Protein 6HZJ (pdb70)

Structure (mmCIF, N/CA/C/O backbone):
data_6HZJ
#
_entry.id   6HZJ
#
_cell.length_a   52.645
_cell.length_b   77.594
_cell.length_c   81.866
_cell.angle_alpha   90.00
_cell.angle_beta   98.61
_cell.angle_gamma   90.00
#
_symmetry.space_group_name_H-M   'P 1 21 1'
#
loop_
_entity.id
_entity.type
_entity.pdbx_description
1 polymer 'Probable peptidoglycan D,D-transpeptidase PenA'
2 water water
#
loop_
_atom_site.group_PDB
_atom_site.id
_atom_site.type_symbol
_atom_site.label_atom_id
_atom_site.label_alt_id
_atom_site.label_comp_id
_atom_site.label_asym_id
_atom_site.label_entity_id
_atom_site.label_seq_id
_atom_site.pdbx_PDB_ins_code
_atom_site.Cartn_x
_atom_site.Cartn_y
_atom_site.Cartn_z
_atom_site.occupancy
_atom_site.B_iso_or_equiv
_atom_site.auth_seq_id
_atom_site.auth_comp_id
_atom_site.auth_asym_id
_atom_site.auth_atom_id
_atom_site.pdbx_PDB_model_num
ATOM 1 N N . PRO A 1 7 ? 4.804 16.798 -8.558 1.00 23.43 236 PRO A N 1
ATOM 2 C CA . PRO A 1 7 ? 6.014 17.413 -8.015 1.00 24.01 236 PRO A CA 1
ATOM 3 C C . PRO A 1 7 ? 6.802 18.177 -9.080 1.00 23.50 236 PRO A C 1
ATOM 4 O O . PRO A 1 7 ? 7.051 17.661 -10.172 1.00 23.64 236 PRO A O 1
ATOM 8 N N . ARG A 1 8 ? 7.200 19.401 -8.751 1.00 23.72 237 ARG A N 1
ATOM 9 C CA . ARG A 1 8 ? 8.028 20.204 -9.649 1.00 23.50 237 ARG A CA 1
ATOM 10 C C . ARG A 1 8 ? 9.465 19.676 -9.697 1.00 21.06 237 ARG A C 1
ATOM 11 O O . ARG A 1 8 ? 10.240 20.021 -10.589 1.00 20.32 237 ARG A O 1
ATOM 19 N N . SER A 1 9 ? 9.803 18.807 -8.745 1.00 18.19 238 SER A N 1
ATOM 20 C CA . SER A 1 9 ? 11.141 18.206 -8.687 1.00 16.81 238 SER A CA 1
ATOM 21 C C . SER A 1 9 ? 11.365 17.122 -9.752 1.00 16.37 238 SER A C 1
ATOM 22 O O . SER A 1 9 ? 12.511 16.726 -9.995 1.00 15.70 238 SER A O 1
ATOM 25 N N . LEU A 1 10 ? 10.280 16.634 -10.356 1.00 15.99 239 LEU A N 1
ATOM 26 C CA . LEU A 1 10 ? 10.353 15.508 -11.298 1.00 16.18 239 LEU A CA 1
ATOM 27 C C . LEU A 1 10 ? 11.265 15.802 -12.469 1.00 16.71 239 LEU A C 1
ATOM 28 O O . LEU A 1 10 ? 11.241 16.902 -13.022 1.00 17.38 239 LEU A O 1
ATOM 33 N N . ASP A 1 11 ? 12.086 14.827 -12.834 1.00 16.86 240 ASP A N 1
ATOM 34 C CA . ASP A 1 11 ? 12.796 14.866 -14.097 1.00 17.13 240 ASP A CA 1
ATOM 35 C C . ASP A 1 11 ? 11.940 14.031 -15.044 1.00 17.55 240 ASP A C 1
ATOM 36 O O . ASP A 1 11 ? 11.770 12.828 -14.837 1.00 17.25 240 ASP A O 1
ATOM 41 N N . GLN A 1 12 ? 11.373 14.678 -16.063 1.00 18.14 241 GLN A N 1
ATOM 42 C CA . GLN A 1 12 ? 10.402 14.006 -16.925 1.00 18.06 241 GLN A CA 1
ATOM 43 C C . GLN A 1 12 ? 11.002 12.818 -17.679 1.00 16.88 241 GLN A C 1
ATOM 44 O O . GLN A 1 12 ? 10.302 11.853 -17.971 1.00 16.29 241 GLN A O 1
ATOM 50 N N . ARG A 1 13 ? 12.302 12.881 -17.960 1.00 15.95 242 ARG A N 1
ATOM 51 C CA . ARG A 1 13 ? 13.010 11.767 -18.605 1.00 15.84 242 ARG A CA 1
ATOM 52 C C . ARG A 1 13 ? 13.017 10.508 -17.733 1.00 15.10 242 ARG A C 1
ATOM 53 O O . ARG A 1 13 ? 12.877 9.401 -18.225 1.00 14.70 242 ARG A O 1
ATOM 61 N N . ILE A 1 14 ? 13.228 10.696 -16.436 1.00 14.94 243 ILE A N 1
ATOM 62 C CA . ILE A 1 14 ? 13.171 9.587 -15.473 1.00 14.02 243 ILE A CA 1
ATOM 63 C C . ILE A 1 14 ? 11.730 9.150 -15.185 1.00 13.77 243 ILE A C 1
ATOM 64 O O . ILE A 1 14 ? 11.429 7.945 -15.132 1.00 13.26 243 ILE A O 1
ATOM 69 N N . GLN A 1 15 ? 10.833 10.120 -15.044 1.00 13.67 244 GLN A N 1
ATOM 70 C CA . GLN A 1 15 ? 9.395 9.834 -14.950 1.00 13.64 244 GLN A CA 1
ATOM 71 C C . GLN A 1 15 ? 8.869 8.966 -16.114 1.00 13.96 244 GLN A C 1
ATOM 72 O O . GLN A 1 15 ? 8.157 7.985 -15.893 1.00 14.52 244 GLN A O 1
ATOM 78 N N . THR A 1 16 ? 9.221 9.339 -17.345 1.00 14.34 245 THR A N 1
ATOM 79 C CA . THR A 1 16 ? 8.874 8.541 -18.529 1.00 14.02 245 THR A CA 1
ATOM 80 C C . THR A 1 16 ? 9.434 7.116 -18.432 1.00 14.12 245 THR A C 1
ATOM 81 O O . THR A 1 16 ? 8.702 6.138 -18.645 1.00 14.51 245 THR A O 1
ATOM 85 N N . LEU A 1 17 ?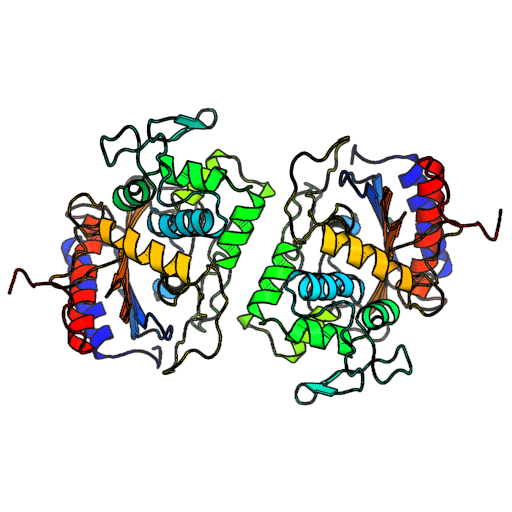 10.728 7.000 -18.130 1.00 13.85 246 LEU A N 1
ATOM 86 C CA . LEU A 1 17 ? 11.357 5.690 -17.960 1.00 14.11 246 LEU A CA 1
ATOM 87 C C . LEU A 1 17 ? 10.661 4.856 -16.868 1.00 15.22 246 LEU A C 1
ATOM 88 O O . LEU A 1 17 ? 10.400 3.660 -17.059 1.00 14.31 246 LEU A O 1
ATOM 93 N N . ALA A 1 18 ? 10.320 5.514 -15.753 1.00 16.29 247 ALA A N 1
ATOM 94 C CA . ALA A 1 18 ? 9.620 4.869 -14.629 1.00 17.29 247 ALA A CA 1
ATOM 95 C C . ALA A 1 18 ? 8.305 4.195 -15.051 1.00 18.35 247 ALA A C 1
ATOM 96 O O . ALA A 1 18 ? 8.112 3.003 -14.804 1.00 19.50 247 ALA A O 1
ATOM 98 N N . TYR A 1 19 ? 7.414 4.961 -15.683 1.00 19.15 248 TYR A N 1
ATOM 99 C CA . TYR A 1 19 ? 6.124 4.445 -16.158 1.00 21.02 248 TYR A CA 1
ATOM 100 C C . TYR A 1 19 ? 6.248 3.276 -17.113 1.00 20.75 248 TYR A C 1
ATOM 101 O O . TYR A 1 19 ? 5.513 2.296 -16.981 1.00 21.01 248 TYR A O 1
ATOM 110 N N . GLU A 1 20 ? 7.162 3.392 -18.073 1.00 20.38 249 GLU A N 1
ATOM 111 C CA . GLU A 1 20 ? 7.370 2.358 -19.083 1.00 20.52 249 GLU A CA 1
ATOM 112 C C . GLU A 1 20 ? 7.796 1.046 -18.433 1.00 19.79 249 GLU A C 1
ATOM 113 O O . GLU A 1 20 ? 7.227 -0.009 -18.717 1.00 19.84 249 GLU A O 1
ATOM 119 N N . GLU A 1 21 ? 8.795 1.109 -17.557 1.00 18.80 250 GLU A N 1
ATOM 120 C CA . GLU A 1 21 ? 9.297 -0.102 -16.929 1.00 18.05 250 GLU A CA 1
ATOM 121 C C . GLU A 1 21 ? 8.301 -0.684 -15.932 1.00 17.86 250 GLU A C 1
ATOM 122 O O . GLU A 1 21 ? 8.131 -1.909 -15.884 1.00 17.05 250 GLU A O 1
ATOM 128 N N . LEU A 1 22 ? 7.635 0.183 -15.168 1.00 17.38 251 LEU A N 1
ATOM 129 C CA . LEU A 1 22 ? 6.590 -0.244 -14.238 1.00 17.81 251 LEU A CA 1
ATOM 130 C C . LEU A 1 22 ? 5.540 -1.042 -15.014 1.00 18.91 251 LEU A C 1
ATOM 131 O O . LEU A 1 22 ? 5.277 -2.210 -14.693 1.00 19.15 251 LEU A O 1
ATOM 136 N N . ASN A 1 23 ? 4.975 -0.412 -16.049 1.00 19.42 252 ASN A N 1
ATOM 137 C CA . ASN A 1 23 ? 3.933 -1.030 -16.875 1.00 20.77 252 ASN A CA 1
ATOM 138 C C . ASN A 1 23 ? 4.324 -2.405 -17.421 1.00 20.44 252 ASN A C 1
ATOM 139 O O . ASN A 1 23 ? 3.520 -3.335 -17.389 1.00 21.43 252 ASN A O 1
ATOM 144 N N . LYS A 1 24 ? 5.571 -2.538 -17.869 1.00 20.35 253 LYS A N 1
ATOM 145 C CA . LYS A 1 24 ? 6.085 -3.806 -18.384 1.00 20.61 253 LYS A CA 1
ATOM 146 C C . LYS A 1 24 ? 6.116 -4.917 -17.334 1.00 19.80 253 LYS A C 1
ATOM 147 O O . LYS A 1 24 ? 5.790 -6.076 -17.626 1.00 18.78 253 LYS A O 1
ATOM 153 N N . ALA A 1 25 ? 6.543 -4.566 -16.120 1.00 19.24 254 ALA A N 1
ATOM 154 C CA . ALA A 1 25 ? 6.525 -5.521 -15.003 1.00 19.12 254 ALA A CA 1
ATOM 155 C C . ALA A 1 25 ? 5.094 -5.863 -14.568 1.00 18.50 254 ALA A C 1
ATOM 156 O O . ALA A 1 25 ? 4.771 -7.039 -14.335 1.00 19.02 254 ALA A O 1
ATOM 158 N N . VAL A 1 26 ? 4.230 -4.853 -14.484 1.00 19.11 255 VAL A N 1
ATOM 159 C CA . VAL A 1 26 ? 2.827 -5.065 -14.107 1.00 19.25 255 VAL A CA 1
ATOM 160 C C . VAL A 1 26 ? 2.113 -5.988 -15.114 1.00 21.19 255 VAL A C 1
ATOM 161 O O . VAL A 1 26 ? 1.357 -6.887 -14.722 1.00 20.54 255 VAL A O 1
ATOM 165 N N . GLU A 1 27 ? 2.394 -5.786 -16.400 1.00 21.24 256 GLU A N 1
ATOM 166 C CA . GLU A 1 27 ? 1.882 -6.659 -17.451 1.00 22.79 256 GLU A CA 1
ATOM 167 C C . GLU A 1 27 ? 2.387 -8.103 -17.329 1.00 21.59 256 GLU A C 1
ATOM 168 O O . GLU A 1 27 ? 1.581 -9.043 -17.281 1.00 22.62 256 GLU A O 1
ATOM 174 N N . TYR A 1 28 ? 3.707 -8.270 -17.287 1.00 19.81 257 TYR A N 1
ATOM 175 C CA . TYR A 1 28 ? 4.336 -9.580 -17.277 1.00 20.04 257 TYR A CA 1
ATOM 176 C C . TYR A 1 28 ? 3.888 -10.425 -16.080 1.00 20.86 257 TYR A C 1
ATOM 177 O O . TYR A 1 28 ? 3.620 -11.617 -16.234 1.00 19.58 257 TYR A O 1
ATOM 186 N N . HIS A 1 29 ? 3.794 -9.798 -14.902 1.00 2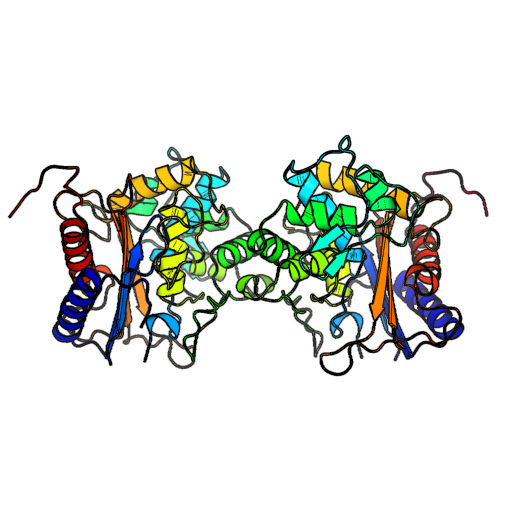0.26 258 HIS A N 1
ATOM 187 C CA . HIS A 1 29 ? 3.385 -10.503 -13.677 1.00 20.39 258 HIS A CA 1
ATOM 188 C C . HIS A 1 29 ? 1.906 -10.424 -13.418 1.00 21.98 258 HIS A C 1
ATOM 189 O O . HIS A 1 29 ? 1.420 -10.865 -12.366 1.00 22.84 258 HIS A O 1
ATOM 196 N N . GLN A 1 30 ? 1.175 -9.866 -14.386 1.00 23.41 259 GLN A N 1
ATOM 197 C CA . GLN A 1 30 ? -0.281 -9.670 -14.302 1.00 23.74 259 GLN A CA 1
ATOM 198 C C . GLN A 1 30 ? -0.730 -9.191 -12.915 1.00 23.81 259 GLN A C 1
ATOM 199 O O . GLN A 1 30 ? -1.592 -9.803 -12.260 1.00 24.24 259 GLN A O 1
ATOM 205 N N . ALA A 1 31 ? -0.134 -8.076 -12.497 1.00 22.01 260 ALA A N 1
ATOM 206 C CA . ALA A 1 31 ? -0.312 -7.530 -11.157 1.00 21.10 260 ALA A CA 1
ATOM 207 C C . ALA A 1 31 ? -1.495 -6.584 -11.077 1.00 21.05 260 ALA A C 1
ATOM 208 O O . ALA A 1 31 ? -1.931 -6.022 -12.088 1.00 21.52 260 ALA A O 1
ATOM 210 N N . LYS A 1 32 ? -2.018 -6.403 -9.870 1.00 20.55 261 LYS A N 1
ATOM 211 C CA . LYS A 1 32 ? -3.120 -5.484 -9.649 1.00 20.97 261 LYS A CA 1
ATOM 212 C C . LYS A 1 32 ? -2.690 -4.041 -9.849 1.00 20.76 261 LYS A C 1
ATOM 213 O O . LYS A 1 32 ? -3.459 -3.215 -10.346 1.00 20.82 261 LYS A O 1
ATOM 219 N N . ALA A 1 33 ? -1.463 -3.732 -9.445 1.00 19.66 262 ALA A N 1
ATOM 220 C CA . ALA A 1 33 ? -1.009 -2.347 -9.428 1.00 19.47 262 ALA A CA 1
ATOM 221 C C . ALA A 1 33 ? 0.473 -2.298 -9.187 1.00 18.60 262 ALA A C 1
ATOM 222 O O . ALA A 1 33 ? 1.123 -3.323 -8.969 1.00 18.87 262 ALA A O 1
ATOM 224 N N . GLY A 1 34 ? 1.011 -1.090 -9.235 1.00 18.54 263 GLY A N 1
ATOM 225 C CA . GLY A 1 34 ? 2.441 -0.918 -9.051 1.00 16.12 263 GLY A CA 1
ATOM 226 C C . GLY A 1 34 ? 2.782 0.529 -8.825 1.00 15.72 263 GLY A C 1
ATOM 227 O O . GLY A 1 34 ? 2.002 1.427 -9.158 1.00 15.22 263 GLY A O 1
ATOM 228 N N . THR A 1 35 ? 3.965 0.744 -8.259 1.00 14.63 264 THR A N 1
ATOM 229 C CA . THR A 1 35 ? 4.445 2.067 -7.880 1.00 14.43 264 THR A CA 1
ATOM 230 C C . THR A 1 35 ? 5.958 2.145 -8.083 1.00 13.00 264 THR A C 1
ATOM 231 O O . THR A 1 35 ? 6.670 1.175 -7.835 1.00 13.03 264 THR A O 1
ATOM 235 N N . VAL A 1 36 ? 6.439 3.298 -8.552 1.00 12.36 265 VAL A N 1
ATOM 236 C CA . VAL A 1 36 ? 7.868 3.588 -8.574 1.00 11.17 265 VAL A CA 1
ATOM 237 C C . VAL A 1 36 ? 8.167 4.945 -7.909 1.00 10.84 265 VAL A C 1
ATOM 238 O O . VAL A 1 36 ? 7.425 5.923 -8.116 1.00 10.97 265 VAL A O 1
ATOM 242 N N . VAL A 1 37 ? 9.236 4.985 -7.112 1.00 10.42 266 VAL A N 1
ATOM 243 C CA . VAL A 1 37 ? 9.799 6.233 -6.593 1.00 10.14 266 VAL A CA 1
ATOM 244 C C . VAL A 1 37 ? 11.279 6.272 -7.009 1.00 9.94 266 VAL A C 1
ATOM 245 O O . VAL A 1 37 ? 12.004 5.298 -6.833 1.00 10.37 266 VAL A O 1
ATOM 249 N N . VAL A 1 38 ? 11.708 7.381 -7.599 1.00 10.05 267 VAL A N 1
ATOM 250 C CA . VAL A 1 38 ? 13.127 7.622 -7.820 1.00 10.33 267 VAL A CA 1
ATOM 251 C C . VAL A 1 38 ? 13.559 8.927 -7.142 1.00 10.90 267 VAL A C 1
ATOM 252 O O . VAL A 1 38 ? 12.994 9.986 -7.400 1.00 11.20 267 VAL A O 1
ATOM 256 N N . LEU A 1 39 ? 14.574 8.829 -6.290 1.00 11.02 268 LEU A N 1
ATOM 257 C CA . LEU A 1 39 ? 15.121 9.984 -5.589 1.00 11.00 268 LEU A CA 1
ATOM 258 C C . LEU A 1 39 ? 16.523 10.324 -6.050 1.00 10.86 268 LEU A C 1
ATOM 259 O O . LEU A 1 39 ? 17.323 9.432 -6.358 1.00 12.04 268 LEU A O 1
ATOM 264 N N . ASP A 1 40 ? 16.844 11.614 -6.038 1.00 10.05 269 ASP A N 1
ATOM 265 C CA . ASP A 1 40 ? 18.230 12.026 -6.085 1.00 9.74 269 ASP A CA 1
ATOM 266 C C . ASP A 1 40 ? 18.824 11.665 -4.719 1.00 9.41 269 ASP A C 1
ATOM 267 O O . ASP A 1 40 ? 18.299 12.074 -3.673 1.00 9.35 269 ASP A O 1
ATOM 272 N N . ALA A 1 41 ? 19.875 10.850 -4.742 1.00 9.19 270 ALA A N 1
ATOM 273 C CA . ALA A 1 41 ? 20.415 10.208 -3.536 1.00 9.46 270 ALA A CA 1
ATOM 274 C C . ALA A 1 41 ? 21.155 11.167 -2.606 1.00 9.83 270 ALA A C 1
ATOM 275 O O . ALA A 1 41 ? 21.427 10.833 -1.438 1.00 10.22 270 ALA A O 1
ATOM 277 N N . ARG A 1 42 ? 21.488 12.351 -3.117 1.00 9.82 271 ARG A N 1
ATOM 278 C CA . ARG A 1 42 ? 22.205 13.332 -2.306 1.00 9.92 271 ARG A CA 1
ATOM 279 C C . ARG A 1 42 ? 21.401 14.601 -1.982 1.00 10.10 271 ARG A C 1
ATOM 280 O O . ARG A 1 42 ? 21.663 15.242 -0.956 1.00 10.05 271 ARG A O 1
ATOM 288 N N . THR A 1 43 ? 20.430 14.957 -2.829 1.00 9.98 272 THR A N 1
ATOM 289 C CA . THR A 1 43 ? 19.584 16.146 -2.589 1.00 9.72 272 THR A CA 1
ATOM 290 C C . THR A 1 43 ? 18.218 15.803 -2.019 1.00 9.81 272 THR A C 1
ATOM 291 O O . THR A 1 43 ? 17.531 16.672 -1.473 1.00 9.55 272 THR A O 1
ATOM 295 N N . GLY A 1 44 ? 17.815 14.536 -2.162 1.00 9.57 273 GLY A N 1
ATOM 296 C CA . GLY A 1 44 ? 16.499 14.103 -1.720 1.00 9.81 273 GLY A CA 1
ATOM 297 C C . GLY A 1 44 ? 15.388 14.575 -2.625 1.00 10.02 273 GLY A C 1
ATOM 298 O O . GLY A 1 44 ? 14.208 14.407 -2.285 1.00 10.57 273 GLY A O 1
ATOM 299 N N . GLU A 1 45 ? 15.736 15.142 -3.784 1.00 10.11 274 GLU A N 1
ATOM 300 C CA . GLU A 1 45 ? 14.717 15.529 -4.761 1.00 10.46 274 GLU A CA 1
ATOM 301 C C . GLU A 1 45 ? 13.955 14.311 -5.260 1.00 10.64 274 GLU A C 1
ATOM 302 O O . GLU A 1 45 ? 14.558 13.271 -5.537 1.00 10.90 274 GLU A O 1
ATOM 308 N N . ILE A 1 46 ? 12.636 14.444 -5.393 1.00 10.77 275 ILE A N 1
ATOM 309 C CA . ILE A 1 46 ? 11.816 13.396 -5.980 1.00 11.53 275 ILE A CA 1
ATOM 310 C C . ILE A 1 46 ? 11.836 13.497 -7.508 1.00 12.16 275 ILE A C 1
ATOM 311 O O . ILE A 1 46 ? 11.158 14.349 -8.094 1.00 12.43 275 ILE A O 1
ATOM 316 N N . LEU A 1 47 ? 12.630 12.620 -8.129 1.00 12.06 276 LEU A N 1
ATOM 317 C CA . LEU A 1 47 ? 12.854 12.639 -9.584 1.00 12.47 276 LEU A CA 1
ATOM 318 C C . LEU A 1 47 ? 11.780 11.909 -10.393 1.00 13.11 276 LEU A C 1
ATOM 319 O O . LEU A 1 47 ? 11.544 12.250 -11.557 1.00 12.90 276 LEU A O 1
ATOM 324 N N . ALA A 1 48 ? 11.166 10.883 -9.785 1.00 13.23 277 ALA A N 1
ATOM 325 C CA . ALA A 1 48 ? 10.064 10.141 -10.385 1.00 13.92 277 ALA A CA 1
ATOM 326 C C . ALA A 1 48 ? 9.111 9.692 -9.294 1.00 14.04 277 ALA A C 1
ATOM 327 O O . ALA A 1 48 ? 9.531 9.350 -8.181 1.00 14.40 277 ALA A O 1
ATOM 329 N N . LEU A 1 49 ? 7.825 9.710 -9.613 1.00 14.34 278 LEU A N 1
ATOM 330 C CA . LEU A 1 49 ? 6.780 9.291 -8.703 1.00 15.09 278 LEU A CA 1
ATOM 331 C C . LEU A 1 49 ? 5.673 8.764 -9.604 1.00 15.36 278 LEU A C 1
ATOM 332 O O . LEU A 1 49 ? 4.895 9.532 -10.160 1.00 14.60 278 LEU A O 1
ATOM 337 N N . ALA A 1 50 ? 5.656 7.448 -9.785 1.00 15.79 279 ALA A N 1
ATOM 338 C CA . ALA A 1 50 ? 4.811 6.834 -10.799 1.00 17.06 279 ALA A CA 1
ATOM 339 C C . ALA A 1 50 ? 3.926 5.767 -10.179 1.00 18.15 279 ALA A C 1
ATOM 340 O O . ALA A 1 50 ? 4.406 4.954 -9.383 1.00 18.07 279 ALA A O 1
ATOM 342 N N . ASN A 1 51 ? 2.645 5.797 -10.549 1.00 19.05 280 ASN A N 1
ATOM 343 C CA . ASN A 1 51 ? 1.633 4.846 -10.079 1.00 20.61 280 ASN A CA 1
ATOM 344 C C . ASN A 1 51 ? 0.786 4.372 -11.233 1.00 21.18 280 ASN A C 1
ATOM 345 O O . ASN A 1 51 ? 0.451 5.158 -12.122 1.00 21.59 280 ASN A O 1
ATOM 350 N N . THR A 1 52 ? 0.416 3.098 -11.212 1.00 22.23 281 THR A N 1
ATOM 351 C CA . THR A 1 52 ? -0.653 2.615 -12.088 1.00 22.73 281 THR A CA 1
ATOM 352 C C . THR A 1 52 ? -1.941 3.392 -11.771 1.00 24.69 281 THR A C 1
ATOM 353 O O . THR A 1 52 ? -2.041 4.008 -10.701 1.00 24.88 281 THR A O 1
ATOM 357 N N . PRO A 1 53 ? -2.915 3.405 -12.710 1.00 26.47 282 PRO A N 1
ATOM 358 C CA . PRO A 1 53 ? -4.066 4.327 -12.640 1.00 26.79 282 PRO A CA 1
ATOM 359 C C . PRO A 1 53 ? -4.725 4.465 -11.266 1.00 26.13 282 PRO A C 1
ATOM 360 O O . PRO A 1 53 ? -4.979 3.465 -10.604 1.00 28.08 282 PRO A O 1
ATOM 364 N N . ARG A 1 55 ? -5.005 6.104 -7.654 1.00 23.20 298 ARG A N 1
ATOM 365 C CA . ARG A 1 55 ? -4.548 6.860 -6.490 1.00 23.51 298 ARG A CA 1
ATOM 366 C C . ARG A 1 55 ? -3.025 6.873 -6.410 1.00 22.89 298 ARG A C 1
ATOM 367 O O . ARG A 1 55 ? -2.354 6.046 -7.031 1.00 21.84 298 ARG A O 1
ATOM 375 N N . ASN A 1 56 ? -2.492 7.817 -5.636 1.00 22.77 299 ASN A N 1
ATOM 376 C CA . ASN A 1 56 ? -1.049 8.002 -5.501 1.00 21.80 299 ASN A CA 1
ATOM 377 C C . ASN A 1 56 ? -0.482 7.075 -4.427 1.00 21.87 299 ASN A C 1
ATOM 378 O O . ASN A 1 56 ? -0.107 7.526 -3.339 1.00 21.97 299 ASN A O 1
ATOM 383 N N . ARG A 1 57 ? -0.427 5.779 -4.750 1.00 21.27 300 ARG A N 1
ATOM 384 C CA . ARG A 1 57 ? 0.010 4.731 -3.821 1.00 20.75 300 ARG A CA 1
ATOM 385 C C . ARG A 1 57 ? 1.361 4.997 -3.153 1.00 19.78 300 ARG A C 1
ATOM 386 O O . ARG A 1 57 ? 1.548 4.676 -1.971 1.00 19.15 300 ARG A O 1
ATOM 394 N N . ALA A 1 58 ? 2.288 5.601 -3.887 1.00 19.12 301 ALA A N 1
ATOM 395 C CA . ALA A 1 58 ? 3.595 5.955 -3.315 1.00 19.23 301 ALA A CA 1
ATOM 396 C C . ALA A 1 58 ? 3.480 6.729 -2.007 1.00 19.27 301 ALA A C 1
ATOM 397 O O . ALA A 1 58 ? 4.322 6.581 -1.123 1.00 18.21 301 ALA A O 1
ATOM 399 N N . VAL A 1 59 ? 2.440 7.553 -1.907 1.00 19.94 302 VAL A N 1
ATOM 400 C CA . VAL A 1 59 ? 2.244 8.472 -0.784 1.00 20.58 302 VAL A CA 1
ATOM 401 C C . VAL A 1 59 ? 1.195 7.926 0.196 1.00 21.33 302 VAL A C 1
ATOM 402 O O . VAL A 1 59 ? 1.366 8.016 1.415 1.00 22.67 302 VAL A O 1
ATOM 406 N N . THR A 1 60 ? 0.121 7.355 -0.342 1.00 20.38 303 THR A N 1
ATOM 407 C CA . THR A 1 60 ? -1.038 6.961 0.456 1.00 21.03 303 THR A CA 1
ATOM 408 C C . THR A 1 60 ? -0.952 5.571 1.096 1.00 21.36 303 THR A C 1
ATOM 409 O O . THR A 1 60 ? -1.592 5.323 2.118 1.00 21.67 303 THR A O 1
ATOM 413 N N . ASP A 1 61 ? -0.206 4.661 0.474 1.00 21.90 304 ASP A N 1
ATOM 414 C CA . ASP A 1 61 ? -0.269 3.237 0.831 1.00 22.04 304 ASP A CA 1
ATOM 415 C C . ASP A 1 61 ? 0.881 2.837 1.744 1.00 21.66 304 ASP A C 1
ATOM 416 O O . ASP A 1 61 ? 2.050 2.808 1.327 1.00 21.89 304 ASP A O 1
ATOM 421 N N . MET A 1 62 ? 0.563 2.559 3.004 1.00 21.30 305 MET A N 1
ATOM 422 C CA . MET A 1 62 ? 1.590 2.058 3.898 1.00 21.68 305 MET A CA 1
ATOM 423 C C . MET A 1 62 ? 1.772 0.578 3.601 1.00 20.80 305 MET A C 1
ATOM 424 O O . MET A 1 62 ? 0.794 -0.158 3.427 1.00 21.52 305 MET A O 1
ATOM 429 N N . ILE A 1 63 ? 3.028 0.172 3.481 1.00 18.63 306 ILE A N 1
ATOM 430 C CA . ILE A 1 63 ? 3.395 -1.225 3.242 1.00 17.75 306 ILE A CA 1
ATOM 431 C C . ILE A 1 63 ? 4.398 -1.709 4.313 1.00 16.15 306 ILE A C 1
ATOM 432 O O . ILE A 1 63 ? 5.050 -0.896 4.963 1.00 15.53 306 ILE A O 1
ATOM 437 N N . GLU A 1 64 ? 4.508 -3.025 4.491 1.00 14.95 307 GLU A N 1
ATOM 438 C CA . GLU A 1 64 ? 5.553 -3.604 5.327 1.00 14.40 307 GLU A CA 1
ATOM 439 C C . GLU A 1 64 ? 6.854 -3.621 4.534 1.00 13.76 307 GLU A C 1
ATOM 440 O O . GLU A 1 64 ? 6.888 -4.067 3.382 1.00 14.24 307 GLU A O 1
ATOM 446 N N . PRO A 1 65 ? 7.939 -3.136 5.135 1.00 13.52 308 PRO A N 1
ATOM 447 C CA . PRO A 1 65 ? 9.132 -3.053 4.312 1.00 12.92 308 PRO A CA 1
ATOM 448 C C . PRO A 1 65 ? 9.812 -4.402 4.042 1.00 12.71 308 PRO A C 1
ATOM 449 O O . PRO A 1 65 ? 10.582 -4.528 3.074 1.00 12.50 308 PRO A O 1
ATOM 453 N N . GLY A 1 66 ? 9.533 -5.414 4.871 1.00 12.29 309 GLY A N 1
ATOM 454 C CA . GLY A 1 66 ? 10.243 -6.686 4.733 1.00 11.52 309 GLY A CA 1
ATOM 455 C C . GLY A 1 66 ? 11.737 -6.462 4.869 1.00 11.22 309 GLY A C 1
ATOM 456 O O . GLY A 1 66 ? 12.170 -5.603 5.647 1.00 11.39 309 GLY A O 1
ATOM 457 N N . SER A 1 67 ? 12.513 -7.249 4.130 1.00 10.58 310 SER A N 1
ATOM 458 C CA . SER A 1 67 ? 13.978 -7.275 4.198 1.00 10.49 310 SER A CA 1
ATOM 459 C C . SER A 1 67 ? 14.658 -5.925 3.894 1.00 10.51 310 SER A C 1
ATOM 460 O O . SER A 1 67 ? 15.824 -5.716 4.248 1.00 10.50 310 SER A O 1
ATOM 463 N N . ALA A 1 68 ? 13.910 -5.013 3.270 1.00 10.67 311 ALA A N 1
ATOM 464 C CA . ALA A 1 68 ? 14.380 -3.637 3.007 1.00 10.45 311 ALA A CA 1
ATOM 465 C C . ALA A 1 68 ? 14.766 -2.867 4.287 1.00 10.59 311 ALA A C 1
ATOM 466 O O . ALA A 1 68 ? 15.520 -1.888 4.227 1.00 10.58 311 ALA A O 1
ATOM 468 N N . ILE A 1 69 ? 14.249 -3.311 5.437 1.00 10.53 312 ILE A N 1
ATOM 469 C CA . ILE A 1 69 ? 14.573 -2.693 6.736 1.00 10.25 312 ILE A CA 1
ATOM 470 C C . ILE A 1 69 ? 15.896 -3.209 7.303 1.00 9.88 312 ILE A C 1
ATOM 471 O O . ILE A 1 69 ? 16.523 -2.537 8.114 1.00 9.72 312 ILE A O 1
ATOM 476 N N . LYS A 1 70 ? 16.311 -4.403 6.878 1.00 9.41 313 LYS A N 1
ATOM 477 C CA . LYS A 1 70 ? 17.481 -5.066 7.472 1.00 9.13 313 LYS A CA 1
ATOM 478 C C . LYS A 1 70 ? 18.801 -4.290 7.444 1.00 9.55 313 LYS A C 1
ATOM 479 O O . LYS A 1 70 ? 19.562 -4.347 8.409 1.00 9.68 313 LYS A O 1
ATOM 485 N N . PRO A 1 71 ? 19.085 -3.547 6.358 1.00 9.61 314 PRO A N 1
ATOM 486 C CA . PRO A 1 71 ? 20.348 -2.802 6.415 1.00 9.62 314 PRO A CA 1
ATOM 487 C C . PRO A 1 71 ? 20.409 -1.755 7.547 1.00 9.48 314 PRO A C 1
ATOM 488 O O . PRO A 1 71 ? 21.484 -1.407 8.012 1.00 9.69 314 PRO A O 1
ATOM 492 N N . PHE A 1 72 ? 19.263 -1.248 7.967 1.00 9.99 315 PHE A N 1
ATOM 493 C CA . PHE A 1 72 ? 19.202 -0.252 9.045 1.00 9.88 315 PHE A CA 1
ATOM 494 C C . PHE A 1 72 ? 19.512 -0.847 10.419 1.00 9.91 315 PHE A C 1
ATOM 495 O O . PHE A 1 72 ? 20.166 -0.201 11.243 1.00 9.74 315 PHE A O 1
ATOM 503 N N . VAL A 1 73 ? 19.031 -2.070 10.642 1.00 10.25 316 VAL A N 1
ATOM 504 C CA . VAL A 1 73 ? 19.384 -2.854 11.844 1.00 9.78 316 VAL A CA 1
ATOM 505 C C . VAL A 1 73 ? 20.887 -3.096 11.886 1.00 9.49 316 VAL A C 1
ATOM 506 O O . VAL A 1 73 ? 21.532 -2.859 12.918 1.00 8.98 316 VAL A O 1
ATOM 510 N N . ILE A 1 74 ? 21.443 -3.538 10.753 1.00 8.96 317 ILE A N 1
ATOM 511 C CA . ILE A 1 74 ? 22.858 -3.810 10.662 1.00 8.93 317 ILE A CA 1
ATOM 512 C C . ILE A 1 74 ? 23.612 -2.498 10.868 1.00 9.29 317 ILE A C 1
ATOM 513 O O . ILE A 1 74 ? 24.615 -2.479 11.566 1.00 9.08 317 ILE A O 1
ATOM 518 N N . ALA A 1 75 ? 23.127 -1.416 10.259 1.00 9.29 318 ALA A N 1
ATOM 519 C CA . ALA A 1 75 ? 23.827 -0.141 10.366 1.00 9.93 318 ALA A CA 1
ATOM 520 C C . ALA A 1 75 ? 23.829 0.348 11.811 1.00 10.38 318 ALA A C 1
ATOM 521 O O . ALA A 1 75 ? 24.851 0.826 12.277 1.00 10.73 318 ALA A O 1
ATOM 523 N N . LYS A 1 76 ? 22.702 0.188 12.503 1.00 10.69 319 LYS A N 1
ATOM 524 C CA . LYS A 1 76 ? 22.623 0.614 13.907 1.00 11.52 319 LYS A CA 1
ATOM 525 C C . LYS A 1 76 ? 23.581 -0.203 14.779 1.00 11.71 319 LYS A C 1
ATOM 526 O O . LYS A 1 76 ? 24.318 0.360 15.605 1.00 11.25 319 LYS A O 1
ATOM 532 N N . ALA A 1 77 ? 23.560 -1.529 14.613 1.00 11.35 320 ALA A N 1
ATOM 533 C CA . ALA A 1 77 ? 24.506 -2.390 15.352 1.00 10.98 320 ALA A CA 1
ATOM 534 C C . ALA A 1 77 ? 25.963 -2.006 15.155 1.00 11.04 320 ALA A C 1
ATOM 535 O O . ALA A 1 77 ? 26.706 -1.906 16.132 1.00 11.52 320 ALA A O 1
ATOM 537 N N . LEU A 1 78 ? 26.370 -1.739 13.909 1.00 10.75 321 LEU A N 1
ATOM 538 C CA . LEU A 1 78 ? 27.733 -1.291 13.637 1.00 10.78 321 LEU A CA 1
ATOM 539 C C . LEU A 1 78 ? 28.012 0.095 14.210 1.00 11.21 321 LEU A C 1
ATOM 540 O O . LEU A 1 78 ? 29.076 0.338 14.796 1.00 11.35 321 LEU A O 1
ATOM 545 N N . ASP A 1 79 ? 27.043 0.992 14.066 1.00 11.93 322 ASP A N 1
ATOM 546 C CA . ASP A 1 79 ? 27.224 2.397 14.432 1.00 12.38 322 ASP A CA 1
ATOM 547 C C . ASP A 1 79 ? 27.419 2.525 15.945 1.00 12.69 322 ASP A C 1
ATOM 548 O O . ASP A 1 79 ? 28.261 3.310 16.403 1.00 12.49 322 ASP A O 1
ATOM 553 N N . ALA A 1 80 ? 26.669 1.720 16.700 1.00 13.08 323 ALA A N 1
ATOM 554 C CA . ALA A 1 80 ? 26.769 1.647 18.165 1.00 13.72 323 ALA A CA 1
ATOM 555 C C . ALA A 1 80 ? 27.937 0.805 18.695 1.00 14.68 323 ALA A C 1
ATOM 556 O O . ALA A 1 80 ? 28.165 0.773 19.906 1.00 15.00 323 ALA A O 1
ATOM 558 N N . GLY A 1 81 ? 28.672 0.138 17.805 1.00 14.46 324 GLY A N 1
ATOM 559 C CA . GLY A 1 81 ? 29.812 -0.712 18.203 1.00 15.36 324 GLY A CA 1
ATOM 560 C C . GLY A 1 81 ? 29.365 -2.027 18.837 1.00 15.34 324 GLY A C 1
ATOM 561 O O . GLY A 1 81 ? 30.140 -2.670 19.537 1.00 15.85 324 GLY A O 1
ATOM 562 N N . LYS A 1 82 ? 28.108 -2.407 18.610 1.00 15.75 325 LYS A N 1
ATOM 563 C CA . LYS A 1 82 ? 27.535 -3.679 19.107 1.00 16.36 325 LYS A CA 1
ATOM 564 C C . LYS A 1 82 ? 27.925 -4.909 18.257 1.00 16.59 325 LYS A C 1
ATOM 565 O O . LYS A 1 82 ? 27.719 -6.052 18.683 1.00 16.92 325 LYS A O 1
ATOM 571 N N . THR A 1 83 ? 28.469 -4.650 17.065 1.00 16.27 326 THR A N 1
ATOM 572 C CA . THR A 1 83 ? 29.101 -5.641 16.198 1.00 16.27 326 THR A CA 1
ATOM 573 C C . THR A 1 83 ? 30.182 -4.932 15.376 1.00 16.25 326 THR A C 1
ATOM 574 O O . THR A 1 83 ? 30.322 -3.708 15.466 1.00 16.29 326 THR A O 1
ATOM 578 N N . ASP A 1 84 ? 30.959 -5.688 14.598 1.00 16.17 327 ASP A N 1
ATOM 579 C CA . ASP A 1 84 ? 31.950 -5.110 13.688 1.00 16.43 327 ASP A CA 1
ATOM 580 C C . ASP A 1 84 ? 32.102 -5.993 12.438 1.00 16.76 327 ASP A C 1
ATOM 581 O O . ASP A 1 84 ? 31.339 -6.942 12.264 1.00 16.41 327 ASP A O 1
ATOM 586 N N . LEU A 1 85 ? 33.080 -5.697 11.583 1.00 17.05 328 LEU A N 1
ATOM 587 C CA . LEU A 1 85 ? 33.228 -6.444 10.330 1.00 17.02 328 LEU A CA 1
ATOM 588 C C . LEU A 1 85 ? 33.959 -7.786 10.477 1.00 17.25 328 LEU A C 1
ATOM 589 O O . LEU A 1 85 ? 34.119 -8.528 9.499 1.00 16.80 328 LEU A O 1
ATOM 594 N N . ASN A 1 86 ? 34.378 -8.101 11.702 1.00 17.23 329 ASN A N 1
ATOM 595 C CA . ASN A 1 86 ? 35.089 -9.340 11.977 1.00 16.83 329 ASN A CA 1
ATOM 596 C C . ASN A 1 86 ? 34.249 -10.378 12.701 1.00 15.95 329 ASN A C 1
ATOM 597 O O . ASN A 1 86 ? 34.613 -11.549 12.708 1.00 16.12 329 ASN A O 1
ATOM 602 N N . GLU A 1 87 ? 33.146 -9.965 13.333 1.00 14.50 330 GLU A N 1
ATOM 603 C CA . GLU A 1 87 ? 32.335 -10.921 14.095 1.00 13.63 330 GLU A CA 1
ATOM 604 C C . GLU A 1 87 ? 31.643 -11.929 13.189 1.00 13.43 330 GLU A C 1
ATOM 605 O O . GLU A 1 87 ? 31.056 -11.579 12.160 1.00 12.63 330 GLU A O 1
ATOM 611 N N . ARG A 1 88 ? 31.695 -13.180 13.606 1.00 12.55 331 ARG A N 1
ATOM 612 C CA . ARG A 1 88 ? 31.027 -14.248 12.876 1.00 12.75 331 ARG A CA 1
ATOM 613 C C . ARG A 1 88 ? 29.937 -14.826 13.755 1.00 12.34 331 ARG A C 1
ATOM 614 O O . ARG A 1 88 ? 30.228 -15.469 14.767 1.00 12.90 331 ARG A O 1
ATOM 622 N N . LEU A 1 89 ? 28.676 -14.575 13.390 1.00 11.73 332 LEU A N 1
ATOM 623 C CA . LEU A 1 89 ? 27.530 -15.013 14.188 1.00 11.78 332 LEU A CA 1
ATOM 624 C C . LEU A 1 89 ? 26.998 -16.388 13.794 1.00 11.56 332 LEU A C 1
ATOM 625 O O . LEU A 1 89 ? 26.904 -16.711 12.610 1.00 11.13 332 LEU A O 1
ATOM 630 N N . ASN A 1 90 ? 26.631 -17.178 14.804 1.00 12.59 333 ASN A N 1
ATOM 631 C CA . ASN A 1 90 ? 25.880 -18.425 14.608 1.00 13.21 333 ASN A CA 1
ATOM 632 C C . ASN A 1 90 ? 24.550 -18.148 13.875 1.00 13.15 333 ASN A C 1
ATOM 633 O O . ASN A 1 90 ? 23.761 -17.319 14.323 1.00 12.72 333 ASN A O 1
ATOM 638 N N . THR A 1 91 ? 24.319 -18.817 12.737 1.00 12.87 334 THR A N 1
ATOM 639 C CA . THR A 1 91 ? 23.090 -18.603 11.960 1.00 13.44 334 THR A CA 1
ATOM 640 C C . THR A 1 91 ? 22.177 -19.840 11.890 1.00 14.34 334 THR A C 1
ATOM 641 O O . THR A 1 91 ? 21.272 -19.915 11.050 1.00 14.75 334 THR A O 1
ATOM 645 N N . GLN A 1 92 ? 22.396 -20.795 12.796 1.00 15.46 335 GLN A N 1
ATOM 646 C CA . GLN A 1 92 ? 21.456 -21.911 13.005 1.00 16.12 335 GLN A CA 1
ATOM 647 C C . GLN A 1 92 ? 20.100 -21.461 13.519 1.00 14.98 335 GLN A C 1
ATOM 648 O O . GLN A 1 92 ? 19.990 -20.406 14.157 1.00 14.68 335 GLN A O 1
ATOM 654 N N . PRO A 1 93 ? 19.054 -22.266 13.248 1.00 15.10 336 PRO A N 1
ATOM 655 C CA . PRO A 1 93 ? 17.741 -21.904 13.754 1.00 14.90 336 PRO A CA 1
ATOM 656 C C . PRO A 1 93 ? 17.738 -21.820 15.274 1.00 14.88 336 PRO A C 1
ATOM 657 O O . PRO A 1 93 ? 18.553 -22.467 15.946 1.00 15.27 336 PRO A O 1
ATOM 661 N N . TYR A 1 94 ? 16.823 -21.017 15.790 1.00 14.91 337 TYR A N 1
ATOM 662 C CA . TYR A 1 94 ? 16.614 -20.893 17.223 1.00 15.13 337 TYR A CA 1
ATOM 663 C C . TYR A 1 94 ? 15.145 -20.582 17.482 1.00 16.11 337 TYR A C 1
ATOM 664 O O . TYR A 1 94 ? 14.354 -20.464 16.540 1.00 16.18 337 TYR A O 1
ATOM 673 N N . LYS A 1 95 ? 14.754 -20.480 18.750 1.00 16.85 338 LYS A N 1
ATOM 674 C CA . LYS A 1 95 ? 13.354 -20.235 19.080 1.00 17.80 338 LYS A CA 1
ATOM 675 C C . LYS A 1 95 ? 13.240 -19.078 20.053 1.00 17.68 338 LYS A C 1
ATOM 676 O O . LYS A 1 95 ? 14.114 -18.900 20.901 1.00 18.03 338 LYS A O 1
ATOM 682 N N . ILE A 1 96 ? 12.176 -18.293 19.902 1.00 17.88 339 ILE A N 1
ATOM 683 C CA . ILE A 1 96 ? 11.768 -17.292 20.893 1.00 18.29 339 ILE A CA 1
ATOM 684 C C . ILE A 1 96 ? 10.444 -17.782 21.440 1.00 18.97 339 ILE A C 1
ATOM 685 O O . ILE A 1 96 ? 9.403 -17.678 20.782 1.00 18.23 339 ILE A O 1
ATOM 690 N N . GLY A 1 97 ? 10.492 -18.350 22.642 1.00 19.44 340 GLY A N 1
ATOM 691 C CA . GLY A 1 97 ? 9.379 -19.154 23.146 1.00 19.82 340 GLY A CA 1
ATOM 692 C C . GLY A 1 97 ? 9.082 -20.262 22.146 1.00 19.01 340 GLY A C 1
ATOM 693 O O . GLY A 1 97 ? 9.990 -21.001 21.748 1.00 18.32 340 GLY A O 1
ATOM 694 N N . PRO A 1 98 ? 7.820 -20.367 21.702 1.00 19.19 341 PRO A N 1
ATOM 695 C CA . PRO A 1 98 ? 7.492 -21.377 20.700 1.00 19.83 341 PRO A CA 1
ATOM 696 C C . PRO A 1 98 ? 7.864 -20.987 19.253 1.00 20.45 341 PRO A C 1
ATOM 697 O O . PRO A 1 98 ? 7.877 -21.848 18.372 1.00 21.34 341 PRO A O 1
ATOM 701 N N . SER A 1 99 ? 8.180 -19.715 19.009 1.00 20.31 342 SER A N 1
ATOM 702 C CA . SER A 1 99 ? 8.341 -19.220 17.633 1.00 20.12 342 SER A CA 1
ATOM 703 C C . SER A 1 99 ? 9.732 -19.474 17.070 1.00 19.87 342 SER A C 1
ATOM 704 O O . SER A 1 99 ? 10.721 -18.960 17.612 1.00 20.27 342 SER A O 1
ATOM 707 N N . PRO A 1 100 ? 9.822 -20.259 15.975 1.00 19.42 343 PRO A N 1
ATOM 708 C CA . PRO A 1 100 ? 11.126 -20.490 15.370 1.00 19.02 343 PRO A CA 1
ATOM 709 C C . PRO A 1 100 ? 11.579 -19.286 14.538 1.00 18.21 343 PRO A C 1
ATOM 710 O O . PRO A 1 100 ? 10.747 -18.579 13.966 1.00 18.85 343 PRO A O 1
ATOM 714 N N . VAL A 1 101 ? 12.887 -19.061 14.519 1.00 17.62 344 VAL A N 1
ATOM 715 C CA . VAL A 1 101 ? 13.522 -18.059 13.685 1.00 17.51 344 VAL A CA 1
ATOM 716 C C . VAL A 1 101 ? 14.595 -18.825 12.940 1.00 17.95 344 VAL A C 1
ATOM 717 O O . VAL A 1 101 ? 15.493 -19.399 13.564 1.00 17.70 344 VAL A O 1
ATOM 721 N N . ARG A 1 102 ? 14.496 -18.851 11.613 1.00 17.90 345 ARG A N 1
ATOM 722 C CA . ARG A 1 102 ? 15.444 -19.608 10.813 1.00 18.75 345 ARG A CA 1
ATOM 723 C C . ARG A 1 102 ? 15.707 -18.941 9.469 1.00 18.17 345 ARG A C 1
ATOM 724 O O . ARG A 1 102 ? 14.924 -18.109 9.019 1.00 17.90 345 ARG A O 1
ATOM 732 N N . ASP A 1 103 ? 16.830 -19.300 8.862 1.00 17.03 346 ASP A N 1
ATOM 733 C CA . ASP A 1 103 ? 17.220 -18.784 7.561 1.00 16.91 346 ASP A CA 1
ATOM 734 C C . ASP A 1 103 ? 16.899 -19.825 6.497 1.00 19.01 346 ASP A C 1
ATOM 735 O O . ASP A 1 103 ? 17.429 -20.929 6.535 1.00 19.88 346 ASP A O 1
ATOM 740 N N . ASP A 1 104 a 16.042 -19.469 5.546 1.00 21.18 346 ASP A N 1
ATOM 741 C CA . ASP A 1 104 a 15.715 -20.370 4.456 1.00 24.09 346 ASP A CA 1
ATOM 742 C C . ASP A 1 104 a 16.447 -20.018 3.147 1.00 24.35 346 ASP A C 1
ATOM 743 O O . ASP A 1 104 a 16.291 -20.711 2.152 1.00 27.42 346 ASP A O 1
ATOM 748 N N . THR A 1 105 ? 17.265 -18.961 3.158 1.00 24.38 347 THR A N 1
ATOM 749 C CA . THR A 1 105 ? 17.924 -18.483 1.927 1.00 22.81 347 THR A CA 1
ATOM 750 C C . THR A 1 105 ? 19.280 -19.138 1.614 1.00 20.93 347 THR A C 1
ATOM 751 O O . THR A 1 105 ? 19.718 -19.099 0.458 1.00 22.15 347 THR A O 1
ATOM 755 N N . HIS A 1 106 ? 19.925 -19.751 2.611 1.00 17.99 348 HIS A N 1
ATOM 756 C CA . HIS A 1 106 ? 21.318 -20.193 2.468 1.00 15.68 348 HIS A CA 1
ATOM 757 C C . HIS A 1 106 ? 21.681 -21.392 3.322 1.00 14.63 348 HIS A C 1
ATOM 758 O O . HIS A 1 106 ? 20.959 -21.770 4.226 1.00 13.57 348 HIS A O 1
ATOM 765 N N . VAL A 1 107 ? 22.870 -21.937 3.096 1.00 13.79 349 VAL A N 1
ATOM 766 C CA . VAL A 1 107 ? 23.247 -23.218 3.702 1.00 13.90 349 VAL A CA 1
ATOM 767 C C . VAL A 1 107 ? 24.207 -23.081 4.894 1.00 13.31 349 VAL A C 1
ATOM 768 O O . VAL A 1 107 ? 24.625 -24.085 5.494 1.00 13.55 349 VAL A O 1
ATOM 772 N N . TYR A 1 108 ? 24.567 -21.845 5.240 1.00 12.75 350 TYR A N 1
ATOM 773 C CA . TYR A 1 108 ? 25.676 -21.629 6.181 1.00 12.37 350 TYR A CA 1
ATOM 774 C C . TYR A 1 108 ? 25.239 -21.625 7.657 1.00 11.53 350 TYR A C 1
ATOM 775 O O . TYR A 1 108 ? 24.205 -21.074 7.989 1.00 11.87 350 TYR A O 1
ATOM 784 N N . PRO A 1 109 ? 26.022 -22.269 8.540 1.00 11.01 351 PRO A N 1
ATOM 785 C CA . PRO A 1 109 ? 25.712 -22.324 9.982 1.00 10.55 351 PRO A CA 1
ATOM 786 C C . PRO A 1 109 ? 26.262 -21.115 10.739 1.00 10.49 351 PRO A C 1
ATOM 787 O O . PRO A 1 109 ? 25.978 -20.932 11.933 1.00 10.21 351 PRO A O 1
ATOM 791 N N . SER A 1 110 ? 27.097 -20.326 10.064 1.00 10.35 352 SER A N 1
ATOM 792 C CA . SER A 1 110 ? 27.533 -19.013 10.589 1.00 9.93 352 SER A CA 1
ATOM 793 C C . SER A 1 110 ? 27.712 -18.016 9.447 1.00 9.88 352 SER A C 1
ATOM 794 O O . SER A 1 110 ? 27.899 -18.411 8.292 1.00 10.08 352 SER A O 1
ATOM 797 N N . LEU A 1 111 ? 27.634 -16.729 9.772 1.00 9.75 353 LEU A N 1
ATOM 798 C CA . LEU A 1 111 ? 27.922 -15.674 8.800 1.00 10.21 353 LEU A CA 1
ATOM 799 C C . LEU A 1 111 ? 28.524 -14.468 9.531 1.00 10.18 353 LEU A C 1
ATOM 800 O O . LEU A 1 111 ? 28.177 -14.203 10.682 1.00 10.48 353 LEU A O 1
ATOM 805 N N . ASP A 1 112 ? 29.438 -13.763 8.878 1.00 10.24 354 ASP A N 1
ATOM 806 C CA . ASP A 1 112 ? 29.835 -12.444 9.338 1.00 9.94 354 ASP A CA 1
ATOM 807 C C . ASP A 1 112 ? 28.790 -11.418 8.915 1.00 9.88 354 ASP A C 1
ATOM 808 O O . ASP A 1 112 ? 27.794 -11.759 8.278 1.00 9.55 354 ASP A O 1
ATOM 813 N N . VAL A 1 113 ? 29.014 -10.159 9.264 1.00 9.73 355 VAL A N 1
ATOM 814 C CA . VAL A 1 113 ? 28.006 -9.150 8.966 1.00 10.29 355 VAL A CA 1
ATOM 815 C C . VAL A 1 113 ? 27.823 -9.006 7.442 1.00 10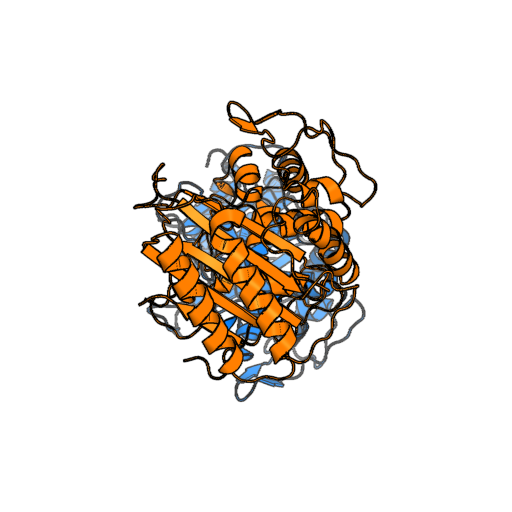.26 355 VAL A C 1
ATOM 816 O O . VAL A 1 113 ? 26.731 -8.811 6.968 1.00 10.07 355 VAL A O 1
ATOM 820 N N . ARG A 1 114 ? 28.900 -9.108 6.689 1.00 10.79 356 ARG A N 1
ATOM 821 C CA . ARG A 1 114 ? 28.806 -9.085 5.233 1.00 11.58 356 ARG A CA 1
ATOM 822 C C . ARG A 1 114 ? 27.888 -10.205 4.742 1.00 11.01 356 ARG A C 1
ATOM 823 O O . ARG A 1 114 ? 27.003 -9.963 3.919 1.00 10.79 356 ARG A O 1
ATOM 831 N N . GLY A 1 115 ? 28.074 -11.415 5.276 1.00 10.65 357 GLY A N 1
ATOM 832 C CA . GLY A 1 115 ? 27.226 -12.554 4.919 1.00 9.95 357 GLY A CA 1
ATOM 833 C C . GLY A 1 115 ? 25.790 -12.363 5.362 1.00 9.68 357 GLY A C 1
ATOM 834 O O . GLY A 1 115 ? 24.834 -12.707 4.640 1.00 9.67 357 GLY A O 1
ATOM 835 N N . ILE A 1 116 ? 25.614 -11.810 6.557 1.00 9.45 358 ILE A N 1
ATOM 836 C CA . ILE A 1 116 ? 24.260 -11.514 7.047 1.00 8.99 358 ILE A CA 1
ATOM 837 C C . ILE A 1 116 ? 23.505 -10.585 6.078 1.00 8.89 358 ILE A C 1
ATOM 838 O O . ILE A 1 116 ? 22.305 -10.787 5.797 1.00 8.43 358 ILE A O 1
ATOM 843 N N . MET A 1 117 ? 24.208 -9.569 5.577 1.00 9.24 359 MET A N 1
ATOM 844 C CA . MET A 1 117 ? 23.697 -8.663 4.529 1.00 9.92 359 MET A CA 1
ATOM 845 C C . MET A 1 117 ? 23.393 -9.404 3.197 1.00 9.68 359 MET A C 1
ATOM 846 O O . MET A 1 117 ? 22.257 -9.393 2.718 1.00 9.46 359 MET A O 1
ATOM 851 N N . GLN A 1 118 ? 24.406 -10.055 2.634 1.00 10.08 360 GLN A N 1
ATOM 852 C CA . GLN A 1 118 ? 24.321 -10.809 1.371 1.00 10.41 360 GLN A CA 1
ATOM 853 C C . GLN A 1 118 ? 23.123 -11.776 1.314 1.00 10.70 360 GLN A C 1
ATOM 854 O O . GLN A 1 118 ? 22.337 -11.792 0.349 1.00 10.83 360 GLN A O 1
ATOM 860 N N . LYS A 1 119 ? 22.978 -12.544 2.384 1.00 10.72 361 LYS A N 1
ATOM 861 C CA . LYS A 1 119 ? 21.986 -13.603 2.490 1.00 10.94 361 LYS A CA 1
ATOM 862 C C . LYS A 1 119 ? 20.687 -13.137 3.113 1.00 10.68 361 LYS A C 1
ATOM 863 O O . LYS A 1 119 ? 19.733 -13.913 3.185 1.00 10.95 361 LYS A O 1
ATOM 869 N N . SER A 1 120 ? 20.631 -11.879 3.553 1.00 10.63 362 SER A N 1
ATOM 870 C CA . SER A 1 120 ? 19.422 -11.351 4.191 1.00 10.64 362 SER A CA 1
ATOM 871 C C . SER A 1 120 ? 19.014 -12.241 5.393 1.00 10.40 362 SER A C 1
ATOM 872 O O . SER A 1 120 ? 17.844 -12.522 5.597 1.00 10.42 362 SER A O 1
ATOM 875 N N . SER A 1 121 ? 19.999 -12.672 6.173 1.00 10.61 363 SER A N 1
ATOM 876 C CA . SER A 1 121 ? 19.778 -13.598 7.296 1.00 10.50 363 SER A CA 1
ATOM 877 C C . SER A 1 121 ? 18.792 -13.093 8.363 1.00 10.75 363 SER A C 1
ATOM 878 O O . SER A 1 121 ? 19.034 -12.066 9.009 1.00 10.44 363 SER A O 1
ATOM 881 N N . ASN A 1 122 ? 17.688 -13.817 8.555 1.00 11.02 364 ASN A N 1
ATOM 882 C CA . ASN A 1 122 ? 16.779 -13.552 9.673 1.00 11.61 364 ASN A CA 1
ATOM 883 C C . ASN A 1 122 ? 17.437 -13.770 11.028 1.00 11.89 364 ASN A C 1
ATOM 884 O O . ASN A 1 122 ? 17.289 -12.956 11.946 1.00 11.74 364 ASN A O 1
ATOM 889 N N . VAL A 1 123 ? 18.186 -14.864 11.133 1.00 11.84 365 VAL A N 1
ATOM 890 C CA . VAL A 1 123 ? 18.841 -15.242 12.385 1.00 11.76 365 VAL A CA 1
ATOM 891 C C . VAL A 1 123 ? 19.859 -14.192 12.791 1.00 11.62 365 VAL A C 1
ATOM 892 O O . VAL A 1 123 ? 19.808 -13.691 13.924 1.00 11.01 365 VAL A O 1
ATOM 896 N N . GLY A 1 124 ? 20.718 -13.806 11.847 1.00 10.99 366 GLY A N 1
ATOM 897 C CA . GLY A 1 124 ? 21.746 -12.791 12.066 1.00 11.10 366 GLY A CA 1
ATOM 898 C C . GLY A 1 124 ? 21.159 -11.417 12.355 1.00 11.19 366 GLY A C 1
ATOM 899 O O . GLY A 1 124 ? 21.603 -10.739 13.282 1.00 11.13 366 GLY A O 1
ATOM 900 N N . THR A 1 125 ? 20.158 -11.000 11.570 1.00 11.11 367 THR A N 1
ATOM 901 C CA . THR A 1 125 ? 19.575 -9.652 11.727 1.00 10.95 367 THR A CA 1
ATOM 902 C C . THR A 1 125 ? 18.811 -9.539 13.053 1.00 10.91 367 THR A C 1
ATOM 903 O O . THR A 1 125 ? 18.917 -8.519 13.766 1.00 10.98 367 THR A O 1
ATOM 907 N N . SER A 1 126 ? 18.039 -10.576 13.370 1.00 10.35 368 SER A N 1
ATOM 908 C CA . SER A 1 126 ? 17.258 -10.594 14.613 1.00 10.41 368 SER A CA 1
ATOM 909 C C . SER A 1 126 ? 18.156 -10.562 15.833 1.00 10.46 368 SER A C 1
ATOM 910 O O . SER A 1 126 ? 17.810 -9.919 16.834 1.00 9.92 368 SER A O 1
ATOM 913 N N . LYS A 1 127 ? 19.284 -11.279 15.758 1.00 9.70 369 LYS A N 1
ATOM 914 C CA . LYS A 1 127 ? 20.281 -11.267 16.846 1.00 10.32 369 LYS A CA 1
ATOM 915 C C . LYS A 1 127 ? 20.923 -9.889 17.043 1.00 10.26 369 LYS A C 1
ATOM 916 O O . LYS A 1 127 ? 21.140 -9.441 18.174 1.00 10.15 369 LYS A O 1
ATOM 922 N N . LEU A 1 128 ? 21.212 -9.199 15.944 1.00 10.42 370 LEU A N 1
ATOM 923 C CA . LEU A 1 128 ? 21.763 -7.845 16.056 1.00 10.17 370 LEU A CA 1
ATOM 924 C C . LEU A 1 128 ? 20.734 -6.870 16.618 1.00 10.06 370 LEU A C 1
ATOM 925 O O . LEU A 1 128 ? 21.083 -6.021 17.457 1.00 10.34 370 LEU A O 1
ATOM 930 N N . SER A 1 129 ? 19.485 -7.013 16.189 1.00 10.25 371 SER A N 1
ATOM 931 C CA . SER A 1 129 ? 18.414 -6.213 16.759 1.00 10.20 371 SER A CA 1
ATOM 932 C C . SER A 1 129 ? 18.288 -6.475 18.272 1.00 10.24 371 SER A C 1
ATOM 933 O O . SER A 1 129 ? 18.079 -5.540 19.042 1.00 9.92 371 SER A O 1
ATOM 936 N N . ALA A 1 130 ? 18.453 -7.740 18.676 1.00 10.07 372 ALA A N 1
ATOM 937 C CA . ALA A 1 130 ? 18.301 -8.172 20.078 1.00 10.44 372 ALA A CA 1
ATOM 938 C C . ALA A 1 130 ? 19.374 -7.612 21.021 1.00 10.57 372 ALA A C 1
ATOM 939 O O . ALA A 1 130 ? 19.247 -7.730 22.243 1.00 11.02 372 ALA A O 1
ATOM 941 N N . ARG A 1 131 ? 20.448 -7.059 20.469 1.00 10.93 373 ARG A N 1
ATOM 942 C CA . ARG A 1 131 ? 21.484 -6.419 21.289 1.00 10.87 373 ARG A CA 1
ATOM 943 C C . ARG A 1 131 ? 21.092 -5.014 21.730 1.00 11.38 373 ARG A C 1
ATOM 944 O O . ARG A 1 131 ? 21.892 -4.323 22.391 1.00 11.83 373 ARG A O 1
ATOM 952 N N . PHE A 1 132 ? 19.877 -4.608 21.344 1.00 11.42 374 PHE A N 1
ATOM 953 C CA . PHE A 1 132 ? 19.237 -3.366 21.794 1.00 11.78 374 PHE A CA 1
ATOM 954 C C . PHE A 1 132 ? 17.933 -3.660 22.507 1.00 11.68 374 PHE A C 1
ATOM 955 O O . PHE A 1 132 ? 17.226 -4.634 22.181 1.00 11.48 374 PHE A O 1
ATOM 963 N N . GLY A 1 133 ? 17.583 -2.820 23.475 1.00 11.32 375 GLY A N 1
ATOM 964 C CA . GLY A 1 133 ? 16.290 -2.945 24.125 1.00 11.11 375 GLY A CA 1
ATOM 965 C C . GLY A 1 133 ? 15.182 -2.641 23.139 1.00 11.00 375 GLY A C 1
ATOM 966 O O . GLY A 1 133 ? 15.420 -2.022 22.106 1.00 11.16 375 GLY A O 1
ATOM 967 N N . ALA A 1 134 ? 13.976 -3.080 23.463 1.00 10.76 376 ALA A N 1
ATOM 968 C CA . ALA A 1 134 ? 12.781 -2.813 22.660 1.00 10.43 376 ALA A CA 1
ATOM 969 C C . ALA A 1 134 ? 12.525 -1.317 22.469 1.00 10.28 376 ALA A C 1
ATOM 970 O O . ALA A 1 134 ? 12.235 -0.856 21.358 1.00 10.20 376 ALA A O 1
ATOM 972 N N . GLU A 1 135 ? 12.620 -0.564 23.560 1.00 9.93 377 GLU A N 1
ATOM 973 C CA . GLU A 1 135 ? 12.369 0.869 23.501 1.00 9.71 377 GLU A CA 1
ATOM 974 C C . GLU A 1 135 ? 13.384 1.597 22.614 1.00 10.02 377 GLU A C 1
ATOM 975 O O . GLU A 1 135 ? 13.012 2.524 21.879 1.00 9.93 377 GLU A O 1
ATOM 981 N N . GLU A 1 136 ? 14.647 1.180 22.704 1.00 10.70 378 GLU A N 1
ATOM 982 C CA . GLU A 1 136 ? 15.739 1.714 21.869 1.00 11.87 378 GLU A CA 1
ATOM 983 C C . GLU A 1 136 ? 15.395 1.495 20.395 1.00 10.93 378 GLU A C 1
ATOM 984 O O . GLU A 1 136 ? 15.525 2.403 19.584 1.00 11.01 378 GLU A O 1
ATOM 990 N N . MET A 1 137 ? 14.911 0.292 20.061 1.00 10.55 379 MET A N 1
ATOM 991 C CA . MET A 1 137 ? 14.622 -0.054 18.663 1.00 10.57 379 MET A CA 1
ATOM 992 C C . MET A 1 137 ? 13.409 0.718 18.163 1.00 10.03 379 MET A C 1
ATOM 993 O O . MET A 1 137 ? 13.408 1.193 17.030 1.00 10.17 379 MET A O 1
ATOM 998 N N . TYR A 1 138 ? 12.414 0.887 19.033 1.00 9.85 380 TYR A N 1
ATOM 999 C CA . TYR A 1 138 ? 11.229 1.693 18.751 1.00 10.02 380 TYR A CA 1
ATOM 1000 C C . TYR A 1 138 ? 11.610 3.150 18.431 1.00 10.19 380 TYR A C 1
ATOM 1001 O O . TYR A 1 138 ? 11.125 3.722 17.439 1.00 9.88 380 TYR A O 1
ATOM 1010 N N . ASP A 1 139 ? 12.494 3.729 19.255 1.00 10.27 381 ASP A N 1
ATOM 1011 C CA . ASP A 1 139 ? 13.011 5.080 19.014 1.00 9.98 381 ASP A CA 1
ATOM 1012 C C . ASP A 1 139 ? 13.760 5.129 17.690 1.00 10.10 381 ASP A C 1
ATOM 1013 O O . ASP A 1 139 ? 13.647 6.103 16.943 1.00 10.26 381 ASP A O 1
ATOM 1018 N N . PHE A 1 140 ? 14.519 4.076 17.405 1.00 9.82 382 PHE A N 1
ATOM 1019 C CA . PHE A 1 140 ? 15.311 4.020 16.178 1.00 10.14 382 PHE A CA 1
ATOM 1020 C C . PHE A 1 140 ? 14.434 4.030 14.928 1.00 9.81 382 PHE A C 1
ATOM 1021 O O . PHE A 1 140 ? 14.714 4.764 13.981 1.00 9.96 382 PHE A O 1
ATOM 1029 N N . TYR A 1 141 ? 13.371 3.217 14.938 1.00 10.16 383 TYR A N 1
ATOM 1030 C CA . TYR A 1 141 ? 12.441 3.141 13.828 1.00 10.10 383 TYR A CA 1
ATOM 1031 C C . TYR A 1 141 ? 11.742 4.498 13.673 1.00 10.41 383 TYR A C 1
ATOM 1032 O O . TYR A 1 141 ? 11.611 5.012 12.572 1.00 10.09 383 TYR A O 1
ATOM 1041 N N . HIS A 1 142 ? 11.334 5.097 14.790 1.00 10.83 384 HIS A N 1
ATOM 1042 C CA . HIS A 1 142 ? 10.721 6.415 14.738 1.00 11.22 384 HIS A CA 1
ATOM 1043 C C . HIS A 1 142 ? 11.640 7.484 14.177 1.00 10.97 384 HIS A C 1
ATOM 1044 O O . HIS A 1 142 ? 11.210 8.383 13.448 1.00 10.55 384 HIS A O 1
ATOM 1051 N N . GLU A 1 143 ? 12.913 7.378 14.532 1.00 11.14 385 GLU A N 1
ATOM 1052 C CA . GLU A 1 143 ? 13.995 8.254 14.088 1.00 12.09 385 GLU A CA 1
ATOM 1053 C C . GLU A 1 143 ? 14.211 8.158 12.568 1.00 11.49 385 GLU A C 1
ATOM 1054 O O . GLU A 1 143 ? 14.515 9.159 11.913 1.00 10.99 385 GLU A O 1
ATOM 1060 N N . LEU A 1 144 ? 14.022 6.957 12.020 1.00 11.15 386 LEU A N 1
ATOM 1061 C CA . LEU A 1 144 ? 14.051 6.757 10.557 1.00 10.82 386 LEU A CA 1
ATOM 1062 C C . LEU A 1 144 ? 12.847 7.395 9.859 1.00 10.59 386 LEU A C 1
ATOM 1063 O O . LEU A 1 144 ? 12.796 7.432 8.615 1.00 10.33 386 LEU A O 1
ATOM 1068 N N . GLY A 1 145 ? 11.871 7.853 10.643 1.00 10.19 387 GLY A N 1
ATOM 1069 C CA . GLY A 1 145 ? 10.672 8.473 10.101 1.00 10.43 387 GLY A CA 1
ATOM 1070 C C . GLY A 1 145 ? 9.466 7.572 10.072 1.00 10.53 387 GLY A C 1
ATOM 1071 O O . GLY A 1 145 ? 8.414 7.964 9.562 1.00 10.34 387 GLY A O 1
ATOM 1072 N N . ILE A 1 146 ? 9.588 6.368 10.622 1.00 10.73 388 ILE A N 1
ATOM 1073 C CA . ILE A 1 146 ? 8.455 5.439 10.641 1.00 11.36 388 ILE A CA 1
ATOM 1074 C C . ILE A 1 146 ? 7.383 5.913 11.621 1.00 12.09 388 ILE A C 1
ATOM 1075 O O . ILE A 1 146 ? 7.639 6.097 12.814 1.00 12.65 388 ILE A O 1
ATOM 1080 N N . GLY A 1 147 ? 6.179 6.131 11.106 1.00 12.69 389 GLY A N 1
ATOM 1081 C CA . GLY A 1 147 ? 5.097 6.738 11.894 1.00 12.90 389 GLY A CA 1
ATOM 1082 C C . GLY A 1 147 ? 5.098 8.252 11.870 1.00 13.55 389 GLY A C 1
ATOM 1083 O O . GLY A 1 147 ? 4.290 8.872 12.555 1.00 13.95 389 GLY A O 1
ATOM 1084 N N . VAL A 1 148 ? 5.988 8.849 11.074 1.00 13.47 390 VAL A N 1
ATOM 1085 C CA . VAL A 1 148 ? 6.146 10.312 11.018 1.00 13.47 390 VAL A CA 1
ATOM 1086 C C . VAL A 1 148 ? 5.701 10.849 9.660 1.00 14.22 390 VAL A C 1
ATOM 1087 O O . VAL A 1 148 ? 6.378 10.612 8.644 1.00 12.89 390 VAL A O 1
ATOM 1091 N N . ARG A 1 149 ? 4.575 11.574 9.654 1.00 15.11 391 ARG A N 1
ATOM 1092 C CA . ARG A 1 149 ? 4.014 12.157 8.421 1.00 16.57 391 ARG A CA 1
ATOM 1093 C C . ARG A 1 149 ? 5.037 12.957 7.626 1.00 16.00 391 ARG A C 1
ATOM 1094 O O . ARG A 1 149 ? 5.855 13.695 8.192 1.00 15.23 391 ARG A O 1
ATOM 1102 N N . MET A 1 150 ? 4.974 12.825 6.306 1.00 16.68 392 MET A N 1
ATOM 1103 C CA . MET A 1 150 ? 5.837 13.608 5.435 1.00 17.83 392 MET A CA 1
ATOM 1104 C C . MET A 1 150 ? 5.299 15.006 5.156 1.00 16.86 392 MET A C 1
ATOM 1105 O O . MET A 1 150 ? 6.051 15.896 4.772 1.00 16.37 392 MET A O 1
ATOM 1110 N N . HIS A 1 151 ? 3.995 15.196 5.347 1.00 16.39 393 HIS A N 1
ATOM 1111 C CA . HIS A 1 151 ? 3.366 16.480 5.050 1.00 17.31 393 HIS A CA 1
ATOM 1112 C C . HIS A 1 151 ? 3.672 16.965 3.654 1.00 17.97 393 HIS A C 1
ATOM 1113 O O . HIS A 1 151 ? 4.115 18.089 3.440 1.00 18.77 393 HIS A O 1
ATOM 1120 N N . SER A 1 152 ? 3.433 16.088 2.688 1.00 18.81 394 SER A N 1
ATOM 1121 C CA . SER A 1 152 ? 3.598 16.418 1.275 1.00 20.20 394 SER A CA 1
ATOM 1122 C C . SER A 1 152 ? 2.516 17.369 0.775 1.00 21.93 394 SER A C 1
ATOM 1123 O O . SER A 1 152 ? 2.746 18.152 -0.167 1.00 23.36 394 SER A O 1
ATOM 1126 N N . GLY A 1 153 ? 1.340 17.298 1.396 1.00 22.42 395 GLY A N 1
ATOM 1127 C CA . GLY A 1 153 ? 0.174 18.047 0.933 1.00 24.83 395 GLY A CA 1
ATOM 1128 C C . GLY A 1 153 ? -0.711 17.226 0.011 1.00 26.70 395 GLY A C 1
ATOM 1129 O O . GLY A 1 153 ? -1.827 17.648 -0.318 1.00 27.15 395 GLY A O 1
ATOM 1130 N N . PHE A 1 154 ? -0.205 16.063 -0.408 1.00 26.63 396 PHE A N 1
ATOM 1131 C CA . PHE A 1 154 ? -0.960 15.115 -1.225 1.00 27.48 396 PHE A CA 1
ATOM 1132 C C . PHE A 1 154 ? -2.084 14.529 -0.372 1.00 26.11 396 PHE A C 1
ATOM 1133 O O . PHE A 1 154 ? -1.834 14.114 0.760 1.00 26.56 396 PHE A O 1
ATOM 1141 N N . PRO A 1 155 ? -3.329 14.525 -0.891 1.00 25.37 397 PRO A N 1
ATOM 1142 C CA . PRO A 1 155 ? -4.464 14.034 -0.095 1.00 24.49 397 PRO A CA 1
ATOM 1143 C C . PRO A 1 155 ? -4.342 12.551 0.261 1.00 23.12 397 PRO A C 1
ATOM 1144 O O . PRO A 1 155 ? -3.826 11.774 -0.529 1.00 24.23 397 PRO A O 1
ATOM 1148 N N . GLY A 1 156 ? -4.807 12.178 1.452 1.00 22.15 398 GLY A N 1
ATOM 1149 C CA . GLY A 1 156 ? -4.777 10.785 1.914 1.00 21.12 398 GLY A CA 1
ATOM 1150 C C . GLY A 1 156 ? -3.410 10.249 2.338 1.00 19.86 398 GLY A C 1
ATOM 1151 O O . GLY A 1 156 ? -3.225 9.051 2.481 1.00 18.80 398 GLY A O 1
ATOM 1152 N N . GLU A 1 157 ? -2.445 11.136 2.530 1.00 20.37 399 GLU A N 1
ATOM 1153 C CA . GLU A 1 157 ? -1.097 10.718 2.941 1.00 20.39 399 GLU A CA 1
ATOM 1154 C C . GLU A 1 157 ? -1.105 9.888 4.233 1.00 20.79 399 GLU A C 1
ATOM 1155 O O . GLU A 1 157 ? -1.808 10.230 5.183 1.00 20.81 399 GLU A O 1
ATOM 1161 N N . THR A 1 158 ? -0.313 8.815 4.268 1.00 21.94 400 THR A N 1
ATOM 1162 C CA . THR A 1 158 ? -0.225 7.964 5.461 1.00 22.26 400 THR A CA 1
ATOM 1163 C C . THR A 1 158 ? 0.906 8.407 6.410 1.00 22.35 400 THR A C 1
ATOM 1164 O O . THR A 1 158 ? 1.934 8.911 5.958 1.00 23.17 400 THR A O 1
ATOM 1168 N N . ALA A 1 159 ? 0.697 8.233 7.716 1.00 22.33 401 ALA A N 1
ATOM 1169 C CA . ALA A 1 159 ? 1.782 8.389 8.695 1.00 22.35 401 ALA A CA 1
ATOM 1170 C C . ALA A 1 159 ? 2.616 7.116 8.788 1.00 22.51 401 ALA A C 1
ATOM 1171 O O . ALA A 1 159 ? 3.803 7.175 9.108 1.00 20.56 401 ALA A O 1
ATOM 1173 N N . GLY A 1 160 ? 1.984 5.971 8.506 1.00 21.79 402 GLY A N 1
ATOM 1174 C CA . GLY A 1 160 ? 2.608 4.656 8.711 1.00 20.46 402 GLY A CA 1
ATOM 1175 C C . GLY A 1 160 ? 2.120 4.030 10.009 1.00 19.60 402 GLY A C 1
ATOM 1176 O O . GLY A 1 160 ? 1.181 4.533 10.619 1.00 20.20 402 GLY A O 1
ATOM 1177 N N . LEU A 1 161 ? 2.731 2.920 10.420 1.00 18.65 403 LEU A N 1
ATOM 1178 C CA . LEU A 1 161 ? 2.344 2.224 11.661 1.00 18.10 403 LEU A CA 1
ATOM 1179 C C . LEU A 1 161 ? 3.590 1.815 12.421 1.00 16.75 403 LEU A C 1
ATOM 1180 O O . LEU A 1 161 ? 4.460 1.142 11.879 1.00 15.79 403 LEU A O 1
ATOM 1185 N N . LEU A 1 162 ? 3.661 2.230 13.681 1.00 16.04 404 LEU A N 1
ATOM 1186 C CA . LEU A 1 162 ? 4.743 1.806 14.556 1.00 15.06 404 LEU A CA 1
ATOM 1187 C C . LEU A 1 162 ? 4.143 1.564 15.921 1.00 14.60 404 LEU A C 1
ATOM 1188 O O . LEU A 1 162 ? 3.745 2.513 16.593 1.00 14.05 404 LEU A O 1
ATOM 1193 N N . ARG A 1 163 ? 4.072 0.296 16.314 1.00 13.59 405 ARG A N 1
ATOM 1194 C CA . ARG A 1 163 ? 3.457 -0.066 17.575 1.00 13.91 405 ARG A CA 1
ATOM 1195 C C . ARG A 1 163 ? 4.299 0.408 18.756 1.00 12.83 405 ARG A C 1
ATOM 1196 O O . ARG A 1 163 ? 5.538 0.289 18.754 1.00 12.13 405 ARG A O 1
ATOM 1204 N N . ASN A 1 164 ? 3.615 0.963 19.751 1.00 12.61 406 ASN A N 1
ATOM 1205 C CA . ASN A 1 164 ? 4.216 1.362 21.024 1.00 12.62 406 ASN A CA 1
ATOM 1206 C C . ASN A 1 164 ? 4.996 0.178 21.579 1.00 12.11 406 ASN A C 1
ATOM 1207 O O . ASN A 1 164 ? 4.467 -0.922 21.661 1.00 12.32 406 ASN A O 1
ATOM 1212 N N . TRP A 1 165 ? 6.255 0.420 21.934 1.00 11.99 407 TRP A N 1
ATOM 1213 C CA . TRP A 1 165 ? 7.174 -0.605 22.430 1.00 12.17 407 TRP A CA 1
ATOM 1214 C C . TRP A 1 165 ? 6.705 -1.349 23.667 1.00 13.18 407 TRP A C 1
ATOM 1215 O O . TRP A 1 165 ? 7.148 -2.464 23.938 1.00 13.46 407 TRP A O 1
ATOM 1226 N N . ARG A 1 166 ? 5.813 -0.740 24.437 1.00 13.50 408 ARG A N 1
ATOM 1227 C CA . ARG A 1 166 ? 5.287 -1.373 25.653 1.00 14.76 408 ARG A CA 1
ATOM 1228 C C . ARG A 1 166 ? 4.360 -2.541 25.317 1.00 16.92 408 ARG A C 1
ATOM 1229 O O . ARG A 1 166 ? 4.125 -3.428 26.151 1.00 16.80 408 ARG A O 1
ATOM 1237 N N . ARG A 1 167 ? 3.820 -2.517 24.098 1.00 19.07 409 ARG A N 1
ATOM 1238 C CA . ARG A 1 167 ? 2.885 -3.539 23.627 1.00 21.12 409 ARG A CA 1
ATOM 1239 C C . ARG A 1 167 ? 3.566 -4.756 22.998 1.00 21.16 409 ARG A C 1
ATOM 1240 O O . ARG A 1 167 ? 2.891 -5.772 22.769 1.00 22.32 409 ARG A O 1
ATOM 1248 N N . TRP A 1 168 ? 4.872 -4.670 22.721 1.00 20.60 410 TRP A N 1
ATOM 1249 C CA . TRP A 1 168 ? 5.576 -5.757 22.010 1.00 21.57 410 TRP A CA 1
ATOM 1250 C C . TRP A 1 168 ? 5.706 -7.036 22.792 1.00 24.51 410 TRP A C 1
ATOM 1251 O O . TRP A 1 168 ? 5.528 -7.063 24.012 1.00 23.80 410 TRP A O 1
ATOM 1262 N N . ARG A 1 169 ? 5.996 -8.115 22.066 1.00 28.31 411 ARG A N 1
ATOM 1263 C CA . ARG A 1 169 ? 6.563 -9.331 22.641 1.00 30.61 411 ARG A CA 1
ATOM 1264 C C . ARG A 1 169 ? 7.986 -9.451 22.076 1.00 31.34 411 ARG A C 1
ATOM 1265 O O . ARG A 1 169 ? 8.266 -8.877 21.023 1.00 31.40 411 ARG A O 1
ATOM 1273 N N . PRO A 1 170 ? 8.910 -10.140 22.790 1.00 31.88 412 PRO A N 1
ATOM 1274 C CA . PRO A 1 170 ? 10.203 -10.491 22.180 1.00 29.71 412 PRO A CA 1
ATOM 1275 C C . PRO A 1 170 ? 10.115 -11.022 20.741 1.00 26.82 412 PRO A C 1
ATOM 1276 O O . PRO A 1 170 ? 10.964 -10.650 19.904 1.00 25.42 412 PRO A O 1
ATOM 1280 N N . ILE A 1 171 ? 9.098 -11.827 20.413 1.00 24.26 413 ILE A N 1
ATOM 1281 C CA . ILE A 1 171 ? 8.939 -12.217 18.995 1.00 21.99 413 ILE A CA 1
ATOM 1282 C C . ILE A 1 171 ? 8.719 -10.998 18.074 1.00 20.67 413 ILE A C 1
ATOM 1283 O O . ILE A 1 171 ? 9.211 -10.990 16.940 1.00 18.29 413 ILE A O 1
ATOM 1288 N N . GLU A 1 172 ? 7.997 -9.990 18.576 1.00 19.94 414 GLU A N 1
ATOM 1289 C CA . GLU A 1 172 ? 7.670 -8.788 17.801 1.00 19.85 414 GLU A CA 1
ATOM 1290 C C . GLU A 1 172 ? 8.892 -7.983 17.412 1.00 17.32 414 GLU A C 1
ATOM 1291 O O . GLU A 1 172 ? 8.975 -7.529 16.270 1.00 16.62 414 GLU A O 1
ATOM 1297 N N . GLN A 1 173 ? 9.829 -7.797 18.346 1.00 14.42 415 GLN A N 1
ATOM 1298 C CA . GLN A 1 173 ? 11.037 -7.044 18.046 1.00 13.87 415 GLN A CA 1
ATOM 1299 C C . GLN A 1 173 ? 11.806 -7.724 16.899 1.00 13.07 415 GLN A C 1
ATOM 1300 O O . GLN A 1 173 ? 12.302 -7.053 15.981 1.00 12.34 415 GLN A O 1
ATOM 1306 N N . ALA A 1 174 ? 11.893 -9.057 16.943 1.00 12.54 416 ALA A N 1
ATOM 1307 C CA . ALA A 1 174 ? 12.613 -9.777 15.895 1.00 12.22 416 ALA A CA 1
ATOM 1308 C C . ALA A 1 174 ? 11.850 -9.636 14.582 1.00 12.12 416 ALA A C 1
ATOM 1309 O O . ALA A 1 174 ? 12.452 -9.409 13.547 1.00 12.50 416 ALA A O 1
ATOM 1311 N N . THR A 1 175 ? 10.522 -9.741 14.642 1.00 12.34 417 THR A N 1
ATOM 1312 C CA . THR A 1 175 ? 9.661 -9.680 13.460 1.00 13.26 417 THR A CA 1
ATOM 1313 C C . THR A 1 175 ? 9.806 -8.330 12.758 1.00 12.64 417 THR A C 1
ATOM 1314 O O . THR A 1 175 ? 9.810 -8.253 11.518 1.00 11.99 417 THR A O 1
ATOM 1318 N N . MET A 1 176 ? 9.945 -7.278 13.562 1.00 12.63 418 MET A N 1
ATOM 1319 C CA . MET A 1 176 ? 10.155 -5.934 13.043 1.00 12.64 418 MET A CA 1
ATOM 1320 C C . MET A 1 176 ? 11.533 -5.808 12.411 1.00 11.92 418 MET A C 1
ATOM 1321 O O . MET A 1 176 ? 11.705 -5.055 11.440 1.00 11.97 418 MET A O 1
ATOM 1326 N N . SER A 1 177 ? 12.515 -6.531 12.950 1.00 11.97 419 SER A N 1
ATOM 1327 C CA . SER A 1 177 ? 13.854 -6.512 12.343 1.00 11.64 419 SER A CA 1
ATOM 1328 C C . SER A 1 177 ? 13.856 -7.192 10.956 1.00 11.90 419 SER A C 1
ATOM 1329 O O . SER A 1 177 ? 14.775 -6.965 10.170 1.00 11.58 419 SER A O 1
ATOM 1332 N N . PHE A 1 178 ? 12.839 -8.030 10.696 1.00 11.83 420 PHE A N 1
ATOM 1333 C CA . PHE A 1 178 ? 12.551 -8.631 9.359 1.00 12.42 420 PHE A CA 1
ATOM 1334 C C . PHE A 1 178 ? 11.671 -7.731 8.488 1.00 12.41 420 PHE A C 1
ATOM 1335 O O . PHE A 1 178 ? 11.382 -8.054 7.323 1.00 12.15 420 PHE A O 1
ATOM 1343 N N . GLY A 1 179 ? 11.191 -6.640 9.075 1.00 12.32 421 GLY A N 1
ATOM 1344 C CA . GLY A 1 179 ? 10.339 -5.690 8.365 1.00 12.10 421 GLY A CA 1
ATOM 1345 C C . GLY A 1 179 ? 8.854 -5.974 8.339 1.00 12.59 421 GLY A C 1
ATOM 1346 O O . GLY A 1 179 ? 8.174 -5.472 7.470 1.00 12.40 421 GLY A O 1
ATOM 1347 N N . TYR A 1 180 ? 8.345 -6.779 9.274 1.00 12.58 422 TYR A N 1
ATOM 1348 C CA . TYR A 1 180 ? 6.887 -6.974 9.371 1.00 13.70 422 TYR A CA 1
ATOM 1349 C C . TYR A 1 180 ? 6.352 -6.459 10.694 1.00 14.26 422 TYR A C 1
ATOM 1350 O O . TYR A 1 180 ? 7.075 -6.418 11.689 1.00 15.12 422 TYR A O 1
ATOM 1359 N N . GLY A 1 181 ? 5.078 -6.078 10.699 1.00 14.76 423 GLY A N 1
ATOM 1360 C CA . GLY A 1 181 ? 4.469 -5.525 11.897 1.00 15.19 423 GLY A CA 1
ATOM 1361 C C . GLY A 1 181 ? 4.611 -4.018 12.022 1.00 15.70 423 GLY A C 1
ATOM 1362 O O . GLY A 1 181 ? 3.951 -3.410 12.866 1.00 14.75 423 GLY A O 1
ATOM 1363 N N . LEU A 1 182 ? 5.483 -3.427 11.201 1.00 15.36 424 LEU A N 1
ATOM 1364 C CA . LEU A 1 182 ? 5.548 -1.974 11.050 1.00 15.69 424 LEU A CA 1
ATOM 1365 C C . LEU A 1 182 ? 5.377 -1.629 9.568 1.00 15.54 424 LEU A C 1
ATOM 1366 O O . LEU A 1 182 ? 5.608 -2.469 8.695 1.00 15.13 424 LEU A O 1
ATOM 1371 N N . GLN A 1 183 ? 4.996 -0.392 9.282 1.00 15.21 425 GLN A N 1
ATOM 1372 C CA . GLN A 1 183 ? 4.638 -0.029 7.916 1.00 15.36 425 GLN A CA 1
ATOM 1373 C C . GLN A 1 183 ? 4.925 1.432 7.605 1.00 14.54 425 GLN A C 1
ATOM 1374 O O . GLN A 1 183 ? 4.897 2.293 8.495 1.00 14.25 425 GLN A O 1
ATOM 1380 N N . LEU A 1 184 ? 5.184 1.691 6.324 1.00 13.44 426 LEU A N 1
ATOM 1381 C CA . LEU A 1 184 ? 5.507 2.968 5.801 1.00 13.23 426 LEU A CA 1
ATOM 1382 C C . LEU A 1 184 ? 5.220 3.044 4.292 1.00 12.84 426 LEU A C 1
ATOM 1383 O O . LEU A 1 184 ? 5.179 2.067 3.658 1.00 13.38 426 LEU A O 1
ATOM 1388 N N . SER A 1 185 ? 4.982 4.245 3.798 1.00 11.95 427 SER A N 1
ATOM 1389 C CA . SER A 1 185 ? 4.753 4.387 2.360 1.00 11.58 427 SER A CA 1
ATOM 1390 C C . SER A 1 185 ? 6.041 4.079 1.608 1.00 11.27 427 SER A C 1
ATOM 1391 O O . SER A 1 185 ? 7.126 4.137 2.187 1.00 11.31 427 SER A O 1
ATOM 1394 N N . LEU A 1 186 ? 5.957 3.752 0.321 1.00 11.06 428 LEU A N 1
ATOM 1395 C CA . LEU A 1 186 ? 7.194 3.611 -0.458 1.00 11.04 428 LEU A CA 1
ATOM 1396 C C . LEU A 1 186 ? 8.026 4.903 -0.425 1.00 11.16 428 LEU A C 1
ATOM 1397 O O . LEU A 1 186 ? 9.259 4.843 -0.452 1.00 10.69 428 LEU A O 1
ATOM 1402 N N . LEU A 1 187 ? 7.360 6.053 -0.379 1.00 11.82 429 LEU A N 1
ATOM 1403 C CA . LEU A 1 187 ? 8.090 7.324 -0.315 1.00 12.50 429 LEU A CA 1
ATOM 1404 C C . LEU A 1 187 ? 8.850 7.458 1.013 1.00 12.11 429 LEU A C 1
ATOM 1405 O O . LEU A 1 187 ? 9.992 7.917 1.029 1.00 12.07 429 LEU A O 1
ATOM 1410 N N . GLN A 1 188 ? 8.235 7.025 2.115 1.00 12.26 430 GLN A N 1
ATOM 1411 C CA . GLN A 1 188 ? 8.923 7.006 3.422 1.00 11.81 430 GLN A CA 1
ATOM 1412 C C . GLN A 1 188 ? 10.103 6.015 3.436 1.00 10.99 430 GLN A C 1
ATOM 1413 O O . GLN A 1 188 ? 11.117 6.269 4.082 1.00 11.58 430 GLN A O 1
ATOM 1419 N N . LEU A 1 189 ? 9.975 4.886 2.739 1.00 9.91 431 LEU A N 1
ATOM 1420 C CA . LEU A 1 189 ? 11.081 3.911 2.667 1.00 9.40 431 LEU A CA 1
ATOM 1421 C C . LEU A 1 189 ? 12.260 4.463 1.894 1.00 9.10 431 LEU A C 1
ATOM 1422 O O . LEU A 1 189 ? 13.426 4.302 2.297 1.00 9.54 431 LEU A O 1
ATOM 1427 N N . ALA A 1 190 ? 11.957 5.100 0.764 1.00 8.71 432 ALA A N 1
ATOM 1428 C CA . ALA A 1 190 ? 12.999 5.719 -0.045 1.00 8.31 432 ALA A CA 1
ATOM 1429 C C . ALA A 1 190 ? 13.673 6.820 0.785 1.00 8.00 432 ALA A C 1
ATOM 1430 O O . ALA A 1 190 ? 14.908 6.949 0.762 1.00 7.32 432 ALA A O 1
ATOM 1432 N N . ARG A 1 191 ? 12.881 7.577 1.551 1.00 7.96 433 ARG A N 1
ATOM 1433 C CA . ARG A 1 191 ? 13.444 8.601 2.441 1.00 8.23 433 ARG A CA 1
ATOM 1434 C C . ARG A 1 191 ? 14.454 7.984 3.423 1.00 8.28 433 ARG A C 1
ATOM 1435 O O . ARG A 1 191 ? 15.592 8.472 3.565 1.00 8.39 433 ARG A O 1
ATOM 1443 N N . ALA A 1 192 ? 14.058 6.876 4.056 1.00 8.62 434 ALA A N 1
ATOM 1444 C CA . ALA A 1 192 ? 14.939 6.148 4.985 1.00 8.80 434 ALA A CA 1
ATOM 1445 C C . ALA A 1 192 ? 16.267 5.850 4.312 1.00 8.73 434 ALA A C 1
ATOM 1446 O O . ALA A 1 192 ? 17.332 6.055 4.915 1.00 8.89 434 ALA A O 1
ATOM 1448 N N . TYR A 1 193 ? 16.226 5.430 3.037 1.00 8.60 435 TYR A N 1
ATOM 1449 C CA . TYR A 1 193 ? 17.466 5.095 2.314 1.00 9.04 435 TYR A CA 1
ATOM 1450 C C . TYR A 1 193 ? 18.444 6.272 2.153 1.00 8.67 435 TYR A C 1
ATOM 1451 O O . TYR A 1 193 ? 19.645 6.053 1.964 1.00 8.89 435 TYR A O 1
ATOM 1460 N N . THR A 1 194 ? 17.964 7.512 2.270 1.00 8.76 436 THR A N 1
ATOM 1461 C CA . THR A 1 194 ? 18.866 8.687 2.195 1.00 9.08 436 THR A CA 1
ATOM 1462 C C . THR A 1 194 ? 19.851 8.730 3.352 1.00 9.00 436 THR A C 1
ATOM 1463 O O . THR A 1 194 ? 20.953 9.279 3.211 1.00 8.87 436 THR A O 1
ATOM 1467 N N . ALA A 1 195 ? 19.453 8.174 4.496 1.00 8.90 437 ALA A N 1
ATOM 1468 C CA . ALA A 1 195 ? 20.375 8.043 5.618 1.00 9.28 437 ALA A CA 1
ATOM 1469 C C . ALA A 1 195 ? 21.561 7.201 5.206 1.00 9.43 437 ALA A C 1
ATOM 1470 O O . ALA A 1 195 ? 22.656 7.437 5.681 1.00 10.05 437 ALA A O 1
ATOM 1472 N N . LEU A 1 196 ? 21.358 6.223 4.320 1.00 9.24 438 LEU A N 1
ATOM 1473 C CA . LEU A 1 196 ? 22.499 5.396 3.842 1.00 9.51 438 LEU A CA 1
ATOM 1474 C C . LEU A 1 196 ? 23.268 6.074 2.701 1.00 9.13 438 LEU A C 1
ATOM 1475 O O . LEU A 1 196 ? 24.496 6.010 2.651 1.00 9.19 438 LEU A O 1
ATOM 1480 N N . THR A 1 197 ? 22.561 6.730 1.792 1.00 9.21 439 THR A N 1
ATOM 1481 C CA . THR A 1 197 ? 23.210 7.275 0.602 1.00 9.64 439 THR A CA 1
ATOM 1482 C C . THR A 1 197 ? 23.919 8.584 0.895 1.00 9.90 439 THR A C 1
ATOM 1483 O O . THR A 1 197 ? 25.032 8.812 0.384 1.00 10.41 439 THR A O 1
ATOM 1487 N N . HIS A 1 198 ? 23.293 9.418 1.732 1.00 10.10 440 HIS A N 1
ATOM 1488 C CA . HIS A 1 198 ? 23.833 10.742 2.071 1.00 10.19 440 HIS A CA 1
ATOM 1489 C C . HIS A 1 198 ? 24.707 10.686 3.310 1.00 10.58 440 HIS A C 1
ATOM 1490 O O . HIS A 1 198 ? 24.551 11.484 4.236 1.00 9.89 440 HIS A O 1
ATOM 1497 N N . ASP A 1 199 ? 25.630 9.717 3.318 1.00 10.57 441 ASP A N 1
ATOM 1498 C CA . ASP A 1 199 ? 26.713 9.588 4.318 1.00 11.25 441 ASP A CA 1
ATOM 1499 C C . ASP A 1 199 ? 26.266 9.707 5.772 1.00 10.55 441 ASP A C 1
ATOM 1500 O O . ASP A 1 199 ? 26.946 10.328 6.594 1.00 9.62 441 ASP A O 1
ATOM 1505 N N . GLY A 1 200 ? 25.108 9.122 6.068 1.00 10.34 442 GLY A N 1
ATOM 1506 C CA . GLY A 1 200 ? 24.654 9.006 7.444 1.00 10.14 442 GLY A CA 1
ATOM 1507 C C . GLY A 1 200 ? 23.555 9.975 7.797 1.00 10.42 442 GLY A C 1
ATOM 1508 O O . GLY A 1 200 ? 22.986 9.894 8.882 1.00 11.07 442 GLY A O 1
ATOM 1509 N N . VAL A 1 201 ? 23.252 10.887 6.870 1.00 10.24 443 VAL A N 1
ATOM 1510 C CA . VAL A 1 201 ? 22.314 11.987 7.140 1.00 9.73 443 VAL A CA 1
ATOM 1511 C C . VAL A 1 201 ? 20.960 11.812 6.437 1.00 9.47 443 VAL A C 1
ATOM 1512 O O . VAL A 1 201 ? 20.881 11.853 5.200 1.00 9.33 443 VAL A O 1
ATOM 1516 N N . LEU A 1 202 ? 19.904 11.624 7.234 1.00 9.40 444 LEU A N 1
ATOM 1517 C CA . LEU A 1 202 ? 18.535 11.469 6.745 1.00 9.53 444 LEU A CA 1
ATOM 1518 C C . LEU A 1 202 ? 18.012 12.810 6.219 1.00 10.01 444 LEU A C 1
ATOM 1519 O O . LEU A 1 202 ? 18.132 13.825 6.887 1.00 10.24 444 LEU A O 1
ATOM 1524 N N . LEU A 1 203 ? 17.420 12.784 5.029 1.00 10.12 445 LEU A N 1
ATOM 1525 C CA . LEU A 1 203 ? 16.987 13.985 4.349 1.00 10.04 445 LEU A CA 1
ATOM 1526 C C . LEU A 1 203 ? 15.485 14.054 4.427 1.00 10.14 445 LEU A C 1
ATOM 1527 O O . LEU A 1 203 ? 14.852 13.024 4.477 1.00 10.20 445 LEU A O 1
ATOM 1532 N N . PRO A 1 204 ? 14.924 15.275 4.443 1.00 10.65 446 PRO A N 1
ATOM 1533 C CA . PRO A 1 204 ? 13.478 15.492 4.473 1.00 11.03 446 PRO A CA 1
ATOM 1534 C C . PRO A 1 204 ? 12.768 15.036 3.207 1.00 11.22 446 PRO A C 1
ATOM 1535 O O . PRO A 1 204 ? 11.565 14.724 3.256 1.00 11.00 446 PRO A O 1
ATOM 1539 N N . LEU A 1 205 ? 13.506 15.031 2.090 1.00 11.42 447 LEU A N 1
ATOM 1540 C CA . LEU A 1 205 ? 12.969 14.934 0.711 1.00 11.96 447 LEU A CA 1
ATOM 1541 C C . LEU A 1 205 ? 12.407 16.277 0.211 1.00 12.52 447 LEU A C 1
ATOM 1542 O O . LEU A 1 205 ? 11.938 17.103 1.007 1.00 12.53 447 LEU A O 1
ATOM 1547 N N . SER A 1 206 ? 12.508 16.504 -1.101 1.00 12.90 448 SER A N 1
ATOM 1548 C CA . SER A 1 206 ? 12.034 17.739 -1.718 1.00 13.21 448 SER A CA 1
ATOM 1549 C C . SER A 1 206 ? 11.160 17.489 -2.935 1.00 13.81 448 SER A C 1
ATOM 1550 O O . SER A 1 206 ? 11.545 16.770 -3.859 1.00 13.40 448 SER A O 1
ATOM 1553 N N . PHE A 1 207 ? 9.964 18.074 -2.906 1.00 14.89 449 PHE A N 1
ATOM 1554 C CA . PHE A 1 207 ? 9.030 18.050 -4.023 1.00 16.83 449 PHE A CA 1
ATOM 1555 C C . PHE A 1 207 ? 9.318 19.171 -5.028 1.00 17.65 449 PHE A C 1
ATOM 1556 O O . PHE A 1 207 ? 8.663 19.260 -6.073 1.00 16.96 449 PHE A O 1
ATOM 1564 N N . GLU A 1 208 ? 10.334 19.978 -4.708 1.00 18.47 450 GLU A N 1
ATOM 1565 C CA A GLU A 1 208 ? 10.751 21.133 -5.511 0.50 19.39 450 GLU A CA 1
ATOM 1566 C CA B GLU A 1 208 ? 10.727 21.086 -5.569 0.50 19.99 450 GLU A CA 1
ATOM 1567 C C . GLU A 1 208 ? 12.193 20.964 -5.964 1.00 19.40 450 GLU A C 1
ATOM 1568 O O . GLU A 1 208 ? 12.965 20.235 -5.325 1.00 19.24 450 GLU A O 1
ATOM 1579 N N . LYS A 1 209 ? 12.562 21.639 -7.050 1.00 19.60 451 LYS A N 1
ATOM 1580 C CA . LYS A 1 209 ? 13.930 21.612 -7.532 1.00 19.73 451 LYS A CA 1
ATOM 1581 C C . LYS A 1 209 ? 14.846 22.237 -6.492 1.00 18.90 451 LYS A C 1
ATOM 1582 O O . LYS A 1 209 ? 14.543 23.293 -5.955 1.00 18.76 451 LYS A O 1
ATOM 1588 N N . GLN A 1 210 ? 15.971 21.583 -6.221 1.00 18.05 452 GLN A N 1
ATOM 1589 C CA . GLN A 1 210 ? 16.835 21.967 -5.113 1.00 18.50 452 GLN A CA 1
ATOM 1590 C C . GLN A 1 210 ? 18.193 21.330 -5.355 1.00 17.47 452 GLN A C 1
ATOM 1591 O O . GLN A 1 210 ? 18.317 20.102 -5.327 1.00 18.28 452 GLN A O 1
ATOM 1597 N N . ALA A 1 211 ? 19.214 22.138 -5.620 1.00 16.51 453 ALA A N 1
ATOM 1598 C CA . ALA A 1 211 ? 20.515 21.573 -5.996 1.00 16.09 453 ALA A CA 1
ATOM 1599 C C . ALA A 1 211 ? 21.298 21.020 -4.794 1.00 16.14 453 ALA A C 1
ATOM 1600 O O . ALA A 1 211 ? 22.176 20.162 -4.944 1.00 15.44 453 ALA A O 1
ATOM 1602 N N . VAL A 1 212 ? 20.984 21.528 -3.607 1.00 15.78 454 VAL A N 1
ATOM 1603 C CA . VAL A 1 212 ? 21.660 21.148 -2.369 1.00 17.12 454 VAL A CA 1
ATOM 1604 C C . VAL A 1 212 ? 20.584 21.072 -1.293 1.00 17.99 454 VAL A C 1
ATOM 1605 O O . VAL A 1 212 ? 19.756 21.981 -1.179 1.00 18.59 454 VAL A O 1
ATOM 1609 N N . ALA A 1 213 ? 20.560 19.999 -0.512 1.00 20.33 455 ALA A N 1
ATOM 1610 C CA . ALA A 1 213 ? 19.588 19.939 0.588 1.00 22.63 455 ALA A CA 1
ATOM 1611 C C . ALA A 1 213 ? 20.153 20.773 1.733 1.00 23.63 455 ALA A C 1
ATOM 1612 O O . ALA A 1 213 ? 21.316 20.602 2.084 1.00 22.04 455 ALA A O 1
ATOM 1614 N N . PRO A 1 214 ? 19.361 21.736 2.262 1.00 27.42 456 PRO A N 1
ATOM 1615 C CA . PRO A 1 214 ? 19.965 22.631 3.271 1.00 28.87 456 PRO A CA 1
ATOM 1616 C C . PRO A 1 214 ? 19.971 22.097 4.712 1.00 29.84 456 PRO A C 1
ATOM 1617 O O . PRO A 1 214 ? 20.706 22.627 5.553 1.00 31.32 456 PRO A O 1
ATOM 1621 N N . GLN A 1 215 ? 19.173 21.064 4.987 1.00 29.26 457 GLN A N 1
ATOM 1622 C CA . GLN A 1 215 ? 18.944 20.607 6.364 1.00 27.90 457 GLN A CA 1
ATOM 1623 C C . GLN A 1 215 ? 18.696 19.097 6.418 1.00 25.63 457 GLN A C 1
ATOM 1624 O O . GLN A 1 215 ? 17.677 18.626 5.901 1.00 25.10 457 GLN A O 1
ATOM 1630 N N . GLY A 1 216 ? 19.605 18.355 7.047 1.00 20.99 458 GLY A N 1
ATOM 1631 C CA . GLY A 1 216 ? 19.396 16.927 7.298 1.00 17.26 458 GLY A CA 1
ATOM 1632 C C . GLY A 1 216 ? 19.492 16.576 8.776 1.00 15.21 458 GLY A C 1
ATOM 1633 O O . GLY A 1 216 ? 19.645 17.459 9.616 1.00 13.96 458 GLY A O 1
ATOM 1634 N N . LYS A 1 217 ? 19.378 15.285 9.093 1.00 13.17 459 LYS A N 1
ATOM 1635 C CA . LYS A 1 217 ? 19.480 14.812 10.472 1.00 12.08 459 LYS A CA 1
ATOM 1636 C C . LYS A 1 217 ? 20.348 13.566 10.472 1.00 11.81 459 LYS A C 1
ATOM 1637 O O . LYS A 1 217 ? 19.974 12.553 9.877 1.00 11.61 459 LYS A O 1
ATOM 1643 N N . ARG A 1 218 ? 21.515 13.646 11.112 1.00 11.95 460 ARG A N 1
ATOM 1644 C CA . ARG A 1 218 ? 22.397 12.504 11.154 1.00 12.22 460 ARG A CA 1
ATOM 1645 C C . ARG A 1 218 ? 21.790 11.368 11.960 1.00 12.77 460 ARG A C 1
ATOM 1646 O O . ARG A 1 218 ? 21.257 11.584 13.048 1.00 13.27 460 ARG A O 1
ATOM 1654 N N . ILE A 1 219 ? 21.893 10.168 11.402 1.00 12.93 461 ILE A N 1
ATOM 1655 C CA . ILE A 1 219 ? 21.426 8.934 12.023 1.00 13.40 461 ILE A CA 1
ATOM 1656 C C . ILE A 1 219 ? 22.640 8.026 12.257 1.00 12.79 461 ILE A C 1
ATOM 1657 O O . ILE A 1 219 ? 22.748 7.385 13.299 1.00 13.12 461 ILE A O 1
ATOM 1662 N N . PHE A 1 220 ? 23.562 7.997 11.299 1.00 12.37 462 PHE A N 1
ATOM 1663 C CA . PHE A 1 220 ? 24.774 7.201 11.408 1.00 12.38 462 PHE A CA 1
ATOM 1664 C C . PHE A 1 220 ? 26.007 8.040 11.187 1.00 12.33 462 PHE A C 1
ATOM 1665 O O . PHE A 1 220 ? 25.942 9.102 10.555 1.00 12.35 462 PHE A O 1
ATOM 1673 N N . LYS A 1 221 ? 27.136 7.548 11.674 1.00 12.86 463 LYS A N 1
ATOM 1674 C CA . LYS A 1 221 ? 28.408 8.107 11.286 1.00 13.54 463 LYS A CA 1
ATOM 1675 C C . LYS A 1 221 ? 28.602 7.979 9.768 1.00 13.33 463 LYS A C 1
ATOM 1676 O O . LYS A 1 221 ? 28.048 7.056 9.133 1.00 12.25 463 LYS A O 1
ATOM 1682 N N . GLU A 1 222 ? 29.358 8.910 9.184 1.00 13.39 464 GLU A N 1
ATOM 1683 C CA . GLU A 1 222 ? 29.763 8.783 7.773 1.00 14.31 464 GLU A CA 1
ATOM 1684 C C . GLU A 1 222 ? 30.386 7.426 7.506 1.00 13.81 464 GLU A C 1
ATOM 1685 O O . GLU A 1 222 ? 29.991 6.737 6.549 1.00 11.94 464 GLU A O 1
ATOM 1691 N N . SER A 1 223 ? 31.353 7.060 8.366 1.00 12.97 465 SER A N 1
ATOM 1692 C CA . SER A 1 223 ? 32.099 5.797 8.252 1.00 12.55 465 SER A CA 1
ATOM 1693 C C . SER A 1 223 ? 31.133 4.627 8.206 1.00 12.26 465 SER A C 1
ATOM 1694 O O . SER A 1 223 ? 31.246 3.778 7.335 1.00 12.56 465 SER A O 1
ATOM 1697 N N . THR A 1 224 ? 30.158 4.602 9.113 1.00 12.37 466 THR A N 1
ATOM 1698 C CA . THR A 1 224 ? 29.135 3.547 9.126 1.00 12.11 466 THR A CA 1
ATOM 1699 C C . THR A 1 224 ? 28.350 3.483 7.814 1.00 12.02 466 THR A C 1
ATOM 1700 O O . THR A 1 224 ? 28.235 2.421 7.212 1.00 11.76 466 THR A O 1
ATOM 1704 N N . ALA A 1 225 ? 27.773 4.609 7.401 1.00 12.13 467 ALA A N 1
ATOM 1705 C CA . ALA A 1 225 ? 27.043 4.639 6.136 1.00 12.54 467 ALA A CA 1
ATOM 1706 C C . ALA A 1 225 ? 27.921 4.143 4.970 1.00 12.58 467 ALA A C 1
ATOM 1707 O O . ALA A 1 225 ? 27.473 3.321 4.187 1.00 13.14 467 ALA A O 1
ATOM 1709 N N . ARG A 1 226 ? 29.167 4.598 4.875 1.00 12.83 468 ARG A N 1
ATOM 1710 C CA . ARG A 1 226 ? 30.036 4.153 3.770 1.00 12.87 468 ARG A CA 1
ATOM 1711 C C . ARG A 1 226 ? 30.263 2.646 3.782 1.00 12.70 468 ARG A C 1
ATOM 1712 O O . ARG A 1 226 ? 30.155 1.982 2.753 1.00 12.06 468 ARG A O 1
ATOM 1720 N N . GLU A 1 227 ? 30.499 2.114 4.974 1.00 12.56 469 GLU A N 1
ATOM 1721 C CA . GLU A 1 227 ? 30.708 0.696 5.201 1.00 13.62 469 GLU A CA 1
ATOM 1722 C C . GLU A 1 227 ? 29.465 -0.105 4.793 1.00 12.84 469 GLU A C 1
ATOM 1723 O O . GLU A 1 227 ? 29.565 -1.111 4.080 1.00 12.75 469 GLU A O 1
ATOM 1729 N N . VAL A 1 228 ? 28.298 0.351 5.241 1.00 11.69 470 VAL A N 1
ATOM 1730 C CA . VAL A 1 228 ? 27.043 -0.344 4.938 1.00 11.54 470 VAL A CA 1
ATOM 1731 C C . VAL A 1 228 ? 26.726 -0.340 3.423 1.00 11.25 470 VAL A C 1
ATOM 1732 O O . VAL A 1 228 ? 26.237 -1.342 2.883 1.00 10.39 470 VAL A O 1
ATOM 1736 N N . ARG A 1 229 ? 26.985 0.782 2.753 1.00 10.95 471 ARG A N 1
ATOM 1737 C CA . ARG A 1 229 ? 26.835 0.849 1.299 1.00 11.55 471 ARG A CA 1
ATOM 1738 C C . ARG A 1 229 ? 27.699 -0.220 0.611 1.00 12.36 471 ARG A C 1
ATOM 1739 O O . ARG A 1 229 ? 27.226 -0.910 -0.314 1.00 13.11 471 ARG A O 1
ATOM 1747 N N . ASN A 1 230 ? 28.946 -0.360 1.066 1.00 13.52 472 ASN A N 1
ATOM 1748 C CA . ASN A 1 230 ? 29.876 -1.355 0.518 1.00 14.54 472 ASN A CA 1
ATOM 1749 C C . ASN A 1 230 ? 29.391 -2.777 0.747 1.00 13.52 472 ASN A C 1
ATOM 1750 O O . ASN A 1 230 ? 29.428 -3.599 -0.169 1.00 13.00 472 ASN A O 1
ATOM 1755 N N . LEU A 1 231 ? 28.881 -3.043 1.949 1.00 12.26 473 LEU A N 1
ATOM 1756 C CA . LEU A 1 231 ? 28.274 -4.341 2.265 1.00 11.50 473 LEU A CA 1
ATOM 1757 C C . LEU A 1 231 ? 27.062 -4.664 1.417 1.00 11.41 473 LEU A C 1
ATOM 1758 O O . LEU A 1 231 ? 26.858 -5.833 1.085 1.00 11.61 473 LEU A O 1
ATOM 1763 N N . MET A 1 232 ? 26.262 -3.650 1.079 1.00 10.48 474 MET A N 1
ATOM 1764 C CA . MET A 1 232 ? 25.002 -3.877 0.352 1.00 10.29 474 MET A CA 1
ATOM 1765 C C . MET A 1 232 ? 25.243 -4.275 -1.114 1.00 10.38 474 MET A C 1
ATOM 1766 O O . MET A 1 232 ? 24.364 -4.809 -1.766 1.00 10.64 474 MET A O 1
ATOM 1771 N N . VAL A 1 233 ? 26.446 -4.026 -1.607 1.00 10.49 475 VAL A N 1
ATOM 1772 C CA . VAL A 1 233 ? 26.837 -4.466 -2.975 1.00 10.66 475 VAL A CA 1
ATOM 1773 C C . VAL A 1 233 ? 26.796 -5.999 -3.092 1.00 10.76 475 VAL A C 1
ATOM 1774 O O . VAL A 1 233 ? 26.472 -6.539 -4.154 1.00 11.32 475 VAL A O 1
ATOM 1778 N N . SER A 1 234 ? 27.126 -6.689 -1.999 1.00 10.95 476 SER A N 1
ATOM 1779 C CA . SER A 1 234 ? 27.001 -8.149 -1.922 1.00 11.34 476 SER A CA 1
ATOM 1780 C C . SER A 1 234 ? 25.596 -8.632 -2.258 1.00 11.03 476 SER A C 1
ATOM 1781 O O . SER A 1 234 ? 25.448 -9.742 -2.746 1.00 12.13 476 SER A O 1
ATOM 1784 N N . VAL A 1 235 ? 24.573 -7.820 -1.996 1.00 10.63 477 VAL A N 1
ATOM 1785 C CA . VAL A 1 235 ? 23.187 -8.221 -2.246 1.00 10.24 477 VAL A CA 1
ATOM 1786 C C . VAL A 1 235 ? 22.888 -8.500 -3.734 1.00 10.26 477 VAL A C 1
ATOM 1787 O O . VAL A 1 235 ? 22.128 -9.419 -4.054 1.00 9.30 477 VAL A O 1
ATOM 1791 N N . THR A 1 236 ? 23.500 -7.705 -4.617 1.00 10.39 478 THR A N 1
ATOM 1792 C CA . THR A 1 236 ? 23.239 -7.778 -6.062 1.00 11.02 478 THR A CA 1
ATOM 1793 C C . THR A 1 236 ? 24.274 -8.596 -6.830 1.00 12.05 478 THR A C 1
ATOM 1794 O O . THR A 1 236 ? 24.050 -8.944 -8.003 1.00 12.64 478 THR A O 1
ATOM 1798 N N . GLU A 1 237 ? 25.406 -8.872 -6.192 1.00 12.82 479 GLU A N 1
ATOM 1799 C CA . GLU A 1 237 ? 26.444 -9.712 -6.786 1.00 13.46 479 GLU A CA 1
ATOM 1800 C C . GLU A 1 237 ? 26.119 -11.214 -6.596 1.00 13.54 479 GLU A C 1
ATOM 1801 O O . GLU A 1 237 ? 25.290 -11.574 -5.732 1.00 12.11 479 GLU A O 1
ATOM 1807 N N . PRO A 1 238 ? 26.752 -12.093 -7.406 1.00 13.48 480 PRO A N 1
ATOM 1808 C CA . PRO A 1 238 ? 26.466 -13.527 -7.255 1.00 13.87 480 PRO A CA 1
ATOM 1809 C C . PRO A 1 238 ? 26.614 -13.976 -5.800 1.00 13.83 480 PRO A C 1
ATOM 1810 O O . PRO A 1 238 ? 27.603 -13.636 -5.136 1.00 13.93 480 PRO A O 1
ATOM 1814 N N . GLY A 1 239 ? 25.627 -14.726 -5.322 1.00 14.01 481 GLY A N 1
ATOM 1815 C CA . GLY A 1 239 ? 25.611 -15.174 -3.941 1.00 13.84 481 GLY A CA 1
ATOM 1816 C C . GLY A 1 239 ? 24.630 -14.383 -3.103 1.00 13.33 481 GLY A C 1
ATOM 1817 O O . GLY A 1 239 ? 24.326 -14.772 -1.975 1.00 14.08 481 GLY A O 1
ATOM 1818 N N . GLY A 1 240 ? 24.160 -13.256 -3.640 1.00 13.69 482 GLY A N 1
ATOM 1819 C CA . GLY A 1 240 ? 23.241 -12.387 -2.910 1.00 12.59 482 GLY A CA 1
ATOM 1820 C C . GLY A 1 240 ? 21.811 -12.705 -3.283 1.00 12.69 482 GLY A C 1
ATOM 1821 O O . GLY A 1 240 ? 21.573 -13.423 -4.252 1.00 12.92 482 GLY A O 1
ATOM 1822 N N . THR A 1 241 ? 20.865 -12.155 -2.526 1.00 12.31 483 THR A N 1
ATOM 1823 C CA . THR A 1 241 ? 19.441 -12.415 -2.708 1.00 12.10 483 THR A CA 1
ATOM 1824 C C . THR A 1 241 ? 18.808 -11.433 -3.693 1.00 11.62 483 THR A C 1
ATOM 1825 O O . THR A 1 241 ? 17.614 -11.513 -3.995 1.00 11.51 483 THR A O 1
ATOM 1829 N N . GLY A 1 242 ? 19.601 -10.482 -4.182 1.00 11.69 484 GLY A N 1
ATOM 1830 C CA . GLY A 1 242 ? 19.065 -9.429 -5.052 1.00 11.59 484 GLY A CA 1
ATOM 1831 C C . GLY A 1 242 ? 19.776 -9.339 -6.393 1.00 11.89 484 GLY A C 1
ATOM 1832 O O . GLY A 1 242 ? 19.923 -8.249 -6.937 1.00 11.66 484 GLY A O 1
ATOM 1833 N N . THR A 1 243 ? 20.224 -10.478 -6.926 1.00 12.03 485 THR A N 1
ATOM 1834 C CA . THR A 1 243 ? 20.975 -10.498 -8.196 1.00 12.62 485 THR A CA 1
ATOM 1835 C C . THR A 1 243 ? 20.118 -10.031 -9.385 1.00 12.72 485 THR A C 1
ATOM 1836 O O . THR A 1 243 ? 20.648 -9.561 -10.398 1.00 12.98 485 THR A O 1
ATOM 1840 N N . ALA A 1 244 ? 18.801 -10.147 -9.246 1.00 12.41 486 ALA A N 1
ATOM 1841 C CA . ALA A 1 244 ? 17.855 -9.700 -10.272 1.00 13.28 486 ALA A CA 1
ATOM 1842 C C . ALA A 1 244 ? 17.908 -8.185 -10.497 1.00 13.66 486 ALA A C 1
ATOM 1843 O O . ALA A 1 244 ? 17.443 -7.675 -11.524 1.00 13.44 486 ALA A O 1
ATOM 1845 N N . GLY A 1 245 ? 18.493 -7.477 -9.536 1.00 13.78 487 GLY A N 1
ATOM 1846 C CA . GLY A 1 245 ? 18.643 -6.025 -9.625 1.00 13.87 487 GLY A CA 1
ATOM 1847 C C . GLY A 1 245 ? 20.021 -5.556 -10.028 1.00 13.82 487 GLY A C 1
ATOM 1848 O O . GLY A 1 245 ? 20.305 -4.351 -9.986 1.00 15.08 487 GLY A O 1
ATOM 1849 N N . ALA A 1 246 ? 20.883 -6.493 -10.411 1.00 13.34 488 ALA A N 1
ATOM 1850 C CA . ALA A 1 246 ? 22.264 -6.175 -10.809 1.00 12.85 488 ALA A CA 1
ATOM 1851 C C . ALA A 1 246 ? 22.244 -5.246 -12.027 1.00 13.07 488 ALA A C 1
ATOM 1852 O O . ALA A 1 246 ? 21.390 -5.392 -12.899 1.00 13.13 488 ALA A O 1
ATOM 1854 N N . VAL A 1 247 ? 23.181 -4.300 -12.076 1.00 12.54 489 VAL A N 1
ATOM 1855 C CA . VAL A 1 247 ? 23.241 -3.329 -13.172 1.00 12.22 489 VAL A CA 1
ATOM 1856 C C . VAL A 1 247 ? 24.622 -3.373 -13.787 1.00 12.10 489 VAL A C 1
ATOM 1857 O O . VAL A 1 247 ? 25.625 -3.174 -13.105 1.00 11.79 489 VAL A O 1
ATOM 1861 N N . ASP A 1 248 ? 24.672 -3.644 -15.089 1.00 12.54 490 ASP A N 1
ATOM 1862 C CA . ASP A 1 248 ? 25.937 -3.771 -15.803 1.00 12.52 490 ASP A CA 1
ATOM 1863 C C . ASP A 1 248 ? 26.776 -2.508 -15.627 1.00 12.10 490 ASP A C 1
ATOM 1864 O O . ASP A 1 248 ? 26.259 -1.414 -15.826 1.00 12.22 490 ASP A O 1
ATOM 1869 N N . GLY A 1 249 ? 28.037 -2.671 -15.214 1.00 11.68 491 GLY A N 1
ATOM 1870 C CA . GLY A 1 249 ? 29.005 -1.572 -15.084 1.00 12.07 491 GLY A CA 1
ATOM 1871 C C . GLY A 1 249 ? 29.050 -0.857 -13.738 1.00 12.45 491 GLY A C 1
ATOM 1872 O O . GLY A 1 249 ? 29.893 0.019 -13.532 1.00 13.06 491 GLY A O 1
ATOM 1873 N N . PHE A 1 250 ? 28.163 -1.242 -12.816 1.00 11.63 492 PHE A N 1
ATOM 1874 C CA . PHE A 1 250 ? 28.004 -0.534 -11.542 1.00 11.45 492 PHE A CA 1
ATOM 1875 C C . PHE A 1 250 ? 27.988 -1.447 -10.324 1.00 11.48 492 PHE A C 1
ATOM 1876 O O . PHE A 1 250 ? 27.594 -2.620 -10.420 1.00 11.87 492 PHE A O 1
ATOM 1884 N N . ASP A 1 251 ? 28.464 -0.920 -9.192 1.00 11.64 493 ASP A N 1
ATOM 1885 C CA . ASP A 1 251 ? 28.233 -1.559 -7.897 1.00 11.36 493 ASP A CA 1
ATOM 1886 C C . ASP A 1 251 ? 26.894 -1.027 -7.360 1.00 10.78 493 ASP A C 1
ATOM 1887 O O . ASP A 1 251 ? 26.739 0.185 -7.157 1.00 10.80 493 ASP A O 1
ATOM 1892 N N . VAL A 1 252 ? 25.944 -1.934 -7.141 1.00 9.83 494 VAL A N 1
ATOM 1893 C CA . VAL A 1 252 ? 24.565 -1.581 -6.781 1.00 9.73 494 VAL A CA 1
ATOM 1894 C C . VAL A 1 252 ? 24.208 -2.095 -5.385 1.00 9.78 494 VAL A C 1
ATOM 1895 O O . VAL A 1 252 ? 24.256 -3.302 -5.133 1.00 9.77 494 VAL A O 1
ATOM 1899 N N . GLY A 1 253 ? 23.865 -1.177 -4.486 1.00 9.70 495 GLY A N 1
ATOM 1900 C CA . GLY A 1 253 ? 23.387 -1.544 -3.139 1.00 9.62 495 GLY A CA 1
ATOM 1901 C C . GLY A 1 253 ? 21.874 -1.672 -3.135 1.00 9.93 495 GLY A C 1
ATOM 1902 O O . GLY A 1 253 ? 21.182 -0.766 -3.603 1.00 10.33 495 GLY A O 1
ATOM 1903 N N . ALA A 1 254 ? 21.350 -2.776 -2.586 1.00 9.59 496 ALA A N 1
ATOM 1904 C CA . ALA A 1 254 ? 19.914 -3.068 -2.722 1.00 10.03 496 ALA A CA 1
ATOM 1905 C C . ALA A 1 254 ? 19.382 -4.064 -1.697 1.00 10.34 496 ALA A C 1
ATOM 1906 O O . ALA A 1 254 ? 20.152 -4.757 -1.055 1.00 10.44 496 ALA A O 1
ATOM 1908 N N . LYS A 1 255 ? 18.061 -4.101 -1.580 1.00 11.06 497 LYS A N 1
ATOM 1909 C CA . LYS A 1 255 ? 17.322 -5.115 -0.847 1.00 11.77 497 LYS A CA 1
ATOM 1910 C C . LYS A 1 255 ? 16.015 -5.460 -1.556 1.00 12.03 497 LYS A C 1
ATOM 1911 O O . LYS A 1 255 ? 15.447 -4.634 -2.283 1.00 12.09 497 LYS A O 1
ATOM 1917 N N . THR A 1 256 ? 15.524 -6.671 -1.309 1.00 12.24 498 THR A N 1
ATOM 1918 C CA . THR A 1 256 ? 14.185 -7.065 -1.741 1.00 13.32 498 THR A CA 1
ATOM 1919 C C . THR A 1 256 ? 13.204 -6.947 -0.579 1.00 13.91 498 THR A C 1
ATOM 1920 O O . THR A 1 256 ? 13.613 -6.752 0.574 1.00 13.69 498 THR A O 1
ATOM 1924 N N . GLY A 1 257 ? 11.913 -7.036 -0.896 1.00 14.69 499 GLY A N 1
ATOM 1925 C CA . GLY A 1 257 ? 10.857 -7.147 0.093 1.00 15.36 499 GLY A CA 1
ATOM 1926 C C . GLY A 1 257 ? 9.740 -8.032 -0.435 1.00 16.01 499 GLY A C 1
ATOM 1927 O O . GLY A 1 257 ? 9.344 -7.925 -1.602 1.00 16.26 499 GLY A O 1
ATOM 1928 N N . THR A 1 258 ? 9.238 -8.917 0.421 1.00 15.61 500 THR A N 1
ATOM 1929 C CA . THR A 1 258 ? 8.105 -9.766 0.074 1.00 16.09 500 THR A CA 1
ATOM 1930 C C . THR A 1 258 ? 7.200 -9.854 1.296 1.00 16.62 500 THR A C 1
ATOM 1931 O O . THR A 1 258 ? 7.626 -10.265 2.364 1.00 17.08 500 THR A O 1
ATOM 1935 N N . ALA A 1 259 ? 5.955 -9.453 1.146 1.00 17.63 501 ALA A N 1
ATOM 1936 C CA . ALA A 1 259 ? 5.046 -9.491 2.259 1.00 18.51 501 ALA A CA 1
ATOM 1937 C C . ALA A 1 259 ? 3.767 -10.141 1.776 1.00 19.39 501 ALA A C 1
ATOM 1938 O O . ALA A 1 259 ? 3.347 -9.905 0.640 1.00 17.80 501 ALA A O 1
ATOM 1940 N N . ARG A 1 260 ? 3.171 -10.976 2.620 1.00 21.12 502 ARG A N 1
ATOM 1941 C CA . ARG A 1 260 ? 1.782 -11.378 2.400 1.00 23.02 502 ARG A CA 1
ATOM 1942 C C . ARG A 1 260 ? 0.909 -10.153 2.610 1.00 24.92 502 ARG A C 1
ATOM 1943 O O . ARG A 1 260 ? 1.149 -9.342 3.511 1.00 24.54 502 ARG A O 1
ATOM 1951 N N . LYS A 1 261 ? -0.103 -10.019 1.764 1.00 28.74 503 LYS A N 1
ATOM 1952 C CA . LYS A 1 261 ? -0.975 -8.859 1.791 1.00 32.94 503 LYS A CA 1
ATOM 1953 C C . LYS A 1 261 ? -1.893 -8.922 3.013 1.00 35.34 503 LYS A C 1
ATOM 1954 O O . LYS A 1 261 ? -2.298 -10.005 3.442 1.00 35.46 503 LYS A O 1
ATOM 1960 N N . LEU A 1 262 ? -2.182 -7.761 3.592 1.00 39.69 504 LEU A N 1
ATOM 1961 C CA . LEU A 1 262 ? -3.118 -7.673 4.708 1.00 43.36 504 LEU A CA 1
ATOM 1962 C C . LEU A 1 262 ? -4.466 -7.212 4.175 1.00 47.71 504 LEU A C 1
ATOM 1963 O O . LEU A 1 262 ? -4.538 -6.272 3.379 1.00 47.89 504 LEU A O 1
ATOM 1968 N N . VAL A 1 263 ? -5.527 -7.892 4.595 1.00 52.67 505 VAL A N 1
ATOM 1969 C CA . VAL A 1 263 ? -6.872 -7.573 4.124 1.00 56.95 505 VAL A CA 1
ATOM 1970 C C . VAL A 1 263 ? -7.652 -6.830 5.214 1.00 60.10 505 VAL A C 1
ATOM 1971 O O . VAL A 1 263 ? -8.078 -5.687 5.019 1.00 59.32 505 VAL A O 1
ATOM 1975 N N . ASN A 1 264 ? -7.814 -7.482 6.361 1.00 62.64 506 ASN A N 1
ATOM 1976 C CA . ASN A 1 264 ? -8.547 -6.916 7.479 1.00 65.37 506 ASN A CA 1
ATOM 1977 C C . ASN A 1 264 ? -7.868 -7.357 8.767 1.00 65.11 506 ASN A C 1
ATOM 1978 O O . ASN A 1 264 ? -8.319 -8.289 9.445 1.00 66.13 506 ASN A O 1
ATOM 1983 N N . GLY A 1 265 ? -6.755 -6.697 9.075 1.00 63.51 507 GLY A N 1
ATOM 1984 C CA . GLY A 1 265 ? -5.949 -7.036 10.242 1.00 62.00 507 GLY A CA 1
ATOM 1985 C C . GLY A 1 265 ? -5.006 -8.205 10.016 1.00 60.22 507 GLY A C 1
ATOM 1986 O O . GLY A 1 265 ? -3.867 -8.185 10.489 1.00 60.02 507 GLY A O 1
ATOM 1987 N N . ARG A 1 266 ? -5.473 -9.220 9.286 1.00 57.64 508 ARG A N 1
ATOM 1988 C CA . ARG A 1 266 ? -4.731 -10.477 9.145 1.00 53.32 508 ARG A CA 1
ATOM 1989 C C . ARG A 1 266 ? -4.160 -10.721 7.740 1.00 49.22 508 ARG A C 1
ATOM 1990 O O . ARG A 1 266 ? -4.564 -10.076 6.766 1.00 48.93 508 ARG A O 1
ATOM 1998 N N . TYR A 1 267 ? -3.218 -11.661 7.665 1.00 44.53 509 TYR A N 1
ATOM 1999 C CA . TYR A 1 267 ? -2.515 -12.013 6.429 1.00 42.11 509 TYR A CA 1
ATOM 2000 C C . TYR A 1 267 ? -3.293 -12.999 5.554 1.00 41.15 509 TYR A C 1
ATOM 2001 O O . TYR A 1 267 ? -4.036 -13.841 6.057 1.00 40.17 509 TYR A O 1
ATOM 2010 N N . VAL A 1 268 ? -3.097 -12.881 4.243 1.00 40.79 510 VAL A N 1
ATOM 2011 C CA . VAL A 1 268 ? -3.625 -13.830 3.267 1.00 40.19 510 VAL A CA 1
ATOM 2012 C C . VAL A 1 268 ? -2.435 -14.572 2.664 1.00 38.31 510 VAL A C 1
ATOM 2013 O O . VAL A 1 268 ? -1.427 -13.954 2.299 1.00 38.31 510 VAL A O 1
ATOM 2017 N N . ASP A 1 269 ? -2.542 -15.894 2.570 1.00 35.93 511 ASP A N 1
ATOM 2018 C CA . ASP A 1 269 ? -1.430 -16.719 2.089 1.00 35.04 511 ASP A CA 1
ATOM 2019 C C . ASP A 1 269 ? -1.236 -16.681 0.574 1.00 33.57 511 ASP A C 1
ATOM 2020 O O . ASP A 1 269 ? -0.177 -17.071 0.078 1.00 31.13 511 ASP A O 1
ATOM 2025 N N . ASN A 1 270 ? -2.248 -16.224 -0.159 1.00 31.66 512 ASN A N 1
ATOM 2026 C CA . ASN A 1 270 ? -2.203 -16.309 -1.622 1.00 31.98 512 ASN A CA 1
ATOM 2027 C C . ASN A 1 270 ? -2.182 -14.964 -2.358 1.00 30.74 512 ASN A C 1
ATOM 2028 O O . ASN A 1 270 ? -2.383 -14.916 -3.575 1.00 30.18 512 ASN A O 1
ATOM 2033 N N . LYS A 1 271 ? -1.945 -13.884 -1.608 1.00 28.07 513 LYS A N 1
ATOM 2034 C CA . LYS A 1 271 ? -1.715 -12.547 -2.170 1.00 26.45 513 LYS A CA 1
ATOM 2035 C C . LYS A 1 271 ? -0.439 -11.934 -1.578 1.00 25.06 513 LYS A C 1
ATOM 2036 O O . LYS A 1 271 ? -0.193 -12.036 -0.371 1.00 23.13 513 LYS A O 1
ATOM 2042 N N . HIS A 1 272 ? 0.371 -11.311 -2.428 1.00 22.51 514 HIS A N 1
ATOM 2043 C CA . HIS A 1 272 ? 1.679 -10.795 -1.999 1.00 22.12 514 HIS A CA 1
ATOM 2044 C C . HIS A 1 272 ? 2.029 -9.466 -2.607 1.00 20.81 514 HIS A C 1
ATOM 2045 O O . HIS A 1 272 ? 1.574 -9.134 -3.690 1.00 21.47 514 HIS A O 1
ATOM 2052 N N . VAL A 1 273 ? 2.847 -8.695 -1.900 1.00 20.09 515 VAL A N 1
ATOM 2053 C CA . VAL A 1 273 ? 3.434 -7.461 -2.434 1.00 18.76 515 VAL A CA 1
ATOM 2054 C C . VAL A 1 273 ? 4.952 -7.659 -2.549 1.00 18.11 515 VAL A C 1
ATOM 2055 O O . VAL A 1 273 ? 5.600 -8.048 -1.577 1.00 18.06 515 VAL A O 1
ATOM 2059 N N . GLY A 1 274 ? 5.512 -7.420 -3.740 1.00 16.71 516 GLY A N 1
ATOM 2060 C CA . GLY A 1 274 ? 6.951 -7.564 -3.974 1.00 15.83 516 GLY A CA 1
ATOM 2061 C C . GLY A 1 274 ? 7.609 -6.215 -4.177 1.00 15.52 516 GLY A C 1
ATOM 2062 O O . GLY A 1 274 ? 7.083 -5.368 -4.911 1.00 15.04 516 GLY A O 1
ATOM 2063 N N . THR A 1 275 ? 8.765 -6.032 -3.531 1.00 14.84 517 THR A N 1
ATOM 2064 C CA . THR A 1 275 ? 9.464 -4.743 -3.481 1.00 13.54 517 THR A CA 1
ATOM 2065 C C . THR A 1 275 ? 10.944 -4.926 -3.782 1.00 12.93 517 THR A C 1
ATOM 2066 O O . THR A 1 275 ? 11.571 -5.921 -3.388 1.00 12.68 517 THR A O 1
ATOM 2070 N N . PHE A 1 276 ? 11.504 -3.947 -4.485 1.00 11.92 518 PHE A N 1
ATOM 2071 C CA . PHE A 1 276 ? 12.924 -3.908 -4.719 1.00 10.89 518 PHE A CA 1
ATOM 2072 C C . PHE A 1 276 ? 13.359 -2.451 -4.590 1.00 11.12 518 PHE A C 1
ATOM 2073 O O . PHE A 1 276 ? 12.764 -1.554 -5.212 1.00 11.30 518 PHE A O 1
ATOM 2081 N N . ILE A 1 277 ? 14.391 -2.230 -3.770 1.00 10.77 519 ILE A N 1
ATOM 2082 C CA . ILE A 1 277 ? 14.909 -0.882 -3.504 1.00 10.69 519 ILE A CA 1
ATOM 2083 C C . ILE A 1 277 ? 16.437 -0.850 -3.462 1.00 10.68 519 ILE A C 1
ATOM 2084 O O . ILE A 1 277 ? 17.094 -1.742 -2.908 1.00 10.96 519 ILE A O 1
ATOM 2089 N N . GLY A 1 278 ? 17.027 0.181 -4.057 1.00 10.39 520 GLY A N 1
ATOM 2090 C CA . GLY A 1 278 ? 18.468 0.297 -3.979 1.00 10.09 520 GLY A CA 1
ATOM 2091 C C . GLY A 1 278 ? 19.007 1.576 -4.578 1.00 9.78 520 GLY A C 1
ATOM 2092 O O . GLY A 1 278 ? 18.238 2.464 -4.933 1.00 9.72 520 GLY A O 1
ATOM 2093 N N . PHE A 1 279 ? 20.332 1.666 -4.647 1.00 9.72 521 PHE A N 1
ATOM 2094 C CA . PHE A 1 279 ? 21.027 2.888 -5.044 1.00 9.73 521 PHE A CA 1
ATOM 2095 C C . PHE A 1 279 ? 22.314 2.533 -5.782 1.00 9.84 521 PHE A C 1
ATOM 2096 O O . PHE A 1 279 ? 22.901 1.453 -5.574 1.00 10.23 521 PHE A O 1
ATOM 2104 N N . ALA A 1 280 ? 22.758 3.450 -6.637 1.00 9.57 522 ALA A N 1
ATOM 2105 C CA . ALA A 1 280 ? 24.002 3.286 -7.392 1.00 9.61 522 ALA A CA 1
ATOM 2106 C C . ALA A 1 280 ? 24.436 4.666 -7.850 1.00 9.37 522 ALA A C 1
ATOM 2107 O O . ALA A 1 280 ? 23.604 5.578 -7.927 1.00 8.87 522 ALA A O 1
ATOM 2109 N N . PRO A 1 281 ? 25.738 4.854 -8.073 1.00 9.49 523 PRO A N 1
ATOM 2110 C CA . PRO A 1 281 ? 26.849 3.939 -7.750 1.00 9.94 523 PRO A CA 1
ATOM 2111 C C . PRO A 1 281 ? 26.915 3.764 -6.239 1.00 10.18 523 PRO A C 1
ATOM 2112 O O . PRO A 1 281 ? 26.635 4.712 -5.509 1.00 10.50 523 PRO A O 1
ATOM 2116 N N . ALA A 1 282 ? 27.279 2.581 -5.750 1.00 10.49 524 ALA A N 1
ATOM 2117 C CA . ALA A 1 282 ? 27.217 2.346 -4.294 1.00 11.17 524 ALA A CA 1
ATOM 2118 C C . ALA A 1 282 ? 28.121 3.255 -3.473 1.00 12.01 524 ALA A C 1
ATOM 2119 O O . ALA A 1 282 ? 27.738 3.699 -2.405 1.00 12.85 524 ALA A O 1
ATOM 2121 N N . LYS A 1 283 ? 29.316 3.538 -3.971 1.00 13.11 525 LYS A N 1
ATOM 2122 C CA . LYS A 1 283 ? 30.277 4.351 -3.238 1.00 13.68 525 LYS A CA 1
ATOM 2123 C C . LYS A 1 283 ? 29.916 5.847 -3.249 1.00 12.66 525 LYS A C 1
ATOM 2124 O O . LYS A 1 283 ? 30.110 6.550 -2.247 1.00 12.00 525 LYS A O 1
ATOM 2130 N N . ASN A 1 284 ? 29.406 6.303 -4.390 1.00 12.49 526 ASN A N 1
ATOM 2131 C CA . ASN A 1 284 ? 28.993 7.689 -4.594 1.00 12.45 526 ASN A CA 1
ATOM 2132 C C . ASN A 1 284 ? 27.606 7.728 -5.222 1.00 11.27 526 ASN A C 1
ATOM 2133 O O . ASN A 1 284 ? 27.484 7.982 -6.406 1.00 11.27 526 ASN A O 1
ATOM 2138 N N . PRO A 1 285 ? 26.551 7.428 -4.442 1.00 11.10 527 PRO A N 1
ATOM 2139 C CA . PRO A 1 285 ? 25.183 7.267 -4.961 1.00 10.57 527 PRO A CA 1
ATOM 2140 C C . PRO A 1 285 ? 24.643 8.462 -5.746 1.00 10.35 527 PRO A C 1
ATOM 2141 O O . PRO A 1 285 ? 24.839 9.617 -5.355 1.00 10.41 527 PRO A O 1
ATOM 2145 N N . ARG A 1 286 ? 24.007 8.164 -6.870 1.00 10.13 528 ARG A N 1
ATOM 2146 C CA . ARG A 1 286 ? 23.402 9.190 -7.708 1.00 10.05 528 ARG A CA 1
ATOM 2147 C C . ARG A 1 286 ? 21.901 9.205 -7.501 1.00 9.90 528 ARG A C 1
ATOM 2148 O O . ARG A 1 286 ? 21.310 10.265 -7.332 1.00 9.85 528 ARG A O 1
ATOM 2156 N N . VAL A 1 287 ? 21.290 8.017 -7.533 1.00 9.90 529 VAL A N 1
ATOM 2157 C CA . VAL A 1 287 ? 19.852 7.893 -7.330 1.00 9.70 529 VAL A CA 1
ATOM 2158 C C . VAL A 1 287 ? 19.496 6.710 -6.428 1.00 9.71 529 VAL A C 1
ATOM 2159 O O . VAL A 1 287 ? 20.237 5.727 -6.353 1.00 9.03 529 VAL A O 1
ATOM 2163 N N . ILE A 1 288 ? 18.364 6.829 -5.749 1.00 9.63 530 ILE A N 1
ATOM 2164 C CA . ILE A 1 288 ? 17.698 5.708 -5.084 1.00 9.88 530 ILE A CA 1
ATOM 2165 C C . ILE A 1 288 ? 16.501 5.341 -5.957 1.00 9.94 530 ILE A C 1
ATOM 2166 O O . ILE A 1 288 ? 15.738 6.227 -6.346 1.00 10.12 530 ILE A O 1
ATOM 2171 N N . VAL A 1 289 ? 16.349 4.051 -6.281 1.00 10.08 531 VAL A N 1
ATOM 2172 C CA . VAL A 1 289 ? 15.194 3.582 -7.053 1.00 10.05 531 VAL A CA 1
ATOM 2173 C C . VAL A 1 289 ? 14.408 2.557 -6.242 1.00 10.27 531 VAL A C 1
ATOM 2174 O O . VAL A 1 289 ? 14.978 1.586 -5.724 1.00 10.34 531 VAL A O 1
ATOM 2178 N N . ALA A 1 290 ? 13.099 2.773 -6.145 1.00 10.40 532 ALA A N 1
ATOM 2179 C CA . ALA A 1 290 ? 12.235 1.883 -5.384 1.00 11.20 532 ALA A CA 1
ATOM 2180 C C . ALA A 1 290 ? 11.012 1.478 -6.206 1.00 11.69 532 ALA A C 1
ATOM 2181 O O . ALA A 1 290 ? 10.342 2.331 -6.808 1.00 11.76 532 ALA A O 1
ATOM 2183 N N . VAL A 1 291 ? 10.753 0.167 -6.244 1.00 12.24 533 VAL A N 1
ATOM 2184 C CA . VAL A 1 291 ? 9.648 -0.397 -7.016 1.00 12.63 533 VAL A CA 1
ATOM 2185 C C . VAL A 1 291 ? 8.812 -1.341 -6.154 1.00 13.61 533 VAL A C 1
ATOM 2186 O O . VAL A 1 291 ? 9.357 -2.202 -5.482 1.00 13.69 533 VAL A O 1
ATOM 2190 N N . THR A 1 292 ? 7.492 -1.179 -6.185 1.00 14.39 534 THR A N 1
ATOM 2191 C CA . THR A 1 292 ? 6.591 -2.185 -5.630 1.00 15.74 534 THR A CA 1
ATOM 2192 C C . THR A 1 292 ? 5.648 -2.696 -6.709 1.00 16.19 534 THR A C 1
ATOM 2193 O O . THR A 1 292 ? 5.121 -1.913 -7.502 1.00 16.51 534 THR A O 1
ATOM 2197 N N . ILE A 1 293 ? 5.444 -4.011 -6.715 1.00 15.99 535 ILE A N 1
ATOM 2198 C CA . ILE A 1 293 ? 4.474 -4.670 -7.581 1.00 16.82 535 ILE A CA 1
ATOM 2199 C C . ILE A 1 293 ? 3.432 -5.325 -6.666 1.00 16.92 535 ILE A C 1
ATOM 2200 O O . ILE A 1 293 ? 3.750 -6.236 -5.893 1.00 16.74 535 ILE A O 1
ATOM 2205 N N . ASP A 1 294 ? 2.195 -4.843 -6.762 1.00 17.73 536 ASP A N 1
ATOM 2206 C CA . ASP A 1 294 ? 1.114 -5.240 -5.868 1.00 19.45 536 ASP A CA 1
ATOM 2207 C C . ASP A 1 294 ? 0.283 -6.380 -6.446 1.00 19.65 536 ASP A C 1
ATOM 2208 O O . ASP A 1 294 ? -0.393 -6.211 -7.473 1.00 19.49 536 ASP A O 1
ATOM 2213 N N . GLU A 1 295 ? 0.329 -7.529 -5.768 1.00 19.48 537 GLU A N 1
ATOM 2214 C CA . GLU A 1 295 ? -0.466 -8.720 -6.133 1.00 20.78 537 GLU A CA 1
ATOM 2215 C C . GLU A 1 295 ? -0.171 -9.224 -7.549 1.00 20.39 537 GLU A C 1
ATOM 2216 O O . GLU A 1 295 ? -1.073 -9.258 -8.400 1.00 20.23 537 GLU A O 1
ATOM 2222 N N . PRO A 1 296 ? 1.089 -9.613 -7.809 1.00 20.64 538 PRO A N 1
ATOM 2223 C CA . PRO A 1 296 ? 1.386 -10.305 -9.057 1.00 20.56 538 PRO A CA 1
ATOM 2224 C C . PRO A 1 296 ? 0.644 -11.645 -9.056 1.00 20.75 538 PRO A C 1
ATOM 2225 O O . PRO A 1 296 ? 0.443 -12.219 -7.983 1.00 19.94 538 PRO A O 1
ATOM 2229 N N . THR A 1 297 ? 0.233 -12.111 -10.235 1.00 22.27 539 THR A N 1
ATOM 2230 C CA . THR A 1 297 ? -0.477 -13.393 -10.392 1.00 24.32 539 THR A CA 1
ATOM 2231 C C . THR A 1 297 ? 0.206 -14.293 -11.433 1.00 25.05 539 THR A C 1
ATOM 2232 O O . THR A 1 297 ? -0.276 -15.386 -11.717 1.00 26.15 539 THR A O 1
ATOM 2236 N N . ALA A 1 298 ? 1.320 -13.822 -11.998 1.00 24.85 540 ALA A N 1
ATOM 2237 C CA . ALA A 1 298 ? 2.111 -14.602 -12.952 1.00 23.85 540 ALA A CA 1
ATOM 2238 C C . ALA A 1 298 ? 3.608 -14.508 -12.691 1.00 23.74 540 ALA A C 1
ATOM 2239 O O . ALA A 1 298 ? 4.105 -13.470 -12.243 1.00 22.98 540 ALA A O 1
ATOM 2241 N N . HIS A 1 299 ? 4.310 -15.604 -12.976 1.00 22.76 541 HIS A N 1
ATOM 2242 C CA . HIS A 1 299 ? 5.772 -15.713 -12.867 1.00 23.97 541 HIS A CA 1
ATOM 2243 C C . HIS A 1 299 ? 6.358 -15.318 -11.532 1.00 23.83 541 HIS A C 1
ATOM 2244 O O . HIS A 1 299 ? 7.372 -14.621 -11.483 1.00 23.30 541 HIS A O 1
ATOM 2251 N N . GLY A 1 300 ? 5.732 -15.760 -10.441 1.00 23.04 542 GLY A N 1
ATOM 2252 C CA . GLY A 1 300 ? 6.300 -15.546 -9.102 1.00 22.59 542 GLY A CA 1
ATOM 2253 C C . GLY A 1 300 ? 5.756 -14.333 -8.372 1.00 22.53 542 GLY A C 1
ATOM 2254 O O . GLY A 1 300 ? 4.919 -13.603 -8.899 1.00 20.57 542 GLY A O 1
ATOM 2255 N N . TYR A 1 301 ? 6.245 -14.116 -7.149 1.00 22.64 543 TYR A N 1
ATOM 2256 C CA . TYR A 1 301 ? 5.729 -13.048 -6.301 1.00 22.88 543 TYR A CA 1
ATOM 2257 C C . TYR A 1 301 ? 6.790 -12.455 -5.355 1.00 22.62 543 TYR A C 1
ATOM 2258 O O . TYR A 1 301 ? 6.556 -11.417 -4.744 1.00 22.44 543 TYR A O 1
ATOM 2267 N N . TYR A 1 302 ? 7.945 -13.112 -5.256 1.00 21.90 544 TYR A N 1
ATOM 2268 C CA . TYR A 1 302 ? 9.087 -12.587 -4.496 1.00 21.91 544 TYR A CA 1
ATOM 2269 C C . TYR A 1 302 ? 9.581 -11.249 -5.037 1.00 20.16 544 TYR A C 1
ATOM 2270 O O . TYR A 1 302 ? 9.651 -11.051 -6.251 1.00 19.44 544 TYR A O 1
ATOM 2279 N N . GLY A 1 303 ? 9.893 -10.330 -4.127 1.00 18.27 545 GLY A N 1
ATOM 2280 C CA . GLY A 1 303 ? 10.335 -8.982 -4.493 1.00 17.45 545 GLY A CA 1
ATOM 2281 C C . GLY A 1 303 ? 11.418 -8.977 -5.561 1.00 17.01 545 GLY A C 1
ATOM 2282 O O . GLY A 1 303 ? 11.354 -8.203 -6.515 1.00 16.13 545 GLY A O 1
ATOM 2283 N N . GLY A 1 304 ? 12.408 -9.852 -5.410 1.00 16.03 546 GLY A N 1
ATOM 2284 C CA . GLY A 1 304 ? 13.489 -9.974 -6.389 1.00 15.89 546 GLY A CA 1
ATOM 2285 C C . GLY A 1 304 ? 12.984 -10.427 -7.745 1.00 16.15 546 GLY A C 1
ATOM 2286 O O . GLY A 1 304 ? 13.442 -9.952 -8.781 1.00 16.26 546 GLY A O 1
ATOM 2287 N N . VAL A 1 305 ? 11.991 -11.311 -7.730 1.00 16.21 547 VAL A N 1
ATOM 2288 C CA . VAL A 1 305 ? 11.467 -11.939 -8.943 1.00 15.63 547 VAL A CA 1
ATOM 2289 C C . VAL A 1 305 ? 10.563 -10.985 -9.754 1.00 15.60 547 VAL A C 1
ATOM 2290 O O . VAL A 1 305 ? 10.594 -10.985 -10.992 1.00 14.95 547 VAL A O 1
ATOM 2294 N N . VAL A 1 306 ? 9.769 -10.178 -9.058 1.00 14.46 548 VAL A N 1
ATOM 2295 C CA . VAL A 1 306 ? 8.786 -9.309 -9.711 1.00 14.38 548 VAL A CA 1
ATOM 2296 C C . VAL A 1 306 ? 9.273 -7.857 -9.850 1.00 14.25 548 VAL A C 1
ATOM 2297 O O . VAL A 1 306 ? 8.983 -7.198 -10.853 1.00 13.89 548 VAL A O 1
ATOM 2301 N N . ALA A 1 307 ? 10.017 -7.370 -8.855 1.00 14.43 549 ALA A N 1
ATOM 2302 C CA . ALA A 1 307 ? 10.446 -5.969 -8.857 1.00 13.63 549 ALA A CA 1
ATOM 2303 C C . ALA A 1 307 ? 11.918 -5.778 -9.232 1.00 13.51 549 ALA A C 1
ATOM 2304 O O . ALA A 1 307 ? 12.356 -4.659 -9.473 1.00 13.51 549 ALA A O 1
ATOM 2306 N N . GLY A 1 308 ? 12.679 -6.869 -9.313 1.00 13.48 550 GLY A N 1
ATOM 2307 C CA . GLY A 1 308 ? 14.106 -6.788 -9.605 1.00 13.37 550 GLY A CA 1
ATOM 2308 C C . GLY A 1 308 ? 14.396 -6.260 -11.009 1.00 13.72 550 GLY A C 1
ATOM 2309 O O . GLY A 1 308 ? 15.261 -5.395 -11.197 1.00 14.40 550 GLY A O 1
ATOM 2310 N N . SER A 1 309 ? 13.678 -6.782 -11.998 1.00 13.76 551 SER A N 1
ATOM 2311 C CA . SER A 1 309 ? 13.879 -6.347 -13.389 1.00 13.82 551 SER A CA 1
ATOM 2312 C C . SER A 1 309 ? 13.554 -4.859 -13.631 1.00 13.39 551 SER A C 1
ATOM 2313 O O . SER A 1 309 ? 14.407 -4.140 -14.171 1.00 13.81 551 SER A O 1
ATOM 2316 N N . PRO A 1 310 ? 12.342 -4.387 -13.230 1.00 13.02 552 PRO A N 1
ATOM 2317 C CA . PRO A 1 310 ? 12.076 -2.966 -13.426 1.00 12.91 552 PRO A CA 1
ATOM 2318 C C . PRO A 1 310 ? 13.031 -2.091 -12.635 1.00 13.29 552 PRO A C 1
ATOM 2319 O O . PRO A 1 310 ? 13.497 -1.079 -13.164 1.00 12.96 552 PRO A O 1
ATOM 2323 N N . PHE A 1 311 ? 13.363 -2.467 -11.396 1.00 12.84 553 PHE A N 1
ATOM 2324 C CA . PHE A 1 311 ? 14.437 -1.724 -10.721 1.00 11.81 553 PHE A CA 1
ATOM 2325 C C . PHE A 1 311 ? 15.701 -1.639 -11.590 1.00 12.31 553 PHE A C 1
ATOM 2326 O O . PHE A 1 311 ? 16.227 -0.559 -11.811 1.00 11.94 553 PHE A O 1
ATOM 2334 N N . LYS A 1 312 ? 16.174 -2.776 -12.081 1.00 12.88 554 LYS A N 1
ATOM 2335 C CA . LYS A 1 312 ? 17.431 -2.830 -12.828 1.00 13.83 554 LYS A CA 1
ATOM 2336 C C . LYS A 1 312 ? 17.394 -1.918 -14.070 1.00 14.02 554 LYS A C 1
ATOM 2337 O O . LYS A 1 312 ? 18.373 -1.212 -14.404 1.00 14.13 554 LYS A O 1
ATOM 2343 N N . LYS A 1 313 ? 16.260 -1.930 -14.752 1.00 13.84 555 LYS A N 1
ATOM 2344 C CA . LYS A 1 313 ? 16.125 -1.160 -15.974 1.00 14.25 555 LYS A CA 1
ATOM 2345 C C . LYS A 1 313 ? 15.926 0.324 -15.663 1.00 14.25 555 LYS A C 1
ATOM 2346 O O . LYS A 1 313 ? 16.433 1.179 -16.389 1.00 14.22 555 LYS A O 1
ATOM 2352 N N . ILE A 1 314 ? 15.190 0.628 -14.594 1.00 13.89 556 ILE A N 1
ATOM 2353 C CA . ILE A 1 314 ? 15.002 2.032 -14.218 1.00 13.50 556 ILE A CA 1
ATOM 2354 C C . ILE A 1 314 ? 16.326 2.612 -13.728 1.00 13.00 556 ILE A C 1
ATOM 2355 O O . ILE A 1 314 ? 16.643 3.763 -14.015 1.00 12.34 556 ILE A O 1
ATOM 2360 N N . MET A 1 315 ? 17.095 1.809 -12.995 1.00 12.57 557 MET A N 1
ATOM 2361 C CA . MET A 1 315 ? 18.405 2.237 -12.494 1.00 12.39 557 MET A CA 1
ATOM 2362 C C . MET A 1 315 ? 19.431 2.453 -13.613 1.00 12.51 557 MET A C 1
ATOM 2363 O O . MET A 1 315 ? 20.063 3.524 -13.693 1.00 11.23 557 MET A O 1
ATOM 2368 N N . GLY A 1 316 ? 19.600 1.433 -14.460 1.00 11.95 558 GLY A N 1
ATOM 2369 C CA . GLY A 1 316 ? 20.519 1.531 -15.589 1.00 11.65 558 GLY A CA 1
ATOM 2370 C C . GLY A 1 316 ? 20.163 2.698 -16.495 1.00 11.41 558 GLY A C 1
ATOM 2371 O O . GLY A 1 316 ? 21.035 3.497 -16.876 1.00 11.27 558 GLY A O 1
ATOM 2372 N N . GLY A 1 317 ? 18.873 2.814 -16.801 1.00 10.92 559 GLY A N 1
ATOM 2373 C CA . GLY A 1 317 ? 18.366 3.867 -17.668 1.00 10.64 559 GLY A CA 1
ATOM 2374 C C . GLY A 1 317 ? 18.568 5.248 -17.078 1.00 10.70 559 GLY A C 1
ATOM 2375 O O . GLY A 1 317 ? 18.930 6.181 -17.800 1.00 10.45 559 GLY A O 1
ATOM 2376 N N . SER A 1 318 ? 18.357 5.366 -15.761 1.00 10.59 560 SER A N 1
ATOM 2377 C CA . SER A 1 318 ? 18.528 6.623 -15.038 1.00 10.82 560 SER A CA 1
ATOM 2378 C C . SER A 1 318 ? 19.996 7.045 -14.969 1.00 11.06 560 SER A C 1
ATOM 2379 O O . SER A 1 318 ? 20.305 8.209 -15.207 1.00 11.91 560 SER A O 1
ATOM 2382 N N . LEU A 1 319 ? 20.902 6.121 -14.657 1.00 10.83 561 LEU A N 1
ATOM 2383 C CA . LEU A 1 319 ? 22.327 6.444 -14.633 1.00 10.94 561 LEU A CA 1
ATOM 2384 C C . LEU A 1 319 ? 22.808 6.938 -16.005 1.00 11.28 561 LEU A C 1
ATOM 2385 O O . LEU A 1 319 ? 23.623 7.853 -16.094 1.00 11.14 561 LEU A O 1
ATOM 2390 N N . ASN A 1 320 ? 22.284 6.336 -17.069 1.00 11.44 562 ASN A N 1
ATOM 2391 C CA . ASN A 1 320 ? 22.635 6.775 -18.420 1.00 11.85 562 ASN A CA 1
ATOM 2392 C C . ASN A 1 320 ? 22.133 8.192 -18.734 1.00 11.98 562 ASN A C 1
ATOM 2393 O O . ASN A 1 320 ? 22.890 9.027 -19.202 1.00 11.87 562 ASN A O 1
ATOM 2398 N N . ILE A 1 321 ? 20.851 8.431 -18.472 1.00 11.60 563 ILE A N 1
ATOM 2399 C CA . ILE A 1 321 ? 20.198 9.728 -18.664 1.00 11.97 563 ILE A CA 1
ATOM 2400 C C . ILE A 1 321 ? 20.965 10.805 -17.900 1.00 12.20 563 ILE A C 1
ATOM 2401 O O . ILE A 1 321 ? 21.190 11.904 -18.412 1.00 12.86 563 ILE A O 1
ATOM 2406 N N . LEU A 1 322 ? 21.403 10.464 -16.688 1.00 11.88 564 LEU A N 1
ATOM 2407 C CA . LEU A 1 322 ? 22.020 11.440 -15.792 1.00 12.00 564 LEU A CA 1
ATOM 2408 C C . LEU A 1 322 ? 23.501 11.604 -16.040 1.00 12.69 564 LEU A C 1
ATOM 2409 O O . LEU A 1 322 ? 24.153 12.365 -15.330 1.00 12.42 564 LEU A O 1
ATOM 2414 N N . GLY A 1 323 ? 24.023 10.913 -17.057 1.00 12.89 565 GLY A N 1
ATOM 2415 C CA . GLY A 1 323 ? 25.436 11.053 -17.430 1.00 13.53 565 GLY A CA 1
ATOM 2416 C C . GLY A 1 323 ? 26.466 10.496 -16.460 1.00 14.32 565 GLY A C 1
ATOM 2417 O O . GLY A 1 323 ? 27.587 11.001 -16.362 1.00 14.42 565 GLY A O 1
ATOM 2418 N N . ILE A 1 324 ? 26.107 9.441 -15.741 1.00 14.83 566 ILE A N 1
ATOM 2419 C CA . ILE A 1 324 ? 27.049 8.789 -14.833 1.00 15.47 566 ILE A CA 1
ATOM 2420 C C . ILE A 1 324 ? 27.593 7.549 -15.531 1.00 15.74 566 ILE A C 1
ATOM 2421 O O . ILE A 1 324 ? 26.828 6.718 -16.010 1.00 15.03 566 ILE A O 1
ATOM 2426 N N . SER A 1 325 ? 28.910 7.424 -15.591 1.00 16.13 567 SER A N 1
ATOM 2427 C CA . SER A 1 325 ? 29.496 6.338 -16.357 1.00 16.34 567 SER A CA 1
ATOM 2428 C C . SER A 1 325 ? 29.906 5.148 -15.478 1.00 15.86 567 SER A C 1
ATOM 2429 O O . SER A 1 325 ? 30.153 5.313 -14.280 1.00 14.86 567 SER A O 1
ATOM 2432 N N . PRO A 1 326 ? 29.966 3.934 -16.072 1.00 15.33 568 PRO A N 1
ATOM 2433 C CA . PRO A 1 326 ? 30.335 2.717 -15.336 1.00 14.81 568 PRO A CA 1
ATOM 2434 C C . PRO A 1 326 ? 31.632 2.788 -14.542 1.00 14.85 568 PRO A C 1
ATOM 2435 O O . PRO A 1 326 ? 32.644 3.328 -15.016 1.00 15.01 568 PRO A O 1
ATOM 2439 N N . THR A 1 327 ? 31.590 2.225 -13.337 1.00 14.78 569 THR A N 1
ATOM 2440 C CA . THR A 1 327 ? 32.763 2.136 -12.468 1.00 14.38 569 THR A CA 1
ATOM 2441 C C . THR A 1 327 ? 33.510 0.795 -12.559 1.00 15.10 569 THR A C 1
ATOM 2442 O O . THR A 1 327 ? 34.681 0.719 -12.169 1.00 15.10 569 THR A O 1
ATOM 2446 N N . LYS A 1 328 ? 32.845 -0.250 -13.062 1.00 15.05 570 LYS A N 1
ATOM 2447 C CA . LYS A 1 328 ? 33.487 -1.565 -13.289 1.00 14.74 570 LYS A CA 1
ATOM 2448 C C . LYS A 1 328 ? 33.273 -2.020 -14.747 1.00 14.82 570 LYS A C 1
ATOM 2449 O O . LYS A 1 328 ? 32.390 -1.477 -15.437 1.00 14.67 570 LYS A O 1
ATOM 2455 N N . PRO A 1 329 ? 34.078 -3.004 -15.219 1.00 14.65 571 PRO A N 1
ATOM 2456 C CA . PRO A 1 329 ? 33.944 -3.442 -16.611 1.00 15.11 571 PRO A CA 1
ATOM 2457 C C . PRO A 1 329 ? 32.520 -3.874 -16.940 1.00 14.44 571 PRO A C 1
ATOM 2458 O O . PRO A 1 329 ? 31.910 -4.669 -16.205 1.00 15.51 571 PRO A O 1
ATOM 2462 N N . LEU A 1 330 ? 31.969 -3.315 -18.012 1.00 13.78 572 LEU A N 1
ATOM 2463 C CA . LEU A 1 330 ? 30.717 -3.812 -18.564 1.00 13.48 572 LEU A CA 1
ATOM 2464 C C . LEU A 1 330 ? 30.921 -5.234 -19.108 1.00 13.22 572 LEU A C 1
ATOM 2465 O O . LEU A 1 330 ? 32.015 -5.570 -19.541 1.00 13.36 572 LEU A O 1
ATOM 2470 N N . THR A 1 331 ? 29.875 -6.039 -19.109 1.00 14.02 573 THR A N 1
ATOM 2471 C CA . THR A 1 331 ? 29.954 -7.417 -19.658 1.00 14.16 573 THR A CA 1
ATOM 2472 C C . THR A 1 331 ? 29.107 -7.511 -20.956 1.00 14.47 573 THR A C 1
ATOM 2473 O O . THR A 1 331 ? 29.082 -8.532 -21.599 1.00 14.63 573 THR A O 1
ATOM 2477 N N . ALA A 1 332 ? 28.446 -6.403 -21.252 1.00 30.00 574 ALA A N 1
ATOM 2478 C CA . ALA A 1 332 ? 27.569 -6.202 -22.405 1.00 30.00 574 ALA A CA 1
ATOM 2479 C C . ALA A 1 332 ? 27.667 -4.825 -23.050 1.00 30.00 574 ALA A C 1
ATOM 2480 O O . ALA A 1 332 ? 28.420 -4.029 -22.627 1.00 30.00 574 ALA A O 1
ATOM 2482 N N . ALA A 1 333 ? 26.869 -4.595 -24.088 1.00 30.00 575 ALA A N 1
ATOM 2483 C CA . ALA A 1 333 ? 26.872 -3.315 -24.787 1.00 30.00 575 ALA A CA 1
ATOM 2484 C C . ALA A 1 333 ? 27.160 -2.164 -23.830 1.00 30.00 575 ALA A C 1
ATOM 2485 O O . ALA A 1 333 ? 26.473 -1.995 -22.822 1.00 30.00 575 ALA A O 1
ATOM 2487 N N . ASP B 1 6 ? -5.174 2.629 43.913 1.00 36.99 235 ASP B N 1
ATOM 2488 C CA . ASP B 1 6 ? -5.111 1.458 42.986 1.00 37.05 235 ASP B CA 1
ATOM 2489 C C . ASP B 1 6 ? -3.725 0.799 42.874 1.00 33.35 235 ASP B C 1
ATOM 2490 O O . ASP B 1 6 ? -3.607 -0.379 43.204 1.00 35.21 235 ASP B O 1
ATOM 2495 N N . PRO B 1 7 ? -2.674 1.541 42.424 1.00 29.80 236 PRO B N 1
ATOM 2496 C CA . PRO B 1 7 ? -1.427 0.829 42.109 1.00 27.09 236 PRO B CA 1
ATOM 2497 C C . PRO B 1 7 ? -0.872 0.015 43.283 1.00 25.45 236 PRO B C 1
ATOM 2498 O O . PRO B 1 7 ? -0.831 0.495 44.414 1.00 23.27 236 PRO B O 1
ATOM 2502 N N . ARG B 1 8 ? -0.450 -1.212 42.996 1.00 24.67 237 ARG B N 1
ATOM 2503 C CA . ARG B 1 8 ? 0.101 -2.107 44.013 1.00 24.60 237 ARG B CA 1
ATOM 2504 C C . ARG B 1 8 ? 1.443 -1.593 44.546 1.00 22.85 237 ARG B C 1
ATOM 2505 O O . ARG B 1 8 ? 1.892 -1.995 45.618 1.00 21.44 237 ARG B O 1
ATOM 2513 N N . SER B 1 9 ? 2.060 -0.690 43.787 1.00 19.98 238 SER B N 1
ATOM 2514 C CA . SER B 1 9 ? 3.339 -0.083 44.151 1.00 18.55 238 SER B CA 1
ATOM 2515 C C . SER B 1 9 ? 3.231 0.976 45.258 1.00 18.04 238 SER B C 1
ATOM 2516 O O . SER B 1 9 ? 4.257 1.362 45.826 1.00 16.66 238 SER B O 1
ATOM 2519 N N . LEU B 1 10 ? 2.012 1.449 45.544 1.00 17.50 239 LEU B N 1
ATOM 2520 C CA . LEU B 1 10 ? 1.792 2.549 46.495 1.00 18.02 239 LEU B CA 1
ATOM 2521 C C . LEU B 1 10 ? 2.373 2.262 47.867 1.00 17.67 239 LEU B C 1
ATOM 2522 O O . LEU B 1 10 ? 2.221 1.162 48.390 1.00 17.33 239 LEU B O 1
ATOM 2527 N N . ASP B 1 11 ? 3.055 3.252 48.432 1.00 17.35 240 ASP B N 1
ATOM 2528 C CA . ASP B 1 11 ? 3.379 3.247 49.850 1.00 17.60 240 ASP B CA 1
ATOM 2529 C C . ASP B 1 11 ? 2.258 4.038 50.507 1.00 17.82 240 ASP B C 1
ATOM 2530 O O . ASP B 1 11 ? 2.165 5.252 50.309 1.00 16.21 240 ASP B O 1
ATOM 2535 N N . GLN B 1 12 ? 1.387 3.349 51.254 1.00 17.72 241 GLN B N 1
ATOM 2536 C CA . GLN B 1 12 ? 0.213 3.994 51.856 1.00 18.49 241 GLN B CA 1
ATOM 2537 C C . GLN B 1 12 ? 0.568 5.177 52.766 1.00 17.40 241 GLN B C 1
ATOM 2538 O O . GLN B 1 12 ? -0.203 6.118 52.866 1.00 17.95 241 GLN B O 1
ATOM 2544 N N . ARG B 1 13 ? 1.746 5.142 53.391 1.00 17.13 242 ARG B N 1
ATOM 2545 C CA . ARG B 1 13 ? 2.217 6.276 54.205 1.00 15.89 242 ARG B CA 1
ATOM 2546 C C . ARG B 1 13 ? 2.394 7.529 53.346 1.00 16.13 242 ARG B C 1
ATOM 2547 O O . ARG B 1 13 ? 1.919 8.618 53.701 1.00 15.63 242 ARG B O 1
ATOM 2555 N N . ILE B 1 14 ? 3.081 7.357 52.218 1.00 15.59 243 ILE B N 1
ATOM 2556 C CA . ILE B 1 14 ? 3.301 8.439 51.257 1.00 15.73 243 ILE B CA 1
ATOM 2557 C C . ILE B 1 14 ? 1.987 8.899 50.614 1.00 15.24 243 ILE B C 1
ATOM 2558 O O . ILE B 1 14 ? 1.754 10.106 50.474 1.00 14.48 243 ILE B O 1
ATOM 2563 N N . GLN B 1 15 ? 1.119 7.939 50.282 1.00 15.20 244 GLN B N 1
ATOM 2564 C CA . GLN B 1 15 ? -0.218 8.233 49.758 1.00 15.88 244 GLN B CA 1
ATOM 2565 C C . GLN B 1 15 ? -1.071 9.097 50.683 1.00 16.31 244 GLN B C 1
ATOM 2566 O O . GLN B 1 15 ? -1.723 10.054 50.232 1.00 15.58 244 GLN B O 1
ATOM 2572 N N . THR B 1 16 ? -1.088 8.750 51.970 1.00 15.95 245 THR B N 1
ATOM 2573 C CA . THR B 1 16 ? -1.843 9.522 52.962 1.00 16.37 245 THR B CA 1
ATOM 2574 C C . THR B 1 16 ? -1.311 10.949 53.039 1.00 16.32 245 THR B C 1
ATOM 2575 O O . THR B 1 16 ? -2.078 11.909 52.994 1.00 17.83 245 THR B O 1
ATOM 2579 N N . LEU B 1 17 ? 0.006 11.080 53.129 1.00 16.75 246 LEU B N 1
ATOM 2580 C CA . LEU B 1 17 ? 0.648 12.387 53.103 1.00 16.77 246 LEU B CA 1
ATOM 2581 C C . LEU B 1 17 ? 0.260 13.169 51.828 1.00 18.12 246 LEU B C 1
ATOM 2582 O O . LEU B 1 17 ? -0.235 14.302 51.913 1.00 18.77 246 LEU B O 1
ATOM 2587 N N . ALA B 1 18 ? 0.455 12.542 50.664 1.00 18.68 247 ALA B N 1
ATOM 2588 C CA . ALA B 1 18 ? 0.118 13.148 49.378 1.00 19.77 247 ALA B CA 1
ATOM 2589 C C . ALA B 1 18 ? -1.284 13.754 49.345 1.00 20.31 247 ALA B C 1
ATOM 2590 O O . ALA B 1 18 ? -1.433 14.915 49.005 1.00 20.34 247 ALA B O 1
ATOM 2592 N N . TYR B 1 19 ? -2.295 12.964 49.701 1.00 21.27 248 TYR B N 1
ATOM 2593 C CA . TYR B 1 19 ? -3.676 13.441 49.797 1.00 22.52 248 TYR B CA 1
ATOM 2594 C C . TYR B 1 19 ? -3.887 14.606 50.762 1.00 22.18 248 TYR B C 1
ATOM 2595 O O . TYR B 1 19 ? -4.598 15.555 50.436 1.00 22.89 248 TYR B O 1
ATOM 2604 N N . GLU B 1 20 ? -3.287 14.528 51.947 1.00 22.31 249 GLU B N 1
ATOM 2605 C CA . GLU B 1 20 ? -3.468 15.570 52.964 1.00 22.51 249 GLU B CA 1
ATOM 2606 C C . GLU B 1 20 ? -2.994 16.928 52.453 1.00 21.24 249 GLU B C 1
ATOM 2607 O O . GLU B 1 20 ? -3.709 17.922 52.551 1.00 21.01 249 GLU B O 1
ATOM 2613 N N . GLU B 1 21 ? -1.786 16.943 51.904 1.00 20.64 250 GLU B N 1
ATOM 2614 C CA . GLU B 1 21 ? -1.154 18.171 51.449 1.00 20.17 250 GLU B CA 1
ATOM 2615 C C . GLU B 1 21 ? -1.769 18.688 50.163 1.00 20.13 250 GLU B C 1
ATOM 2616 O O . GLU B 1 21 ? -1.837 19.902 49.957 1.00 19.46 250 GLU B O 1
ATOM 2622 N N . LEU B 1 22 ? -2.220 17.768 49.309 1.00 20.00 251 LEU B N 1
ATOM 2623 C CA . LEU B 1 22 ? -2.936 18.138 48.093 1.00 20.65 251 LEU B CA 1
ATOM 2624 C C . LEU B 1 22 ? -4.251 18.827 48.427 1.00 21.15 251 LEU B C 1
ATOM 2625 O O . LEU B 1 22 ? -4.497 19.936 47.955 1.00 20.25 251 LEU B O 1
ATOM 2630 N N . ASN B 1 23 ? -5.082 18.170 49.241 1.00 22.13 252 ASN B N 1
ATOM 2631 C CA . ASN B 1 23 ? -6.355 18.740 49.677 1.00 23.44 252 ASN B CA 1
ATOM 2632 C C . ASN B 1 23 ? -6.185 20.080 50.368 1.00 23.70 252 ASN B C 1
ATOM 2633 O O . ASN B 1 23 ? -7.002 20.980 50.176 1.00 25.06 252 ASN B O 1
ATOM 2638 N N . LYS B 1 24 ? -5.117 20.197 51.158 1.00 24.06 253 LYS B N 1
ATOM 2639 C CA . LYS B 1 24 ? -4.754 21.422 51.862 1.00 25.24 253 LYS B CA 1
ATOM 2640 C C . LYS B 1 24 ? -4.450 22.568 50.886 1.00 24.27 253 LYS B C 1
ATOM 2641 O O . LYS B 1 24 ? -4.895 23.700 51.089 1.00 23.70 253 LYS B O 1
ATOM 2647 N N . ALA B 1 25 ? -3.686 22.272 49.831 1.00 22.96 254 ALA B N 1
ATOM 2648 C CA . ALA B 1 25 ? -3.374 23.270 48.811 1.00 21.79 254 ALA B CA 1
ATOM 2649 C C . ALA B 1 25 ? -4.585 23.640 47.952 1.00 21.00 254 ALA B C 1
ATOM 2650 O O . ALA B 1 25 ? -4.792 24.812 47.642 1.00 20.18 254 ALA B O 1
ATOM 2652 N N . VAL B 1 26 ? -5.403 22.643 47.618 1.00 21.31 255 VAL B N 1
ATOM 2653 C CA . VAL B 1 26 ? -6.584 22.835 46.778 1.00 22.35 255 VAL B CA 1
ATOM 2654 C C . VAL B 1 26 ? -7.669 23.687 47.470 1.00 23.96 255 VAL B C 1
ATOM 2655 O O . VAL B 1 26 ? -8.324 24.504 46.820 1.00 24.05 255 VAL B O 1
ATOM 2659 N N . GLU B 1 27 ? -7.837 23.508 48.780 1.00 25.36 256 GLU B N 1
ATOM 2660 C CA . GLU B 1 27 ? -8.742 24.348 49.573 1.00 26.15 256 GLU B CA 1
ATOM 2661 C C . GLU B 1 27 ? -8.211 25.780 49.699 1.00 24.58 256 GLU B C 1
ATOM 2662 O O . GLU B 1 27 ? -8.945 26.736 49.431 1.00 24.44 256 GLU B O 1
ATOM 2668 N N . TYR B 1 28 ? -6.937 25.917 50.084 1.00 23.86 257 TYR B N 1
ATOM 2669 C CA . TYR B 1 28 ? -6.332 27.224 50.347 1.00 23.19 257 TYR B CA 1
ATOM 2670 C C . TYR B 1 28 ? -6.322 28.151 49.131 1.00 23.56 257 TYR B C 1
ATOM 2671 O O . TYR B 1 28 ? -6.581 29.358 49.256 1.00 23.36 257 TYR B O 1
ATOM 2680 N N . HIS B 1 29 ? -6.007 27.588 47.963 1.00 22.24 258 HIS B N 1
ATOM 2681 C CA . HIS B 1 29 ? -6.027 28.346 46.714 1.00 21.67 258 HIS B CA 1
ATOM 2682 C C . HIS B 1 29 ? -7.342 28.268 45.974 1.00 22.37 258 HIS B C 1
ATOM 2683 O O . HIS B 1 29 ? -7.468 28.849 44.900 1.00 23.35 258 HIS B O 1
ATOM 2690 N N . GLN B 1 30 ? -8.312 27.542 46.543 1.00 23.04 259 GLN B N 1
ATOM 2691 C CA . GLN B 1 30 ? -9.678 27.411 46.007 1.00 23.76 259 GLN B CA 1
ATOM 2692 C C . GLN B 1 30 ? -9.658 26.953 44.544 1.00 24.06 259 GLN B C 1
ATOM 2693 O O . GLN B 1 30 ? -10.343 27.513 43.680 1.00 23.25 259 GLN B O 1
ATOM 2699 N N . ALA B 1 31 ? -8.852 25.928 44.285 1.00 23.33 260 ALA B N 1
ATOM 2700 C CA . ALA B 1 31 ? -8.649 25.420 42.941 1.00 22.53 260 ALA B CA 1
ATOM 2701 C C . ALA B 1 31 ? -9.751 24.454 42.551 1.00 22.32 260 ALA B C 1
ATOM 2702 O O . ALA B 1 31 ? -10.459 23.922 43.409 1.00 22.00 260 ALA B O 1
ATOM 2704 N N . LYS B 1 32 ? -9.884 24.246 41.243 1.00 21.64 261 LYS B N 1
ATOM 2705 C CA . LYS B 1 32 ? -10.841 23.308 40.661 1.00 21.96 261 LYS B CA 1
ATOM 2706 C C . LYS B 1 32 ? -10.436 21.859 40.962 1.00 20.53 261 LYS B C 1
ATOM 2707 O O . LYS B 1 32 ? -11.267 21.049 41.348 1.00 19.75 261 LYS B O 1
ATOM 2713 N N . ALA B 1 33 ? -9.151 21.549 40.791 1.00 19.30 262 ALA B N 1
ATOM 2714 C CA . ALA B 1 33 ? -8.640 20.195 41.017 1.00 17.98 262 ALA B CA 1
ATOM 2715 C C . ALA B 1 33 ? -7.169 20.236 41.330 1.00 16.84 262 ALA B C 1
ATOM 2716 O O . ALA B 1 33 ? -6.541 21.297 41.287 1.00 15.93 262 ALA B O 1
ATOM 2718 N N . GLY B 1 34 ? -6.619 19.066 41.630 1.00 16.35 263 GLY B N 1
ATOM 2719 C CA . GLY B 1 34 ? -5.199 18.924 41.887 1.00 15.51 263 GLY B CA 1
ATOM 2720 C C . GLY B 1 34 ? -4.738 17.488 41.769 1.00 15.03 263 GLY B C 1
ATOM 2721 O O . GLY B 1 34 ? -5.537 16.554 41.845 1.00 15.36 263 GLY B O 1
ATOM 2722 N N . THR B 1 35 ? -3.429 17.316 41.587 1.00 14.93 264 THR B N 1
ATOM 2723 C CA . THR B 1 35 ? -2.844 15.988 41.429 1.00 14.37 264 THR B CA 1
ATOM 2724 C C . THR B 1 35 ? -1.463 15.912 42.081 1.00 13.71 264 THR B C 1
ATOM 2725 O O . THR B 1 35 ? -0.722 16.900 42.106 1.00 13.69 264 THR B O 1
ATOM 2729 N N . VAL B 1 36 ? -1.127 14.729 42.607 1.00 12.88 265 VAL B N 1
ATOM 2730 C CA . VAL B 1 36 ? 0.203 14.430 43.130 1.00 12.33 265 VAL B CA 1
ATOM 2731 C C . VAL B 1 36 ? 0.672 13.093 42.565 1.00 12.26 265 VAL B C 1
ATOM 2732 O O . VAL B 1 36 ? -0.088 12.122 42.536 1.00 11.77 265 VAL B O 1
ATOM 2736 N N . VAL B 1 37 ? 1.913 13.070 42.079 1.00 11.84 266 VAL B N 1
ATOM 2737 C CA . VAL B 1 37 ? 2.617 11.822 41.794 1.00 12.01 266 VAL B CA 1
ATOM 2738 C C . VAL B 1 37 ? 3.882 11.782 42.641 1.00 11.58 266 VAL B C 1
ATOM 2739 O O . VAL B 1 37 ? 4.641 12.751 42.698 1.00 11.88 266 VAL B O 1
ATOM 2743 N N . VAL B 1 38 ? 4.093 10.663 43.324 1.00 11.28 267 VAL B N 1
ATOM 2744 C CA . VAL B 1 38 ? 5.376 10.411 43.956 1.00 10.72 267 VAL B CA 1
ATOM 2745 C C . VAL B 1 38 ? 5.963 9.124 43.408 1.00 10.67 267 VAL B C 1
ATOM 2746 O O . VAL B 1 38 ? 5.320 8.079 43.467 1.00 10.89 267 VAL B O 1
ATOM 2750 N N . LEU B 1 39 ? 7.180 9.232 42.864 1.00 10.60 268 LEU B N 1
ATOM 2751 C CA . LEU B 1 39 ? 7.936 8.093 42.373 1.00 10.88 268 LEU B CA 1
ATOM 2752 C C . LEU B 1 39 ? 9.120 7.771 43.269 1.00 10.77 268 LEU B C 1
ATOM 2753 O O . LEU B 1 39 ? 9.769 8.668 43.831 1.00 11.01 268 LEU B O 1
ATOM 2758 N N . ASP B 1 40 ? 9.426 6.480 43.384 1.00 10.70 269 ASP B N 1
ATOM 2759 C CA . ASP B 1 40 ? 10.750 6.081 43.772 1.00 10.45 269 ASP B CA 1
ATOM 2760 C C . ASP B 1 40 ? 11.684 6.522 42.650 1.00 10.42 269 ASP B C 1
ATOM 2761 O O . ASP B 1 40 ? 11.492 6.147 41.480 1.00 10.15 269 ASP B O 1
ATOM 2766 N N . ALA B 1 41 ? 12.692 7.322 43.005 1.00 10.23 270 ALA B N 1
ATOM 2767 C CA . ALA B 1 41 ? 13.585 7.955 42.016 1.00 10.42 270 ALA B CA 1
ATOM 2768 C C . ALA B 1 41 ? 14.596 7.005 41.348 1.00 10.37 270 ALA B C 1
ATOM 2769 O O . ALA B 1 41 ? 15.162 7.365 40.324 1.00 10.62 270 ALA B O 1
ATOM 2771 N N . ARG B 1 42 ? 14.799 5.802 41.902 1.00 10.53 271 ARG B N 1
ATOM 2772 C CA . ARG B 1 42 ? 15.752 4.826 41.338 1.00 10.70 271 ARG B CA 1
ATOM 2773 C C . ARG B 1 42 ? 15.078 3.575 40.792 1.00 10.56 271 ARG B C 1
ATOM 2774 O O . ARG B 1 42 ? 15.588 2.977 39.851 1.00 10.68 271 ARG B O 1
ATOM 2782 N N . THR B 1 43 ? 13.932 3.194 41.359 1.00 10.77 272 THR B N 1
ATOM 2783 C CA . THR B 1 43 ? 13.180 2.013 40.890 1.00 10.84 272 THR B CA 1
ATOM 2784 C C . THR B 1 43 ? 12.045 2.363 39.920 1.00 10.96 272 THR B C 1
ATOM 2785 O O . THR B 1 43 ? 11.609 1.517 39.117 1.00 11.50 272 THR B O 1
ATOM 2789 N N . GLY B 1 44 ? 11.556 3.602 40.005 1.00 11.08 273 GLY B N 1
ATOM 2790 C CA . GLY B 1 44 ? 10.432 4.048 39.182 1.00 11.73 273 GLY B CA 1
ATOM 2791 C C . GLY B 1 44 ? 9.076 3.588 39.665 1.00 11.82 273 GLY B C 1
ATOM 2792 O O . GLY B 1 44 ? 8.087 3.770 38.975 1.00 11.72 273 GLY B O 1
ATOM 2793 N N . GLU B 1 45 ? 9.024 3.007 40.865 1.00 12.21 274 GLU B N 1
ATOM 2794 C CA . GLU B 1 45 ? 7.758 2.615 41.487 1.00 12.64 274 GLU B CA 1
ATOM 2795 C C . GLU B 1 45 ? 6.919 3.839 41.781 1.00 12.54 274 GLU B C 1
ATOM 2796 O O . GLU B 1 45 ? 7.451 4.856 42.212 1.00 13.18 274 GLU B O 1
ATOM 2802 N N . ILE B 1 46 ? 5.625 3.730 41.538 1.00 12.78 275 ILE B N 1
ATOM 2803 C CA . ILE B 1 46 ? 4.689 4.783 41.876 1.00 13.73 275 ILE B CA 1
ATOM 2804 C C . ILE B 1 46 ? 4.309 4.607 43.354 1.00 14.01 275 ILE B C 1
ATOM 2805 O O . ILE B 1 46 ? 3.564 3.687 43.730 1.00 14.12 275 ILE B O 1
ATOM 2810 N N . LEU B 1 47 ? 4.876 5.474 44.188 1.00 14.37 276 LEU B N 1
ATOM 2811 C CA . LEU B 1 47 ? 4.661 5.420 45.639 1.00 14.73 276 LEU B CA 1
ATOM 2812 C C . LEU B 1 47 ? 3.381 6.165 46.038 1.00 15.04 276 LEU B C 1
ATOM 2813 O O . LEU B 1 47 ? 2.678 5.789 46.987 1.00 15.62 276 LEU B O 1
ATOM 2818 N N . ALA B 1 48 ? 3.080 7.244 45.326 1.00 15.16 277 ALA B N 1
ATOM 2819 C CA . ALA B 1 48 ? 1.812 7.931 45.523 1.00 15.45 277 ALA B CA 1
ATOM 2820 C C . ALA B 1 48 ? 1.191 8.376 44.198 1.00 15.81 277 ALA B C 1
ATOM 2821 O O . ALA B 1 48 ? 1.886 8.747 43.252 1.00 15.21 277 ALA B O 1
ATOM 2823 N N . LEU B 1 49 ? -0.130 8.268 44.123 1.00 16.36 278 LEU B N 1
ATOM 2824 C CA . LEU B 1 49 ? -0.874 8.701 42.946 1.00 17.31 278 LEU B CA 1
ATOM 2825 C C . LEU B 1 49 ? -2.195 9.213 43.465 1.00 17.29 278 LEU B C 1
ATOM 2826 O O . LEU B 1 49 ? -3.099 8.436 43.746 1.00 17.08 278 LEU B O 1
ATOM 2831 N N . ALA B 1 50 ? -2.293 10.530 43.616 1.00 17.87 279 ALA B N 1
ATOM 2832 C CA . ALA B 1 50 ? -3.405 11.146 44.311 1.00 18.39 279 ALA B CA 1
ATOM 2833 C C . ALA B 1 50 ? -4.085 12.212 43.454 1.00 19.12 279 ALA B C 1
ATOM 2834 O O . ALA B 1 50 ? -3.420 13.067 42.861 1.00 18.86 279 ALA B O 1
ATOM 2836 N N . ASN B 1 51 ? -5.411 12.132 43.396 1.00 19.39 280 ASN B N 1
ATOM 2837 C CA . ASN B 1 51 ? -6.243 13.048 42.631 1.00 20.35 280 ASN B CA 1
ATOM 2838 C C . ASN B 1 51 ? -7.406 13.521 43.466 1.00 21.13 280 ASN B C 1
ATOM 2839 O O . 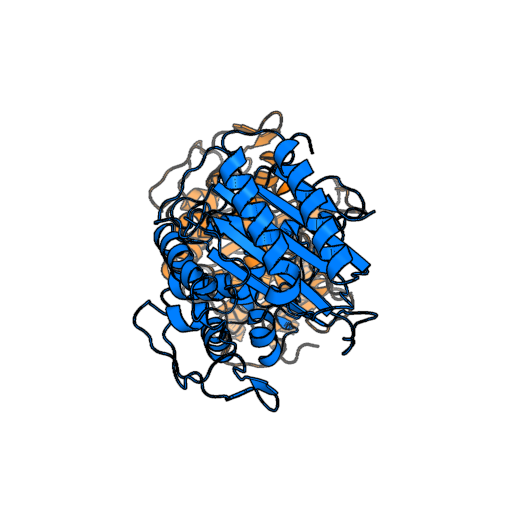ASN B 1 51 ? -7.893 12.791 44.326 1.00 20.77 280 ASN B O 1
ATOM 2844 N N . THR B 1 52 ? -7.865 14.734 43.193 1.00 21.51 281 THR B N 1
ATOM 2845 C CA . THR B 1 52 ? -9.106 15.229 43.753 1.00 22.01 281 THR B CA 1
ATOM 2846 C C . THR B 1 52 ? -10.253 14.477 43.040 1.00 23.47 281 THR B C 1
ATOM 2847 O O . THR B 1 52 ? -10.024 13.849 42.003 1.00 22.73 281 THR B O 1
ATOM 2851 N N . PRO B 1 53 ? -11.469 14.493 43.614 1.00 24.73 282 PRO B N 1
ATOM 2852 C CA . PRO B 1 53 ? -12.530 13.575 43.150 1.00 25.62 282 PRO B CA 1
ATOM 2853 C C . PRO B 1 53 ? -12.839 13.661 41.660 1.00 24.86 282 PRO B C 1
ATOM 2854 O O . PRO B 1 53 ? -12.827 14.755 41.116 1.00 26.62 282 PRO B O 1
ATOM 2858 N N . ARG B 1 55 ? -11.937 11.984 38.413 1.00 24.51 298 ARG B N 1
ATOM 2859 C CA . ARG B 1 55 ? -11.071 11.565 37.310 1.00 24.83 298 ARG B CA 1
ATOM 2860 C C . ARG B 1 55 ? -9.598 11.396 37.726 1.00 24.44 298 ARG B C 1
ATOM 2861 O O . ARG B 1 55 ? -9.072 12.192 38.509 1.00 24.66 298 ARG B O 1
ATOM 2869 N N . ASN B 1 56 ? -8.946 10.364 37.185 1.00 24.45 299 ASN B N 1
ATOM 2870 C CA . ASN B 1 56 ? -7.516 10.118 37.398 1.00 23.08 299 ASN B CA 1
ATOM 2871 C C . ASN B 1 56 ? -6.681 11.044 36.513 1.00 23.00 299 ASN B C 1
ATOM 2872 O O . ASN B 1 56 ? -6.071 10.600 35.529 1.00 22.24 299 ASN B O 1
ATOM 2877 N N . ARG B 1 57 ? -6.661 12.326 36.872 1.00 22.17 300 ARG B N 1
ATOM 2878 C CA . ARG B 1 57 ? -5.999 13.366 36.086 1.00 21.23 300 ARG B CA 1
ATOM 2879 C C . ARG B 1 57 ? -4.516 13.079 35.847 1.00 20.11 300 ARG B C 1
ATOM 2880 O O . ARG B 1 57 ? -3.972 13.448 34.812 1.00 20.15 300 ARG B O 1
ATOM 2888 N N . ALA B 1 58 ? -3.877 12.412 36.803 1.00 19.00 301 ALA B N 1
ATOM 2889 C CA . ALA B 1 58 ? -2.456 12.052 36.707 1.00 18.31 301 ALA B CA 1
ATOM 2890 C C . ALA B 1 58 ? -2.157 11.266 35.443 1.00 18.08 301 ALA B C 1
ATOM 2891 O O . ALA B 1 58 ? -1.068 11.381 34.872 1.00 16.60 301 ALA B O 1
ATOM 2893 N N . VAL B 1 59 ? -3.141 10.458 35.049 1.00 18.65 302 VAL B N 1
ATOM 2894 C CA . VAL B 1 59 ? -3.062 9.544 33.908 1.00 19.82 302 VAL B CA 1
ATOM 2895 C C . VAL B 1 59 ? -3.728 10.121 32.660 1.00 19.77 302 VAL B C 1
ATOM 2896 O O . VAL B 1 59 ? -3.248 9.920 31.547 1.00 20.19 302 VAL B O 1
ATOM 2900 N N . THR B 1 60 ? -4.839 10.826 32.851 1.00 19.07 303 THR B N 1
ATOM 2901 C CA . THR B 1 60 ? -5.688 11.246 31.731 1.00 19.59 303 THR B CA 1
ATOM 2902 C C . THR B 1 60 ? -5.385 12.643 31.177 1.00 19.69 303 THR B C 1
ATOM 2903 O O . THR B 1 60 ? -5.456 12.852 29.969 1.00 20.80 303 THR B O 1
ATOM 2907 N N . ASP B 1 61 ? -5.049 13.594 32.044 1.00 19.61 304 ASP B N 1
ATOM 2908 C CA . ASP B 1 61 ? -4.922 14.993 31.629 1.00 19.70 304 ASP B CA 1
ATOM 2909 C C . ASP B 1 61 ? -3.541 15.334 31.110 1.00 19.39 304 ASP B C 1
ATOM 2910 O O . ASP B 1 61 ? -2.558 15.234 31.841 1.00 18.91 304 ASP B O 1
ATOM 2915 N N . MET B 1 62 ? -3.446 15.763 29.857 1.00 19.79 305 MET B N 1
ATOM 2916 C CA . MET B 1 62 ? -2.148 16.233 29.378 1.00 20.08 305 MET B CA 1
ATOM 2917 C C . MET B 1 62 ? -1.986 17.689 29.828 1.00 19.61 305 MET B C 1
ATOM 2918 O O . MET B 1 62 ? -2.961 18.442 29.864 1.00 20.95 305 MET B O 1
ATOM 2923 N N . ILE B 1 63 ? -0.778 18.052 30.241 1.00 17.34 306 ILE B N 1
ATOM 2924 C CA . ILE B 1 63 ? -0.462 19.411 30.697 1.00 16.24 306 ILE B CA 1
ATOM 2925 C C . ILE B 1 63 ? 0.719 19.918 29.892 1.00 15.20 306 ILE B C 1
ATOM 2926 O O . ILE B 1 63 ? 1.465 19.116 29.351 1.00 14.73 306 ILE B O 1
ATOM 2931 N N . GLU B 1 64 ? 0.899 21.236 29.809 1.00 13.77 307 GLU B N 1
ATOM 2932 C CA . GLU B 1 64 ? 2.146 21.778 29.282 1.00 13.78 307 GLU B CA 1
ATOM 2933 C C . GLU B 1 64 ? 3.130 21.798 30.443 1.00 13.19 307 GLU B C 1
ATOM 2934 O O . GLU B 1 64 ? 2.774 22.285 31.531 1.00 13.59 307 GLU B O 1
ATOM 2940 N N . PRO B 1 65 ? 4.358 21.260 30.235 1.00 12.16 308 PRO B N 1
ATOM 2941 C CA . PRO B 1 65 ? 5.353 21.149 31.299 1.00 11.86 308 PRO B CA 1
ATOM 2942 C C . PRO B 1 65 ? 5.881 22.504 31.752 1.00 11.42 308 PRO B C 1
ATOM 2943 O O . PRO B 1 65 ? 6.283 22.653 32.913 1.00 10.83 308 PRO B O 1
ATOM 2947 N N . GLY B 1 66 ? 5.847 23.501 30.863 1.00 11.28 309 GLY B N 1
ATOM 2948 C CA . GLY B 1 66 ? 6.440 24.797 31.196 1.00 10.58 309 GLY B CA 1
ATOM 2949 C C . GLY B 1 66 ? 7.909 24.652 31.555 1.00 10.85 309 GLY B C 1
ATOM 2950 O O . GLY B 1 66 ? 8.652 23.855 30.955 1.00 11.05 309 GLY B O 1
ATOM 2951 N N . SER B 1 67 ? 8.340 25.428 32.538 1.00 10.23 310 SER B N 1
ATOM 2952 C CA . SER B 1 67 ? 9.753 25.438 32.923 1.00 10.28 310 SER B CA 1
ATOM 2953 C C . SER B 1 67 ? 10.280 24.054 33.352 1.00 10.25 310 SER B C 1
ATOM 2954 O O . SER B 1 67 ? 11.485 23.845 33.370 1.00 10.65 310 SER B O 1
ATOM 2957 N N . ALA B 1 68 ? 9.388 23.121 33.681 1.00 10.14 311 ALA B N 1
ATOM 2958 C CA . ALA B 1 68 ? 9.794 21.736 34.045 1.00 10.34 311 ALA B CA 1
ATOM 2959 C C . ALA B 1 68 ? 10.500 20.995 32.908 1.00 10.37 311 ALA B C 1
ATOM 2960 O O . ALA B 1 68 ? 11.138 19.965 33.147 1.00 10.73 311 ALA B O 1
ATOM 2962 N N . ILE B 1 69 ? 10.401 21.508 31.681 1.00 10.77 312 ILE B N 1
ATOM 2963 C CA . ILE B 1 69 ? 11.079 20.892 30.543 1.00 10.69 312 ILE B CA 1
ATOM 2964 C C . ILE B 1 69 ? 12.510 21.368 30.385 1.00 10.29 312 ILE B C 1
ATOM 2965 O O . ILE B 1 69 ? 13.330 20.691 29.773 1.00 10.61 312 ILE B O 1
ATOM 2970 N N . LYS B 1 70 ? 12.817 22.530 30.953 1.00 10.06 313 LYS B N 1
ATOM 2971 C CA . LYS B 1 70 ? 14.079 23.185 30.679 1.00 9.50 313 LYS B CA 1
ATOM 2972 C C . LYS B 1 70 ? 15.317 22.397 31.068 1.00 9.50 313 LYS B C 1
ATOM 2973 O O . LYS B 1 70 ? 16.307 22.460 30.341 1.00 9.25 313 LYS B O 1
ATOM 2979 N N . PRO B 1 71 ? 15.281 21.652 32.207 1.00 9.54 314 PRO B N 1
ATOM 2980 C CA . PRO B 1 71 ? 16.503 20.896 32.530 1.00 9.12 314 PRO B CA 1
ATOM 2981 C C . PRO B 1 71 ? 16.882 19.865 31.469 1.00 9.00 314 PRO B C 1
ATOM 2982 O O . PRO B 1 71 ? 18.054 19.576 31.313 1.00 8.46 314 PRO B O 1
ATOM 2986 N N . PHE B 1 72 ? 15.894 19.334 30.757 1.00 8.77 315 PHE B N 1
ATOM 2987 C CA . PHE B 1 72 ? 16.124 18.389 29.644 1.00 8.95 315 PHE B CA 1
ATOM 2988 C C . PHE B 1 72 ? 16.837 19.037 28.455 1.00 9.02 315 PHE B C 1
ATOM 2989 O O . PHE B 1 72 ? 17.707 18.447 27.858 1.00 9.21 315 PHE B O 1
ATOM 2997 N N . VAL B 1 73 ? 16.486 20.280 28.152 1.00 9.29 316 VAL B N 1
ATOM 2998 C CA . VAL B 1 73 ? 17.156 21.009 27.066 1.00 9.19 316 VAL B CA 1
ATOM 2999 C C . VAL B 1 73 ? 18.593 21.280 27.458 1.00 8.99 316 VAL B C 1
ATOM 3000 O O . VAL B 1 73 ? 19.529 21.041 26.688 1.00 8.77 316 VAL B O 1
ATOM 3004 N N . ILE B 1 74 ? 18.767 21.745 28.697 1.00 9.11 317 ILE B N 1
ATOM 3005 C CA . ILE B 1 74 ? 20.099 21.990 29.214 1.00 9.16 317 ILE B CA 1
ATOM 3006 C C . ILE B 1 74 ? 20.893 20.692 29.237 1.00 9.38 317 ILE B C 1
ATOM 3007 O O . ILE B 1 74 ? 22.043 20.673 28.781 1.00 9.28 317 ILE B O 1
ATOM 3012 N N . ALA B 1 75 ? 20.289 19.609 29.725 1.00 9.55 318 ALA B N 1
ATOM 3013 C CA . ALA B 1 75 ? 21.009 18.332 29.797 1.00 10.20 318 ALA B CA 1
ATOM 3014 C C . ALA B 1 75 ? 21.479 17.851 28.411 1.00 10.37 318 ALA B C 1
ATOM 3015 O O . ALA B 1 75 ? 22.616 17.397 28.258 1.00 10.58 318 ALA B O 1
ATOM 3017 N N . LYS B 1 76 ? 20.599 17.971 27.425 1.00 10.57 319 LYS B N 1
ATOM 3018 C CA . LYS B 1 76 ? 20.906 17.556 26.046 1.00 11.01 319 LYS B CA 1
ATOM 3019 C C . LYS B 1 76 ? 22.075 18.366 25.475 1.00 11.07 319 LYS B C 1
ATOM 3020 O O . LYS B 1 76 ? 22.991 17.809 24.851 1.00 10.63 319 LYS B O 1
ATOM 3026 N N . ALA B 1 77 ? 22.050 19.683 25.696 1.00 10.77 320 ALA B N 1
ATOM 3027 C CA . ALA B 1 77 ? 23.144 20.554 25.241 1.00 10.55 320 ALA B CA 1
ATOM 3028 C C . ALA B 1 77 ? 24.471 20.183 25.883 1.00 10.84 320 ALA B C 1
ATOM 3029 O O . ALA B 1 77 ? 25.516 20.147 25.212 1.00 10.28 320 ALA B O 1
ATOM 3031 N N . LEU B 1 78 ? 24.450 19.900 27.185 1.00 10.40 321 LEU B N 1
ATOM 3032 C CA . LEU B 1 78 ? 25.660 19.487 27.864 1.00 10.21 321 LEU B CA 1
ATOM 3033 C C . LEU B 1 78 ? 26.126 18.127 27.369 1.00 10.75 321 LEU B C 1
ATOM 3034 O O . LEU B 1 78 ? 27.319 17.924 27.112 1.00 10.20 321 LEU B O 1
ATOM 3039 N N . ASP B 1 79 ? 25.176 17.210 27.225 1.00 11.07 322 ASP B N 1
ATOM 3040 C CA . ASP B 1 79 ? 25.486 15.825 26.887 1.00 11.83 322 ASP B CA 1
ATOM 3041 C C . ASP B 1 79 ? 26.178 15.739 25.523 1.00 12.35 322 ASP B C 1
ATOM 3042 O O . ASP B 1 79 ? 27.201 15.051 25.375 1.00 12.54 322 ASP B O 1
ATOM 3047 N N . ALA B 1 80 ? 25.655 16.499 24.561 1.00 13.54 323 ALA B N 1
ATOM 3048 C CA . ALA B 1 80 ? 26.189 16.554 23.197 1.00 14.44 323 ALA B CA 1
ATOM 3049 C C . ALA B 1 80 ? 27.467 17.409 23.064 1.00 15.89 323 ALA B C 1
ATOM 3050 O O . ALA B 1 80 ? 28.090 17.441 21.995 1.00 16.63 323 ALA B O 1
ATOM 3052 N N . GLY B 1 81 ? 27.856 18.099 24.137 1.00 15.21 324 GLY B N 1
ATOM 3053 C CA . GLY B 1 81 ? 29.028 18.979 24.104 1.00 16.36 324 GLY B CA 1
ATOM 3054 C C . GLY B 1 81 ? 28.781 20.285 23.358 1.00 16.44 324 GLY B C 1
ATOM 3055 O O . GLY B 1 81 ? 29.727 20.909 22.889 1.00 17.24 324 GLY B O 1
ATOM 3056 N N . LYS B 1 82 ? 27.517 20.700 23.255 1.00 16.15 325 LYS B N 1
ATOM 3057 C CA . LYS B 1 82 ? 27.159 21.979 22.597 1.00 16.59 325 LYS B CA 1
ATOM 3058 C C . LYS B 1 82 ? 27.288 23.193 23.536 1.00 16.36 325 LYS B C 1
ATOM 3059 O O . LYS B 1 82 ? 27.345 24.337 23.081 1.00 17.15 325 LYS B O 1
ATOM 3065 N N . THR B 1 83 ? 27.328 22.927 24.840 1.00 15.76 326 THR B N 1
ATOM 3066 C CA . THR B 1 83 ? 27.684 23.929 25.847 1.00 15.57 326 THR B CA 1
ATOM 3067 C C . THR B 1 83 ? 28.475 23.198 26.937 1.00 15.32 326 THR B C 1
ATOM 3068 O O . THR B 1 83 ? 28.631 21.979 26.878 1.00 15.21 326 THR B O 1
ATOM 3072 N N . ASP B 1 84 ? 29.005 23.947 27.895 1.00 14.87 327 ASP B N 1
ATOM 3073 C CA . ASP B 1 84 ? 29.674 23.368 29.057 1.00 15.78 327 ASP B CA 1
ATOM 3074 C C . ASP B 1 84 ? 29.420 24.253 30.283 1.00 16.02 327 ASP B C 1
ATOM 3075 O O . ASP B 1 84 ? 28.584 25.172 30.227 1.00 15.35 327 ASP B O 1
ATOM 3080 N N . LEU B 1 85 ? 30.126 23.988 31.378 1.00 16.01 328 LEU B N 1
ATOM 3081 C CA . LEU B 1 85 ? 29.870 24.709 32.624 1.00 16.52 328 LEU B CA 1
ATOM 3082 C C . LEU B 1 85 ? 30.625 26.030 32.698 1.00 16.90 328 LEU B C 1
ATOM 3083 O O . LEU B 1 85 ? 30.473 26.774 33.661 1.00 17.99 328 LEU B O 1
ATOM 3088 N N . ASN B 1 86 ? 31.414 26.318 31.664 1.00 17.56 329 ASN B N 1
ATOM 3089 C CA . ASN B 1 86 ? 32.191 27.553 31.583 1.00 17.87 329 ASN B CA 1
ATOM 3090 C C . ASN B 1 86 ? 31.599 28.623 30.683 1.00 17.82 329 ASN B C 1
ATOM 3091 O O . ASN B 1 86 ? 31.936 29.795 30.836 1.00 17.00 329 ASN B O 1
ATOM 3096 N N . GLU B 1 87 ? 30.733 28.229 29.739 1.00 17.15 330 GLU B N 1
ATOM 3097 C CA . GLU B 1 87 ? 30.164 29.187 28.776 1.00 16.02 330 GLU B CA 1
ATOM 3098 C C . GLU B 1 87 ? 29.230 30.173 29.457 1.00 15.16 330 GLU B C 1
ATOM 3099 O O . GLU B 1 87 ? 28.476 29.808 30.358 1.00 13.73 330 GLU B O 1
ATOM 3105 N N . ARG B 1 88 ? 29.295 31.428 29.018 1.00 15.03 331 ARG B N 1
ATOM 3106 C CA . ARG B 1 88 ? 28.444 32.473 29.571 1.00 15.06 331 ARG B CA 1
ATOM 3107 C C . ARG B 1 88 ? 27.635 33.124 28.446 1.00 14.26 331 ARG B C 1
ATOM 3108 O O . ARG B 1 88 ? 28.179 33.842 27.613 1.00 14.65 331 ARG B O 1
ATOM 3116 N N . LEU B 1 89 ? 26.338 32.837 28.414 1.00 13.22 332 LEU B N 1
ATOM 3117 C CA . LEU B 1 89 ? 25.489 33.260 27.297 1.00 12.96 332 LEU B CA 1
ATOM 3118 C C . LEU B 1 89 ? 24.902 34.635 27.542 1.00 12.76 332 LEU B C 1
ATOM 3119 O O . LEU B 1 89 ? 24.605 34.992 28.690 1.00 12.47 332 LEU B O 1
ATOM 3124 N N . ASN B 1 90 ? 24.708 35.384 26.454 1.00 12.76 333 ASN B N 1
ATOM 3125 C CA . ASN B 1 90 ? 23.939 36.630 26.445 1.00 12.84 333 ASN B CA 1
ATOM 3126 C C . ASN B 1 90 ? 22.472 36.290 26.732 1.00 12.84 333 ASN B C 1
ATOM 3127 O O . ASN B 1 90 ? 21.889 35.384 26.098 1.00 12.13 333 ASN B O 1
ATOM 3132 N N . THR B 1 91 ? 21.888 36.982 27.714 1.00 11.88 334 THR B N 1
ATOM 3133 C CA . THR B 1 91 ? 20.516 36.724 28.129 1.00 12.66 334 THR B CA 1
ATOM 3134 C C . THR B 1 91 ? 19.676 38.004 28.024 1.00 13.66 334 THR B C 1
ATOM 3135 O O . THR B 1 91 ? 18.575 38.107 28.590 1.00 15.10 334 THR B O 1
ATOM 3139 N N . GLN B 1 92 ? 20.199 38.958 27.258 1.00 15.77 335 GLN B N 1
ATOM 3140 C CA . GLN B 1 92 ? 19.433 40.126 26.830 1.00 16.80 335 GLN B CA 1
ATOM 3141 C C . GLN B 1 92 ? 18.336 39.711 25.851 1.00 16.96 335 GLN B C 1
ATOM 3142 O O . GLN B 1 92 ? 18.485 38.696 25.166 1.00 16.09 335 GLN B O 1
ATOM 3148 N N . PRO B 1 93 ? 17.219 40.475 25.798 1.00 16.95 336 PRO B N 1
ATOM 3149 C CA . PRO B 1 93 ? 16.100 40.132 24.911 1.00 16.88 336 PRO B CA 1
ATOM 3150 C C . PRO B 1 93 ? 16.514 40.061 23.445 1.00 16.15 336 PRO B C 1
ATOM 3151 O O . PRO B 1 93 ? 17.468 40.734 23.028 1.00 15.42 336 PRO B O 1
ATOM 3155 N N . TYR B 1 94 ? 15.808 39.225 22.695 1.00 15.23 337 TYR B N 1
ATOM 3156 C CA . TYR B 1 94 ? 16.012 39.097 21.259 1.00 15.00 337 TYR B CA 1
ATOM 3157 C C . TYR B 1 94 ? 14.684 38.772 20.606 1.00 15.10 337 TYR B C 1
ATOM 3158 O O . TYR B 1 94 ? 13.672 38.642 21.300 1.00 15.35 337 TYR B O 1
ATOM 3167 N N . LYS B 1 95 ? 14.658 38.726 19.275 1.00 15.34 338 LYS B N 1
ATOM 3168 C CA . LYS B 1 95 ? 13.425 38.459 18.540 1.00 16.14 338 LYS B CA 1
ATOM 3169 C C . LYS B 1 95 ? 13.700 37.339 17.555 1.00 15.89 338 LYS B C 1
ATOM 3170 O O . LYS B 1 95 ? 14.807 37.233 17.016 1.00 15.33 338 LYS B O 1
ATOM 3176 N N . ILE B 1 96 ? 12.682 36.509 17.362 1.00 16.97 339 ILE B N 1
ATOM 3177 C CA . ILE B 1 96 ? 12.649 35.510 16.307 1.00 18.08 339 ILE B CA 1
ATOM 3178 C C . ILE B 1 96 ? 11.547 35.966 15.358 1.00 18.68 339 ILE B C 1
ATOM 3179 O O . ILE B 1 96 ? 10.343 35.769 15.628 1.00 18.22 339 ILE B O 1
ATOM 3184 N N . GLY B 1 97 ? 11.954 36.621 14.271 1.00 19.33 340 GLY B N 1
ATOM 3185 C CA . GLY B 1 97 ? 10.990 37.302 13.387 1.00 20.74 340 GLY B CA 1
ATOM 3186 C C . GLY B 1 97 ? 10.295 38.407 14.172 1.00 20.68 340 GLY B C 1
ATOM 3187 O O . GLY B 1 97 ? 10.975 39.207 14.820 1.00 21.47 340 GLY B O 1
ATOM 3188 N N . PRO B 1 98 ? 8.945 38.423 14.170 1.00 20.64 341 PRO B N 1
ATOM 3189 C CA . PRO B 1 98 ? 8.195 39.409 14.938 1.00 21.40 341 PRO B CA 1
ATOM 3190 C C . PRO B 1 98 ? 8.063 39.072 16.445 1.00 21.29 341 PRO B C 1
ATOM 3191 O O . PRO B 1 98 ? 7.594 39.906 17.230 1.00 22.20 341 PRO B O 1
ATOM 3195 N N . SER B 1 99 ? 8.461 37.866 16.837 1.00 20.69 342 SER B N 1
ATOM 3196 C CA . SER B 1 99 ? 8.226 37.383 18.191 1.00 20.85 342 SER B CA 1
ATOM 3197 C C . SER B 1 99 ? 9.385 37.674 19.169 1.00 20.02 342 SER B C 1
ATOM 3198 O O . SER B 1 99 ? 10.491 37.195 18.965 1.00 19.11 342 SER B O 1
ATOM 3201 N N . PRO B 1 100 ? 9.125 38.461 20.235 1.00 19.86 343 PRO B N 1
ATOM 3202 C CA . PRO B 1 100 ? 10.132 38.707 21.267 1.00 19.84 343 PRO B CA 1
ATOM 3203 C C . PRO B 1 100 ? 10.432 37.461 22.138 1.00 18.94 343 PRO B C 1
ATOM 3204 O O . PRO B 1 100 ? 9.533 36.681 22.416 1.00 19.25 343 PRO B O 1
ATOM 3208 N N . VAL B 1 101 ? 11.698 37.275 22.506 1.00 18.30 344 VAL B N 1
ATOM 3209 C CA . VAL B 1 101 ? 12.124 36.328 23.555 1.00 17.52 344 VAL B CA 1
ATOM 3210 C C . VAL B 1 101 ? 12.883 37.130 24.614 1.00 18.29 344 VAL B C 1
ATOM 3211 O O . VAL B 1 101 ? 13.863 37.816 24.311 1.00 17.52 344 VAL B O 1
ATOM 3215 N N . ARG B 1 102 ? 12.438 37.030 25.863 1.00 18.80 345 ARG B N 1
ATOM 3216 C CA . ARG B 1 102 ? 12.924 37.928 26.911 1.00 20.25 345 ARG B CA 1
ATOM 3217 C C . ARG B 1 102 ? 12.812 37.263 28.284 1.00 19.96 345 ARG B C 1
ATOM 3218 O O . ARG B 1 102 ? 11.864 36.515 28.530 1.00 20.05 345 ARG B O 1
ATOM 3226 N N . ASP B 1 103 ? 13.778 37.538 29.162 1.00 18.15 346 ASP B N 1
ATOM 3227 C CA . ASP B 1 103 ? 13.734 37.049 30.546 1.00 18.84 346 ASP B CA 1
ATOM 3228 C C . ASP B 1 103 ? 13.127 38.056 31.512 1.00 20.32 346 ASP B C 1
ATOM 3229 O O . ASP B 1 103 ? 13.698 39.127 31.743 1.00 20.92 346 ASP B O 1
ATOM 3234 N N . ASP B 1 104 a 11.985 37.700 32.087 1.00 22.67 346 ASP B N 1
ATOM 3235 C CA . ASP B 1 104 a 11.313 38.560 33.058 1.00 25.55 346 ASP B CA 1
ATOM 3236 C C . ASP B 1 104 a 11.640 38.227 34.528 1.00 25.75 346 ASP B C 1
ATOM 3237 O O . ASP B 1 104 a 11.227 38.943 35.419 1.00 28.70 346 ASP B O 1
ATOM 3242 N N . THR B 1 105 ? 12.393 37.161 34.783 1.00 25.72 347 THR B N 1
ATOM 3243 C CA . THR B 1 105 ? 12.582 36.693 36.168 1.00 24.29 347 THR B CA 1
ATOM 3244 C C . THR B 1 105 ? 13.823 37.246 36.880 1.00 22.44 347 THR B C 1
ATOM 3245 O O . THR B 1 105 ? 13.945 37.094 38.094 1.00 22.73 347 THR B O 1
ATOM 3249 N N . HIS B 1 106 ? 14.738 37.875 36.140 1.00 19.14 348 HIS B N 1
ATOM 3250 C CA . HIS B 1 106 ? 16.021 38.295 36.697 1.00 17.18 348 HIS B CA 1
ATOM 3251 C C . HIS B 1 106 ? 16.584 39.496 35.977 1.00 15.86 348 HIS B C 1
ATOM 3252 O O . HIS B 1 106 ? 16.062 39.918 34.955 1.00 15.53 348 HIS B O 1
ATOM 3259 N N . VAL B 1 107 ? 17.697 40.025 36.473 1.00 15.90 349 VAL B N 1
ATOM 3260 C CA . VAL B 1 107 ? 18.205 41.321 35.996 1.00 15.72 349 VAL B CA 1
ATOM 3261 C C . VAL B 1 107 ? 19.516 41.245 35.203 1.00 15.47 349 VAL B C 1
ATOM 3262 O O . VAL B 1 107 ? 20.045 42.278 34.776 1.00 15.80 349 VAL B O 1
ATOM 3266 N N . TYR B 1 108 ? 20.036 40.036 35.008 1.00 14.45 350 TYR B N 1
ATOM 3267 C CA . TYR B 1 108 ? 21.371 39.846 34.430 1.00 14.10 350 TYR B CA 1
ATOM 3268 C C . TYR B 1 108 ? 21.342 39.846 32.886 1.00 13.94 350 TYR B C 1
ATOM 3269 O O . TYR B 1 108 ? 20.426 39.262 32.281 1.00 14.62 350 TYR B O 1
ATOM 3278 N N . PRO B 1 109 ? 22.313 40.535 32.259 1.00 13.69 351 PRO B N 1
ATOM 3279 C CA . PRO B 1 109 ? 22.453 40.566 30.790 1.00 13.37 351 PRO B CA 1
ATOM 3280 C C . PRO B 1 109 ? 23.271 39.381 30.234 1.00 12.94 351 PRO B C 1
ATOM 3281 O O . PRO B 1 109 ? 23.395 39.228 29.014 1.00 12.77 351 PRO B O 1
ATOM 3285 N N . SER B 1 110 ? 23.835 38.573 31.127 1.00 12.78 352 SER B N 1
ATOM 3286 C CA . SER B 1 110 ? 24.428 37.280 30.748 1.00 12.77 352 SER B CA 1
ATOM 3287 C C . SER B 1 110 ? 24.240 36.264 31.877 1.00 12.57 352 SER B C 1
ATOM 3288 O O . SER B 1 110 ? 24.070 36.651 33.033 1.00 12.38 352 SER B O 1
ATOM 3291 N N . LEU B 1 111 ? 24.211 34.972 31.530 1.00 12.31 353 LEU B N 1
ATOM 3292 C CA . LEU B 1 111 ? 24.190 33.891 32.529 1.00 12.04 353 LEU B CA 1
ATOM 3293 C C . LEU B 1 111 ? 25.029 32.711 32.047 1.00 11.73 353 LEU B C 1
ATOM 3294 O O . LEU B 1 111 ? 25.077 32.441 30.851 1.00 11.96 353 LEU B O 1
ATOM 3299 N N . ASP B 1 112 ? 25.689 32.011 32.962 1.00 11.84 354 ASP B N 1
ATOM 3300 C CA . ASP B 1 112 ? 26.260 30.710 32.614 1.00 11.95 354 ASP B CA 1
ATOM 3301 C C . ASP B 1 112 ? 25.158 29.662 32.713 1.00 11.80 354 ASP B C 1
ATOM 3302 O O . ASP B 1 112 ? 24.017 29.986 33.016 1.00 12.48 354 ASP B O 1
ATOM 3307 N N . VAL B 1 113 ? 25.494 28.406 32.455 1.00 12.16 355 VAL B N 1
ATOM 3308 C CA . VAL B 1 113 ? 24.466 27.370 32.427 1.00 12.03 355 VAL B CA 1
ATOM 3309 C C . VAL B 1 113 ? 23.813 27.176 33.803 1.00 12.06 355 VAL B C 1
ATOM 3310 O O . VAL B 1 113 ? 22.592 27.002 33.895 1.00 10.92 355 VAL B O 1
ATOM 3314 N N . ARG B 1 114 ? 24.611 27.244 34.865 1.00 12.65 356 ARG B N 1
ATOM 3315 C CA . ARG B 1 114 ? 24.047 27.255 36.227 1.00 13.14 356 ARG B CA 1
ATOM 3316 C C . ARG B 1 114 ? 23.032 28.387 36.400 1.00 12.67 356 ARG B C 1
ATOM 3317 O O . ARG B 1 114 ? 21.934 28.171 36.918 1.00 11.91 356 ARG B O 1
ATOM 3325 N N . GLY B 1 115 ? 23.391 29.589 35.941 1.00 12.21 357 GLY B N 1
ATOM 3326 C CA . GLY B 1 115 ? 22.499 30.741 36.017 1.00 11.33 357 GLY B CA 1
ATOM 3327 C C . GLY B 1 115 ? 21.246 30.560 35.188 1.00 11.06 357 GLY B C 1
ATOM 3328 O O . GLY B 1 115 ? 20.140 30.843 35.649 1.00 10.53 357 GLY B O 1
ATOM 3329 N N . ILE B 1 116 ? 21.416 30.045 33.971 1.00 10.81 358 ILE B N 1
ATOM 3330 C CA . ILE B 1 116 ? 20.273 29.700 33.127 1.00 10.88 358 ILE B CA 1
ATOM 3331 C C . ILE B 1 116 ? 19.300 28.760 33.858 1.00 10.57 358 ILE B C 1
ATOM 3332 O O . ILE B 1 116 ? 18.065 28.918 33.784 1.00 10.59 358 ILE B O 1
ATOM 3337 N N . MET B 1 117 ? 19.851 27.780 34.570 1.00 10.89 359 MET B N 1
ATOM 3338 C CA . MET B 1 117 ? 19.035 26.834 35.346 1.00 10.93 359 MET B CA 1
ATOM 3339 C C . MET B 1 117 ? 18.307 27.540 36.510 1.00 10.75 359 MET B C 1
ATOM 3340 O O . MET B 1 117 ? 17.080 27.465 36.631 1.00 11.06 359 MET B O 1
ATOM 3345 N N . GLN B 1 118 ? 19.088 28.238 37.328 1.00 11.35 360 GLN B N 1
ATOM 3346 C CA . GLN B 1 118 ? 18.630 28.913 38.541 1.00 11.22 360 GLN B CA 1
ATOM 3347 C C . GLN B 1 118 ? 17.489 29.895 38.258 1.00 11.15 360 GLN B C 1
ATOM 3348 O O . GLN B 1 118 ? 16.449 29.885 38.929 1.00 11.26 360 GLN B O 1
ATOM 3354 N N . LYS B 1 119 ? 17.669 30.707 37.216 1.00 11.14 361 LYS B N 1
ATOM 3355 C CA . LYS B 1 119 ? 16.721 31.777 36.863 1.00 11.26 361 LYS B CA 1
ATOM 3356 C C . LYS B 1 119 ? 15.624 31.309 35.888 1.00 11.75 361 LYS B C 1
ATOM 3357 O O . LYS B 1 119 ? 14.669 32.053 35.623 1.00 11.77 361 LYS B O 1
ATOM 3363 N N . SER B 1 120 ? 15.735 30.062 35.410 1.00 11.71 362 SER B N 1
ATOM 3364 C CA . SER B 1 120 ? 14.761 29.501 34.450 1.00 11.83 362 SER B CA 1
ATOM 3365 C C . SER B 1 120 ? 14.710 30.394 33.188 1.00 11.50 362 SER B C 1
ATOM 3366 O O . SER B 1 120 ? 13.630 30.715 32.667 1.00 10.99 362 SER B O 1
ATOM 3369 N N . SER B 1 121 ? 15.896 30.785 32.726 1.00 11.54 363 SER B N 1
ATOM 3370 C CA . SER B 1 121 ? 16.072 31.753 31.637 1.00 11.49 363 SER B CA 1
ATOM 3371 C C . SER B 1 121 ? 15.477 31.235 30.318 1.00 11.74 363 SER B C 1
ATOM 3372 O O . SER B 1 121 ? 15.934 30.215 29.782 1.00 11.51 363 SER B O 1
ATOM 3375 N N . ASN B 1 122 ? 14.444 31.932 29.834 1.00 11.78 364 ASN B N 1
ATOM 3376 C CA . ASN B 1 122 ? 13.899 31.697 28.499 1.00 12.01 364 ASN B CA 1
ATOM 3377 C C . ASN B 1 122 ? 14.912 31.973 27.394 1.00 11.87 364 ASN B C 1
ATOM 3378 O O . ASN B 1 122 ? 15.033 31.173 26.454 1.00 11.34 364 ASN B O 1
ATOM 3383 N N . VAL B 1 123 ? 15.635 33.098 27.493 1.00 11.41 365 VAL B N 1
ATOM 3384 C CA . VAL B 1 123 ? 16.656 33.455 26.480 1.00 11.41 365 VAL B CA 1
ATOM 3385 C C . VAL B 1 123 ? 17.766 32.400 26.410 1.00 11.15 365 VAL B C 1
ATOM 3386 O O . VAL B 1 123 ? 18.152 31.943 25.313 1.00 11.26 365 VAL B O 1
ATOM 3390 N N . GLY B 1 124 ? 18.271 31.998 27.583 1.00 10.60 366 GLY B N 1
ATOM 3391 C CA . GLY B 1 124 ? 19.325 30.999 27.653 1.00 10.39 366 GLY B CA 1
ATOM 3392 C C . GLY B 1 124 ? 18.898 29.623 27.163 1.00 10.37 366 GLY B C 1
ATOM 3393 O O . GLY B 1 124 ? 19.630 28.990 26.408 1.00 10.57 366 GLY B O 1
ATOM 3394 N N . THR B 1 125 ? 17.706 29.182 27.574 1.00 10.23 367 THR B N 1
ATOM 3395 C CA . THR B 1 125 ? 17.221 27.834 27.263 1.00 10.34 367 THR B CA 1
ATOM 3396 C C . THR B 1 125 ? 16.872 27.715 25.775 1.00 10.54 367 THR B C 1
ATOM 3397 O O . THR B 1 125 ? 17.215 26.701 25.138 1.00 10.96 367 THR B O 1
ATOM 3401 N N . SER B 1 126 ? 16.209 28.741 25.235 1.00 10.18 368 SER B N 1
ATOM 3402 C CA . SER B 1 126 ? 15.906 28.797 23.787 1.00 10.54 368 SER B CA 1
ATOM 3403 C C . SER B 1 126 ? 17.150 28.811 22.900 1.00 10.55 368 SER B C 1
ATOM 3404 O O . SER B 1 126 ? 17.158 28.186 21.820 1.00 10.43 368 SER B O 1
ATOM 3407 N N . LYS B 1 127 ? 18.195 29.533 23.333 1.00 10.37 369 LYS B N 1
ATOM 3408 C CA . LYS B 1 127 ? 19.470 29.542 22.604 1.00 10.51 369 LYS B CA 1
ATOM 3409 C C . LYS B 1 127 ? 20.119 28.166 22.576 1.00 10.94 369 LYS B C 1
ATOM 3410 O O . LYS B 1 127 ? 20.604 27.701 21.534 1.00 10.75 369 LYS B O 1
ATOM 3416 N N . LEU B 1 128 ? 20.078 27.495 23.720 1.00 10.66 370 LEU B N 1
ATOM 3417 C CA . LEU B 1 128 ? 20.660 26.154 23.838 1.00 11.16 370 LEU B CA 1
ATOM 3418 C C . LEU B 1 128 ? 19.933 25.151 22.943 1.00 11.26 370 LEU B C 1
ATOM 3419 O O . LEU B 1 128 ? 20.588 24.375 22.235 1.00 12.01 370 LEU B O 1
ATOM 3424 N N . SER B 1 129 ? 18.598 25.210 22.959 1.00 11.04 371 SER B N 1
ATOM 3425 C CA . SER B 1 129 ? 17.750 24.406 22.093 1.00 11.50 371 SER B CA 1
ATOM 3426 C C . SER B 1 129 ? 18.055 24.677 20.608 1.00 11.65 371 SER B C 1
ATOM 3427 O O . SER B 1 129 ? 18.147 23.743 19.806 1.00 11.52 371 SER B O 1
ATOM 3430 N N . ALA B 1 130 ? 18.257 25.952 20.274 1.00 11.32 372 ALA B N 1
ATOM 3431 C CA . ALA B 1 130 ? 18.467 26.376 18.884 1.00 11.99 372 ALA B CA 1
ATOM 3432 C C . ALA B 1 130 ? 19.798 25.873 18.329 1.00 11.96 372 ALA B C 1
ATOM 3433 O O . ALA B 1 130 ? 20.069 26.008 17.123 1.00 12.89 372 ALA B O 1
ATOM 3435 N N . ARG B 1 131 ? 20.641 25.301 19.190 1.00 12.21 373 ARG B N 1
ATOM 3436 C CA . ARG B 1 131 ? 21.889 24.683 18.724 1.00 11.89 373 ARG B CA 1
ATOM 3437 C C . ARG B 1 131 ? 21.651 23.289 18.135 1.00 12.17 373 ARG B C 1
ATOM 3438 O O . ARG B 1 131 ? 22.570 22.624 17.696 1.00 13.16 373 ARG B O 1
ATOM 3446 N N . PHE B 1 132 ? 20.393 22.883 18.135 1.00 12.31 374 PHE B N 1
ATOM 3447 C C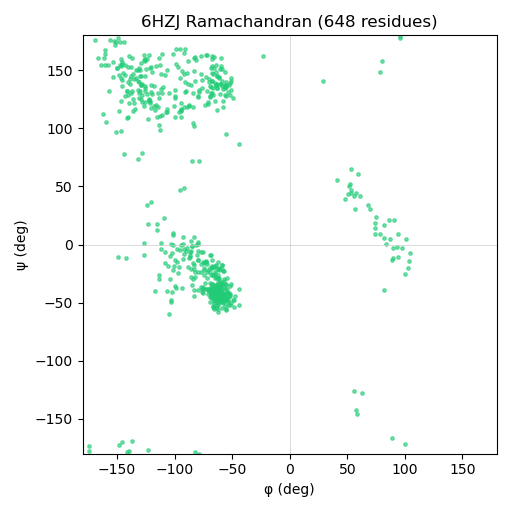A . PHE B 1 132 ? 19.935 21.639 17.535 1.00 12.98 374 PHE B CA 1
ATOM 3448 C C . PHE B 1 132 ? 18.894 21.959 16.468 1.00 13.24 374 PHE B C 1
ATOM 3449 O O . PHE B 1 132 ? 18.217 22.978 16.560 1.00 13.20 374 PHE B O 1
ATOM 3457 N N . GLY B 1 133 ? 18.777 21.101 15.456 1.00 13.23 375 GLY B N 1
ATOM 3458 C CA . GLY B 1 133 ? 17.729 21.243 14.451 1.00 13.61 375 GLY B CA 1
ATOM 3459 C C . GLY B 1 133 ? 16.374 20.879 15.011 1.00 12.83 375 GLY B C 1
ATOM 3460 O O . GLY B 1 133 ? 16.289 20.230 16.070 1.00 12.69 375 GLY B O 1
ATOM 3461 N N . ALA B 1 134 ? 15.313 21.301 14.316 1.00 12.43 376 ALA B N 1
ATOM 3462 C CA . ALA B 1 134 ? 13.943 21.013 14.711 1.00 12.32 376 ALA B CA 1
ATOM 3463 C C . ALA B 1 134 ? 13.675 19.517 14.831 1.00 12.27 376 ALA B C 1
ATOM 3464 O O . ALA B 1 134 ? 13.105 19.054 15.818 1.00 13.37 376 ALA B O 1
ATOM 3466 N N . GLU B 1 135 ? 14.082 18.765 13.814 1.00 12.02 377 GLU B N 1
ATOM 3467 C CA . GLU B 1 135 ? 13.822 17.328 13.765 1.00 11.18 377 GLU B CA 1
ATOM 3468 C C . GLU B 1 135 ? 14.556 16.591 14.895 1.00 11.36 377 GLU B C 1
ATOM 3469 O O . GLU B 1 135 ? 13.998 15.672 15.478 1.00 10.75 377 GLU B O 1
ATOM 3475 N N . GLU B 1 136 ? 15.802 16.988 15.176 1.00 11.56 378 GLU B N 1
ATOM 3476 C CA . GLU B 1 136 ? 16.562 16.474 16.329 1.00 12.86 378 GLU B CA 1
ATOM 3477 C C . GLU B 1 136 ? 15.810 16.726 17.631 1.00 12.17 378 GLU B C 1
ATOM 3478 O O . GLU B 1 136 ? 15.736 15.848 18.482 1.00 12.07 378 GLU B O 1
ATOM 3484 N N . MET B 1 137 ? 15.261 17.931 17.800 1.00 11.81 379 MET B N 1
ATOM 3485 C CA . MET B 1 137 ? 14.588 18.260 19.069 1.00 10.98 379 MET B CA 1
ATOM 3486 C C . MET B 1 137 ? 13.281 17.502 19.196 1.00 10.62 379 MET B C 1
ATOM 3487 O O . MET B 1 137 ? 12.959 16.991 20.277 1.00 10.24 379 MET B O 1
ATOM 3492 N N . TYR B 1 138 ? 12.581 17.373 18.071 1.00 10.48 380 TYR B N 1
ATOM 3493 C CA . TYR B 1 138 ? 11.396 16.530 17.955 1.00 10.61 380 TYR B CA 1
ATOM 3494 C C . TYR B 1 138 ? 11.692 15.082 18.429 1.00 10.60 380 TYR B C 1
ATOM 3495 O O . TYR B 1 138 ? 10.967 14.523 19.274 1.00 10.67 380 TYR B O 1
ATOM 3504 N N . ASP B 1 139 ? 12.752 14.491 17.880 1.00 10.43 381 ASP B N 1
ATOM 3505 C CA . ASP B 1 139 ? 13.172 13.132 18.261 1.00 10.43 381 ASP B CA 1
ATOM 3506 C C . ASP B 1 139 ? 13.505 13.041 19.761 1.00 10.22 381 ASP B C 1
ATOM 3507 O O . ASP B 1 139 ? 13.187 12.042 20.424 1.00 10.07 381 ASP B O 1
ATOM 3512 N N . PHE B 1 140 ? 14.159 14.081 20.277 1.00 10.07 382 PHE B N 1
ATOM 3513 C CA . PHE B 1 140 ? 14.534 14.132 21.695 1.00 9.85 382 PHE B CA 1
ATOM 3514 C C . PHE B 1 140 ? 13.327 14.149 22.627 1.00 9.79 382 PHE B C 1
ATOM 3515 O O . PHE B 1 140 ? 13.293 13.386 23.603 1.00 9.31 382 PHE B O 1
ATOM 3523 N N . TYR B 1 141 ? 12.327 14.975 22.309 1.00 9.31 383 TYR B N 1
ATOM 3524 C CA . TYR B 1 141 ? 11.105 15.018 23.101 1.00 9.51 383 TYR B CA 1
ATOM 3525 C C . TYR B 1 141 ? 10.352 13.691 23.027 1.00 9.51 383 TYR B C 1
ATOM 3526 O O . TYR B 1 141 ? 9.836 13.200 24.031 1.00 9.49 383 TYR B O 1
ATOM 3535 N N . HIS B 1 142 ? 10.340 13.094 21.837 1.00 9.65 384 HIS B N 1
ATOM 3536 C CA . HIS B 1 142 ? 9.757 11.771 21.667 1.00 10.11 384 HIS B CA 1
ATOM 3537 C C . HIS B 1 142 ? 10.468 10.708 22.464 1.00 10.14 384 HIS B C 1
ATOM 3538 O O . HIS B 1 142 ? 9.832 9.815 23.023 1.00 10.02 384 HIS B O 1
ATOM 3545 N N . GLU B 1 143 ? 11.795 10.800 22.512 1.00 10.64 385 GLU B N 1
ATOM 3546 C CA . GLU B 1 143 ? 12.657 9.898 23.271 1.00 11.92 385 GLU B CA 1
ATOM 3547 C C . GLU B 1 143 ? 12.459 10.046 24.789 1.00 11.65 385 GLU B C 1
ATOM 3548 O O . GLU B 1 143 ? 12.700 9.087 25.535 1.00 11.01 385 GLU B O 1
ATOM 3554 N N . LEU B 1 144 ? 12.011 11.232 25.230 1.00 11.11 386 LEU B N 1
ATOM 3555 C CA . LEU B 1 144 ? 11.613 11.441 26.639 1.00 11.36 386 LEU B CA 1
ATOM 3556 C C . LEU B 1 144 ? 10.261 10.818 26.926 1.00 10.99 386 LEU B C 1
ATOM 3557 O O . LEU B 1 144 ? 9.827 10.772 28.075 1.00 10.98 386 LEU B O 1
ATOM 3562 N N . GLY B 1 145 ? 9.600 10.323 25.886 1.00 10.99 387 GLY B N 1
ATOM 3563 C CA . GLY B 1 145 ? 8.280 9.695 26.024 1.00 11.13 387 GLY B CA 1
ATOM 3564 C C . GLY B 1 145 ? 7.110 10.636 25.789 1.00 11.29 387 GLY B C 1
ATOM 3565 O O . GLY B 1 145 ? 5.969 10.296 26.053 1.00 11.49 387 GLY B O 1
ATOM 3566 N N . ILE B 1 146 ? 7.390 11.844 25.308 1.00 11.56 388 ILE B N 1
ATOM 3567 C CA . ILE B 1 146 ? 6.319 12.784 24.989 1.00 11.30 388 ILE B CA 1
ATOM 3568 C C . ILE B 1 146 ? 5.618 12.322 23.705 1.00 11.84 388 ILE B C 1
ATOM 3569 O O . ILE B 1 146 ? 6.255 12.181 22.650 1.00 11.90 388 ILE B O 1
ATOM 3574 N N . GLY B 1 147 ? 4.317 12.062 23.821 1.00 12.11 389 GLY B N 1
ATOM 3575 C CA . GLY B 1 147 ? 3.515 11.518 22.717 1.00 12.97 389 GLY B CA 1
ATOM 3576 C C . GLY B 1 147 ? 3.412 9.998 22.732 1.00 14.11 389 GLY B C 1
ATOM 3577 O O . GLY B 1 147 ? 2.731 9.409 21.884 1.00 14.76 389 GLY B O 1
ATOM 3578 N N . VAL B 1 148 ? 4.081 9.370 23.701 1.00 13.64 390 VAL B N 1
ATOM 3579 C CA . VAL B 1 148 ? 4.175 7.914 23.799 1.00 13.83 390 VAL B CA 1
ATOM 3580 C C . VAL B 1 148 ? 3.381 7.417 25.020 1.00 14.33 390 VAL B C 1
ATOM 3581 O O . VAL B 1 148 ? 3.775 7.673 26.165 1.00 14.57 390 VAL B O 1
ATOM 3585 N N . ARG B 1 149 ? 2.277 6.710 24.772 1.00 15.04 391 ARG B N 1
ATOM 3586 C CA . ARG B 1 149 ? 1.397 6.202 25.843 1.00 15.89 391 ARG B CA 1
ATOM 3587 C C . ARG B 1 149 ? 2.131 5.348 26.878 1.00 15.82 391 ARG B C 1
ATOM 3588 O O . ARG B 1 149 ? 3.006 4.552 26.527 1.00 14.87 391 ARG B O 1
ATOM 3596 N N . MET B 1 150 ? 1.762 5.531 28.147 1.00 16.56 392 MET B N 1
ATOM 3597 C CA . MET B 1 150 ? 2.320 4.756 29.260 1.00 18.65 392 MET B CA 1
ATOM 3598 C C . MET B 1 150 ? 1.779 3.328 29.305 1.00 18.18 392 MET B C 1
ATOM 3599 O O . MET B 1 150 ? 2.440 2.423 29.823 1.00 17.14 392 MET B O 1
ATOM 3604 N N . HIS B 1 151 ? 0.570 3.146 28.762 1.00 18.74 393 HIS B N 1
ATOM 3605 C CA . HIS B 1 151 ? -0.189 1.886 28.848 1.00 20.44 393 HIS B CA 1
ATOM 3606 C C . HIS B 1 151 ? -0.295 1.416 30.273 1.00 21.39 393 HIS B C 1
ATOM 3607 O O . HIS B 1 151 ? -0.008 0.261 30.603 1.00 21.57 393 HIS B O 1
ATOM 3614 N N . SER B 1 152 ? -0.726 2.342 31.123 1.00 21.76 394 SER B N 1
ATOM 3615 C CA . SER B 1 152 ? -0.910 2.119 32.558 1.00 22.91 394 SER B CA 1
ATOM 3616 C C . SER B 1 152 ? -1.985 1.077 32.870 1.00 24.04 394 SER B C 1
ATOM 3617 O O . SER B 1 152 ? -1.942 0.431 33.922 1.00 24.97 394 SER B O 1
ATOM 3620 N N . GLY B 1 153 ? -2.960 0.952 31.973 1.00 24.02 395 GLY B N 1
ATOM 3621 C CA . GLY B 1 153 ? -4.162 0.154 32.233 1.00 25.97 395 GLY B CA 1
ATOM 3622 C C . GLY B 1 153 ? -5.345 1.016 32.629 1.00 27.31 395 GLY B C 1
ATOM 3623 O O . GLY B 1 153 ? -6.507 0.631 32.447 1.00 28.65 395 GLY B O 1
ATOM 3624 N N . PHE B 1 154 ? -5.063 2.193 33.173 1.00 26.47 396 PHE B N 1
ATOM 3625 C CA . PHE B 1 154 ? -6.124 3.125 33.515 1.00 27.73 396 PHE B CA 1
ATOM 3626 C C . PHE B 1 154 ? -6.827 3.674 32.266 1.00 27.99 396 PHE B C 1
ATOM 3627 O O . PHE B 1 154 ? -6.166 4.109 31.315 1.00 28.35 396 PHE B O 1
ATOM 3635 N N . PRO B 1 155 ? -8.170 3.623 32.252 1.00 28.19 397 PRO B N 1
ATOM 3636 C CA . PRO B 1 155 ? -8.955 4.120 31.117 1.00 27.37 397 PRO B CA 1
ATOM 3637 C C . PRO B 1 155 ? -8.871 5.630 30.956 1.00 26.14 397 PRO B C 1
ATOM 3638 O O . PRO B 1 155 ? -8.745 6.353 31.948 1.00 26.51 397 PRO B O 1
ATOM 3642 N N . GLY B 1 156 ? -8.945 6.084 29.705 1.00 25.06 398 GLY B N 1
ATOM 3643 C CA . GLY B 1 156 ? -8.891 7.502 29.359 1.00 22.93 398 GLY B CA 1
ATOM 3644 C C . GLY B 1 156 ? -7.477 8.059 29.305 1.00 21.14 398 GLY B C 1
ATOM 3645 O O . GLY B 1 156 ? -7.275 9.263 29.339 1.00 20.85 398 GLY B O 1
ATOM 3646 N N . GLU B 1 157 ? -6.503 7.166 29.227 1.00 21.16 399 GLU B N 1
ATOM 3647 C CA . GLU B 1 157 ? -5.100 7.536 29.236 1.00 21.83 399 GLU B CA 1
ATOM 3648 C C . GLU B 1 157 ? -4.715 8.377 28.025 1.00 22.30 399 GLU B C 1
ATOM 3649 O O . GLU B 1 157 ? -5.127 8.089 26.901 1.00 22.33 399 GLU B O 1
ATOM 3655 N N . THR B 1 158 ? -3.916 9.411 28.273 1.00 23.42 400 THR B N 1
ATOM 3656 C CA . THR B 1 158 ? -3.425 10.291 27.213 1.00 23.92 400 THR B CA 1
ATOM 3657 C C . THR B 1 158 ? -2.035 9.867 26.716 1.00 23.35 400 THR B C 1
ATOM 3658 O O . THR B 1 158 ? -1.198 9.420 27.500 1.00 24.10 400 THR B O 1
ATOM 3662 N N . ALA B 1 159 ? -1.806 10.007 25.413 1.00 22.25 401 ALA B N 1
ATOM 3663 C CA . ALA B 1 159 ? -0.472 9.870 24.842 1.00 22.55 401 ALA B CA 1
ATOM 3664 C C . ALA B 1 159 ? 0.344 11.144 25.047 1.00 21.92 401 ALA B C 1
ATOM 3665 O O . ALA B 1 159 ? 1.581 11.108 25.055 1.00 21.50 401 ALA B O 1
ATOM 3667 N N . GLY B 1 160 ? -0.359 12.264 25.228 1.00 22.96 402 GLY B N 1
ATOM 3668 C CA . GLY B 1 160 ? 0.262 13.592 25.187 1.00 21.60 402 GLY B CA 1
ATOM 3669 C C . GLY B 1 160 ? 0.265 14.141 23.762 1.00 21.95 402 GLY B C 1
ATOM 3670 O O . GLY B 1 160 ? -0.410 13.602 22.887 1.00 21.92 402 GLY B O 1
ATOM 3671 N N . LEU B 1 161 ? 1.033 15.206 23.524 1.00 20.64 403 LEU B N 1
ATOM 3672 C CA . LEU B 1 161 ? 0.994 15.914 22.235 1.00 20.15 403 LEU B CA 1
ATOM 3673 C C . LEU B 1 161 ? 2.353 16.487 21.852 1.00 18.87 403 LEU B C 1
ATOM 3674 O O . LEU B 1 161 ? 2.960 17.238 22.613 1.00 17.15 403 LEU B O 1
ATOM 3679 N N . LEU B 1 162 ? 2.822 16.096 20.668 1.00 17.33 404 LEU B N 1
ATOM 3680 C CA . LEU B 1 162 ? 4.100 16.519 20.125 1.00 16.50 404 LEU B CA 1
ATOM 3681 C C . LEU B 1 162 ? 3.884 16.731 18.634 1.00 16.33 404 LEU B C 1
ATOM 3682 O O . LEU B 1 162 ? 3.679 15.764 17.886 1.00 15.40 404 LEU B O 1
ATOM 3687 N N . ARG B 1 163 ? 3.906 17.997 18.220 1.00 15.26 405 ARG B N 1
ATOM 3688 C CA . ARG B 1 163 ? 3.648 18.334 16.823 1.00 14.80 405 ARG B CA 1
ATOM 3689 C C . ARG B 1 163 ? 4.789 17.882 15.932 1.00 14.03 405 ARG B C 1
ATOM 3690 O O . ARG B 1 163 ? 5.955 17.993 16.303 1.00 13.13 405 ARG B O 1
ATOM 3698 N N . ASN B 1 164 ? 4.429 17.354 14.761 1.00 13.32 406 ASN B N 1
ATOM 3699 C CA . ASN B 1 164 ? 5.381 17.008 13.711 1.00 12.71 406 ASN B CA 1
ATOM 3700 C C . ASN B 1 164 ? 6.373 18.157 13.416 1.00 12.47 406 ASN B C 1
ATOM 3701 O O . ASN B 1 164 ? 5.980 19.289 13.127 1.00 12.63 406 ASN B O 1
ATOM 3706 N N . TRP B 1 165 ? 7.666 17.851 13.475 1.00 12.06 407 TRP B N 1
ATOM 3707 C CA . TRP B 1 165 ? 8.722 18.855 13.283 1.00 11.82 407 TRP B CA 1
ATOM 3708 C C . TRP B 1 165 ? 8.646 19.599 11.963 1.00 12.06 407 TRP B C 1
ATOM 3709 O O . TRP B 1 165 ? 9.192 20.688 11.827 1.00 12.56 407 TRP B O 1
ATOM 3720 N N . ARG B 1 166 ? 8.004 19.008 10.963 1.00 12.24 408 ARG B N 1
ATOM 3721 C CA . ARG B 1 166 ? 7.957 19.636 9.636 1.00 12.94 408 ARG B CA 1
ATOM 3722 C C . ARG B 1 166 ? 7.104 20.899 9.633 1.00 13.50 408 ARG B C 1
ATOM 3723 O O . ARG B 1 166 ? 7.246 21.738 8.748 1.00 13.46 408 ARG B O 1
ATOM 3731 N N . ARG B 1 167 ? 6.228 21.014 10.628 1.00 14.93 409 ARG B N 1
ATOM 3732 C CA . ARG B 1 167 ? 5.286 22.126 10.723 1.00 17.15 409 ARG B CA 1
ATOM 3733 C C . ARG B 1 167 ? 5.748 23.247 11.667 1.00 17.68 409 ARG B C 1
ATOM 3734 O O . ARG B 1 167 ? 5.071 24.258 11.774 1.00 18.32 409 ARG B O 1
ATOM 3742 N N . TRP B 1 168 ? 6.884 23.071 12.340 1.00 18.47 410 TRP B N 1
ATOM 3743 C CA . TRP B 1 168 ? 7.399 24.073 13.293 1.00 20.56 410 TRP B CA 1
ATOM 3744 C C . TRP B 1 168 ? 8.028 25.265 12.635 1.00 22.89 410 TRP B C 1
ATOM 3745 O O . TRP B 1 168 ? 8.736 25.121 11.642 1.00 24.80 410 TRP B O 1
ATOM 3756 N N . ARG B 1 169 ? 7.806 26.447 13.203 1.00 23.89 411 ARG B N 1
ATOM 3757 C CA . ARG B 1 169 ? 8.655 27.604 12.912 1.00 25.50 411 ARG B CA 1
ATOM 3758 C C . ARG B 1 169 ? 9.777 27.641 13.951 1.00 23.84 411 ARG B C 1
ATOM 3759 O O . ARG B 1 169 ? 9.683 26.942 14.963 1.00 23.16 411 ARG B O 1
ATOM 3767 N N . PRO B 1 170 ? 10.858 28.423 13.704 1.00 23.08 412 PRO B N 1
ATOM 3768 C CA . PRO B 1 170 ? 11.840 28.589 14.798 1.00 22.34 412 PRO B CA 1
ATOM 3769 C C . PRO B 1 170 ? 11.235 29.116 16.118 1.00 21.73 412 PRO B C 1
ATOM 3770 O O . PRO B 1 170 ? 11.681 28.682 17.206 1.00 20.59 412 PRO B O 1
ATOM 3774 N N . ILE B 1 171 ? 10.230 30.001 16.039 1.00 19.90 413 ILE B N 1
ATOM 3775 C CA . ILE B 1 171 ? 9.507 30.444 17.259 1.00 18.90 413 ILE B CA 1
ATOM 3776 C C . ILE B 1 171 ? 8.867 29.263 17.996 1.00 17.35 413 ILE B C 1
ATOM 3777 O O . ILE B 1 171 ? 8.797 29.279 19.229 1.00 16.40 413 ILE B O 1
ATOM 3782 N N . GLU B 1 172 ? 8.403 28.257 17.253 1.00 15.15 414 GLU B N 1
ATOM 3783 C CA . GLU B 1 172 ? 7.805 27.075 17.882 1.00 14.79 414 GLU B CA 1
ATOM 3784 C C . GLU B 1 172 ? 8.819 26.233 18.633 1.00 13.87 414 GLU B C 1
ATOM 3785 O O . GLU B 1 172 ? 8.522 25.761 19.732 1.00 12.89 414 GLU B O 1
ATOM 3791 N N . GLN B 1 173 ? 9.992 26.044 18.033 1.00 12.74 415 GLN B N 1
ATOM 3792 C CA . GLN B 1 173 ? 11.070 25.294 18.684 1.00 12.28 415 GLN B CA 1
ATOM 3793 C C . GLN B 1 173 ? 11.445 25.965 20.009 1.00 12.25 415 GLN B C 1
ATOM 3794 O O . GLN B 1 173 ? 11.624 25.291 21.036 1.00 11.47 415 GLN B O 1
ATOM 3800 N N . ALA B 1 174 ? 11.539 27.298 19.988 1.00 11.71 416 ALA B N 1
ATOM 3801 C CA . ALA B 1 174 ? 11.908 28.041 21.198 1.00 12.27 416 ALA B CA 1
ATOM 3802 C C . ALA B 1 174 ? 10.811 27.925 22.247 1.00 12.69 416 ALA B C 1
ATOM 3803 O O . ALA B 1 174 ? 11.092 27.716 23.432 1.00 13.28 416 ALA B O 1
ATOM 3805 N N . THR B 1 175 ? 9.566 28.009 21.799 1.00 13.06 417 THR B N 1
ATOM 3806 C CA . THR B 1 175 ? 8.401 27.915 22.672 1.00 13.89 417 THR B CA 1
ATOM 3807 C C . THR B 1 175 ? 8.304 26.559 23.374 1.00 14.11 417 THR B C 1
ATOM 3808 O O . THR B 1 175 ? 7.937 26.478 24.558 1.00 13.14 417 THR B O 1
ATOM 3812 N N . MET B 1 176 ? 8.657 25.503 22.651 1.00 14.11 418 MET B N 1
ATOM 3813 C CA . MET B 1 176 ? 8.714 24.175 23.246 1.00 14.51 418 MET B CA 1
ATOM 3814 C C . MET B 1 176 ? 9.842 24.079 24.270 1.00 13.80 418 MET B C 1
ATOM 3815 O O . MET B 1 176 ? 9.721 23.377 25.262 1.00 13.94 418 MET B O 1
ATOM 3820 N N . SER B 1 177 ? 10.945 24.774 24.028 1.00 13.35 419 SER B N 1
ATOM 3821 C CA . SER B 1 177 ? 12.033 24.805 25.014 1.00 13.58 419 SER B CA 1
ATOM 3822 C C . SER B 1 177 ? 11.610 25.521 26.317 1.00 13.61 419 SER B C 1
ATOM 3823 O O . SER B 1 177 ? 12.241 25.321 27.352 1.00 14.32 419 SER B O 1
ATOM 3826 N N . PHE B 1 178 ? 10.541 26.334 26.249 1.00 13.87 420 PHE B N 1
ATOM 3827 C CA . PHE B 1 178 ? 9.916 26.965 27.445 1.00 13.38 420 PHE B CA 1
ATOM 3828 C C . PHE B 1 178 ? 8.875 26.043 28.076 1.00 12.93 420 PHE B C 1
ATOM 3829 O O . PHE B 1 178 ? 8.371 26.331 29.168 1.00 12.29 420 PHE B O 1
ATOM 3837 N N . GLY B 1 179 ? 8.552 24.948 27.388 1.00 12.64 421 GLY B N 1
ATOM 3838 C CA . GLY B 1 179 ? 7.563 23.984 27.868 1.00 12.56 421 GLY B CA 1
ATOM 3839 C C . GLY B 1 179 ? 6.133 24.210 27.440 1.00 12.66 421 GLY B C 1
ATOM 3840 O O . GLY B 1 179 ? 5.198 23.702 28.073 1.00 12.38 421 GLY B O 1
ATOM 3841 N N . TYR B 1 180 ? 5.926 24.955 26.356 1.00 13.00 422 TYR B N 1
ATOM 3842 C CA . TYR B 1 180 ? 4.550 25.188 25.897 1.00 13.00 422 TYR B CA 1
ATOM 3843 C C . TYR B 1 180 ? 4.383 24.667 24.479 1.00 13.06 422 TYR B C 1
ATOM 3844 O O . TYR B 1 180 ? 5.338 24.603 23.732 1.00 12.68 422 TYR B O 1
ATOM 3853 N N . GLY B 1 181 ? 3.170 24.277 24.108 1.00 12.89 423 GLY B N 1
ATOM 3854 C CA . GLY B 1 181 ? 2.965 23.775 22.756 1.00 13.41 423 GLY B CA 1
ATOM 3855 C C . GLY B 1 181 ? 3.181 22.275 22.643 1.00 14.40 423 GLY B C 1
ATOM 3856 O O . GLY B 1 181 ? 2.867 21.672 21.615 1.00 15.45 423 GLY B O 1
ATOM 3857 N N . LEU B 1 182 ? 3.743 21.666 23.680 1.00 15.00 424 LEU B N 1
ATOM 3858 C CA . LEU B 1 182 ? 3.802 20.202 23.764 1.00 15.17 424 LEU B CA 1
ATOM 3859 C C . LEU B 1 182 ? 3.162 19.793 25.091 1.00 15.49 424 LEU B C 1
ATOM 3860 O O . LEU B 1 182 ? 3.164 20.586 26.028 1.00 14.49 424 LEU B O 1
ATOM 3865 N N . GLN B 1 183 ? 2.566 18.599 25.146 1.00 14.98 425 GLN B N 1
ATOM 3866 C CA .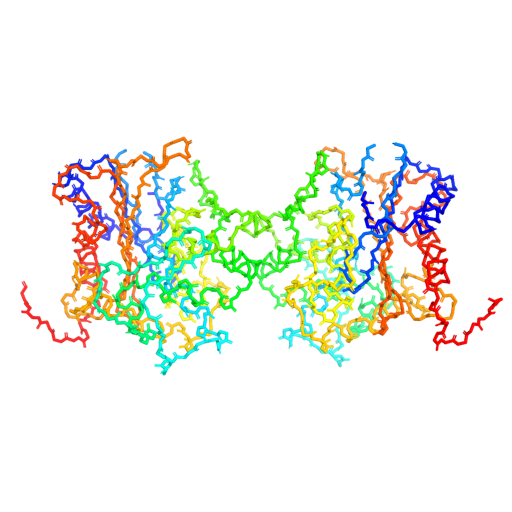 GLN B 1 183 ? 1.760 18.213 26.294 1.00 15.55 425 GLN B CA 1
ATOM 3867 C C . GLN B 1 183 ? 1.997 16.773 26.719 1.00 14.65 425 GLN B C 1
ATOM 3868 O O . GLN B 1 183 ? 2.177 15.883 25.876 1.00 15.37 425 GLN B O 1
ATOM 3874 N N . LEU B 1 184 ? 1.926 16.548 28.028 1.00 13.96 426 LEU B N 1
ATOM 3875 C CA . LEU B 1 184 ? 2.183 15.273 28.627 1.00 13.29 426 LEU B CA 1
ATOM 3876 C C . LEU B 1 184 ? 1.413 15.138 29.969 1.00 12.84 426 LEU B C 1
ATOM 3877 O O . LEU B 1 184 ? 1.048 16.104 30.530 1.00 12.74 426 LEU B O 1
ATOM 3882 N N . SER B 1 185 ? 1.159 13.928 30.411 1.00 12.33 427 SER B N 1
ATOM 3883 C CA . SER B 1 185 ? 0.473 13.802 31.706 1.00 12.30 427 SER B CA 1
ATOM 3884 C C . SER B 1 185 ? 1.478 14.057 32.819 1.00 11.86 427 SER B C 1
ATOM 3885 O O . SER B 1 185 ? 2.695 13.985 32.596 1.00 11.97 427 SER B O 1
ATOM 3888 N N . LEU B 1 186 ? 0.997 14.338 34.030 1.00 11.81 428 LEU B N 1
ATOM 3889 C CA . LEU B 1 186 ? 1.918 14.487 35.174 1.00 11.80 428 LEU B CA 1
ATOM 3890 C C . LEU B 1 186 ? 2.745 13.214 35.391 1.00 11.46 428 LEU B C 1
ATOM 3891 O O . LEU B 1 186 ? 3.927 13.281 35.778 1.00 12.11 428 LEU B O 1
ATOM 3896 N N . LEU B 1 187 ? 2.129 12.064 35.135 1.00 12.19 429 LEU B N 1
ATOM 3897 C CA . LEU B 1 187 ? 2.833 10.782 35.249 1.00 12.49 429 LEU B CA 1
ATOM 3898 C C . LEU B 1 187 ? 3.940 10.681 34.200 1.00 11.89 429 LEU B C 1
ATOM 3899 O O . LEU B 1 187 ? 5.043 10.212 34.500 1.00 11.97 429 LEU B O 1
ATOM 3904 N N . GLN B 1 188 ? 3.666 11.142 32.977 1.00 11.90 430 GLN B N 1
ATOM 3905 C CA . GLN B 1 188 ? 4.706 11.192 31.928 1.00 11.58 430 GLN B CA 1
ATOM 3906 C C . GLN B 1 188 ? 5.819 12.164 32.259 1.00 11.37 430 GLN B C 1
ATOM 3907 O O . GLN B 1 188 ? 6.997 11.902 31.973 1.00 11.14 430 GLN B O 1
ATOM 3913 N N . LEU B 1 189 ? 5.458 13.289 32.872 1.00 11.15 431 LEU B N 1
ATOM 3914 C CA . LEU B 1 189 ? 6.453 14.276 33.310 1.00 10.71 431 LEU B CA 1
ATOM 3915 C C . LEU B 1 189 ? 7.349 13.705 34.398 1.00 10.60 431 LEU B C 1
ATOM 3916 O O . LEU B 1 189 ? 8.580 13.861 34.359 1.00 10.54 431 LEU B O 1
ATOM 3921 N N . ALA B 1 190 ? 6.722 13.089 35.396 1.00 10.54 432 ALA B N 1
ATOM 3922 C CA . ALA B 1 190 ? 7.455 12.453 36.469 1.00 10.00 432 ALA B CA 1
ATOM 3923 C C . ALA B 1 190 ? 8.330 11.327 35.904 1.00 9.44 432 ALA B C 1
ATOM 3924 O O . ALA B 1 190 ? 9.491 11.203 36.306 1.00 8.48 432 ALA B O 1
ATOM 3926 N N . ARG B 1 191 ? 7.827 10.544 34.942 1.00 9.65 433 ARG B N 1
ATOM 3927 C CA . ARG B 1 191 ? 8.668 9.529 34.281 1.00 9.77 433 ARG B CA 1
ATOM 3928 C C . ARG B 1 191 ? 9.942 10.154 33.659 1.00 9.25 433 ARG B C 1
ATOM 3929 O O . ARG B 1 191 ? 11.074 9.662 33.856 1.00 8.81 433 ARG B O 1
ATOM 3937 N N . ALA B 1 192 ? 9.768 11.253 32.912 1.00 9.37 434 ALA B N 1
ATOM 3938 C CA . ALA B 1 192 ? 10.905 11.918 32.259 1.00 9.11 434 ALA B CA 1
ATOM 3939 C C . ALA B 1 192 ? 11.990 12.260 33.271 1.00 8.98 434 ALA B C 1
ATOM 3940 O O . ALA B 1 192 ? 13.194 12.137 32.983 1.00 8.70 434 ALA B O 1
ATOM 3942 N N . TYR B 1 193 ? 11.568 12.674 34.463 1.00 9.42 435 TYR B N 1
ATOM 3943 C CA . TYR B 1 193 ? 12.514 13.027 35.518 1.00 9.58 435 TYR B CA 1
ATOM 3944 C C . TYR B 1 193 ? 13.384 11.876 36.002 1.00 9.39 435 TYR B C 1
ATOM 3945 O O . TYR B 1 193 ? 14.482 12.108 36.530 1.00 9.22 435 TYR B O 1
ATOM 3954 N N . THR B 1 194 ? 12.954 10.635 35.769 1.00 9.34 436 THR B N 1
ATOM 3955 C CA . THR B 1 194 ? 13.812 9.478 36.089 1.00 9.45 436 THR B CA 1
ATOM 3956 C C . THR B 1 194 ? 15.124 9.427 35.288 1.00 9.51 436 THR B C 1
ATOM 3957 O O . THR B 1 194 ? 16.123 8.868 35.755 1.00 9.79 436 THR B O 1
ATOM 3961 N N . ALA B 1 195 ? 15.122 9.982 34.074 1.00 9.58 437 ALA B N 1
ATOM 3962 C CA . ALA B 1 195 ? 16.374 10.119 33.309 1.00 10.09 437 ALA B CA 1
ATOM 3963 C C . ALA B 1 195 ? 17.389 10.975 34.036 1.00 10.30 437 ALA B C 1
ATOM 3964 O O . ALA B 1 195 ? 18.592 10.771 33.894 1.00 10.92 437 ALA B O 1
ATOM 3966 N N . LEU B 1 196 ? 16.921 11.948 34.806 1.00 10.79 438 LEU B N 1
ATOM 3967 C CA . LEU B 1 196 ? 17.824 12.789 35.611 1.00 10.98 438 LEU B CA 1
ATOM 3968 C C . LEU B 1 196 ? 18.172 12.092 36.922 1.00 11.06 438 LEU B C 1
ATOM 3969 O O . LEU B 1 196 ? 19.325 12.069 37.319 1.00 11.58 438 LEU B O 1
ATOM 3974 N N . THR B 1 197 ? 17.183 11.503 37.579 1.00 10.66 439 THR B N 1
ATOM 3975 C CA . THR B 1 197 ? 17.432 10.920 38.909 1.00 11.21 439 THR B CA 1
ATOM 3976 C C . THR B 1 197 ? 18.232 9.608 38.827 1.00 11.84 439 THR B C 1
ATOM 3977 O O . THR B 1 197 ? 19.128 9.377 39.635 1.00 12.14 439 THR B O 1
ATOM 3981 N N . HIS B 1 198 ? 17.936 8.788 37.821 1.00 11.90 440 HIS B N 1
ATOM 3982 C CA . HIS B 1 198 ? 18.552 7.460 37.687 1.00 11.57 440 HIS B CA 1
ATOM 3983 C C . HIS B 1 198 ? 19.754 7.505 36.768 1.00 11.55 440 HIS B C 1
ATOM 3984 O O . HIS B 1 198 ? 19.910 6.689 35.841 1.00 11.43 440 HIS B O 1
ATOM 3991 N N . ASP B 1 199 ? 20.598 8.507 37.007 1.00 11.28 441 ASP B N 1
ATOM 3992 C CA . ASP B 1 199 ? 21.899 8.643 36.361 1.00 11.59 441 ASP B CA 1
ATOM 3993 C C . ASP B 1 199 ? 21.861 8.521 34.831 1.00 11.22 441 ASP B C 1
ATOM 3994 O O . ASP B 1 199 ? 22.708 7.871 34.228 1.00 10.65 441 ASP B O 1
ATOM 3999 N N . GLY B 1 200 ? 20.874 9.176 34.229 1.00 10.91 442 GLY B N 1
ATOM 4000 C CA . GLY B 1 200 ? 20.820 9.300 32.762 1.00 10.68 442 GLY B CA 1
ATOM 4001 C C . GLY B 1 200 ? 19.915 8.285 32.102 1.00 10.27 442 GLY B C 1
ATOM 4002 O O . GLY B 1 200 ? 19.740 8.304 30.892 1.00 10.14 442 GLY B O 1
ATOM 4003 N N . VAL B 1 201 ? 19.346 7.396 32.907 1.00 9.95 443 VAL B N 1
ATOM 4004 C CA . VAL B 1 201 ? 18.514 6.295 32.403 1.00 9.84 443 VAL B 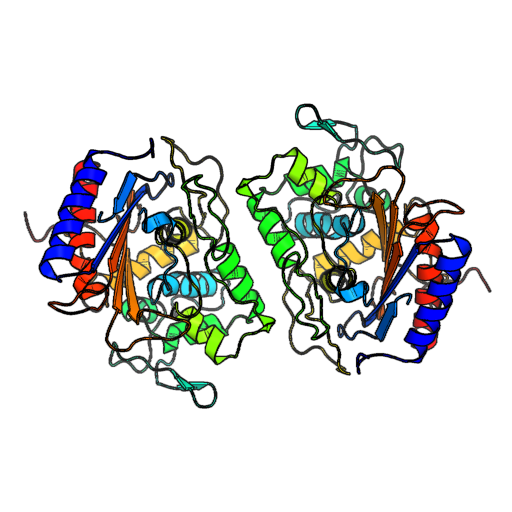CA 1
ATOM 4005 C C . VAL B 1 201 ? 17.018 6.486 32.657 1.00 9.87 443 VAL B C 1
ATOM 4006 O O . VAL B 1 201 ? 16.533 6.470 33.811 1.00 9.73 443 VAL B O 1
ATOM 4010 N N . LEU B 1 202 ? 16.280 6.643 31.564 1.00 10.09 444 LEU B N 1
ATOM 4011 C CA . LEU B 1 202 ? 14.834 6.742 31.618 1.00 10.40 444 LEU B CA 1
ATOM 4012 C C . LEU B 1 202 ? 14.253 5.383 32.013 1.00 10.57 444 LEU B C 1
ATOM 4013 O O . LEU B 1 202 ? 14.583 4.359 31.405 1.00 10.99 444 LEU B O 1
ATOM 4018 N N . LEU B 1 203 ? 13.414 5.381 33.038 1.00 10.78 445 LEU B N 1
ATOM 4019 C CA . LEU B 1 203 ? 12.703 4.174 33.477 1.00 10.70 445 LEU B CA 1
ATOM 4020 C C . LEU B 1 203 ? 11.288 4.096 32.915 1.00 11.03 445 LEU B C 1
ATOM 4021 O O . LEU B 1 203 ? 10.715 5.115 32.596 1.00 11.32 445 LEU B O 1
ATOM 4026 N N . PRO B 1 204 ? 10.735 2.868 32.755 1.00 11.08 446 PRO B N 1
ATOM 4027 C CA . PRO B 1 204 ? 9.355 2.721 32.281 1.00 11.20 446 PRO B CA 1
ATOM 4028 C C . PRO B 1 204 ? 8.338 3.186 33.308 1.00 11.61 446 PRO B C 1
ATOM 4029 O O . PRO B 1 204 ? 7.208 3.536 32.956 1.00 11.22 446 PRO B O 1
ATOM 4033 N N . LEU B 1 205 ? 8.759 3.176 34.570 1.00 11.59 447 LEU B N 1
ATOM 4034 C CA . LEU B 1 205 ? 7.880 3.228 35.763 1.00 12.26 447 LEU B CA 1
ATOM 4035 C C . LEU B 1 205 ? 7.305 1.865 36.062 1.00 12.98 447 LEU B C 1
ATOM 4036 O O . LEU B 1 205 ? 7.279 0.994 35.179 1.00 13.37 447 LEU B O 1
ATOM 4041 N N . SER B 1 206 ? 6.890 1.665 37.317 1.00 14.21 448 SER B N 1
ATOM 4042 C CA . SER B 1 206 ? 6.293 0.405 37.745 1.00 15.05 448 SER B CA 1
ATOM 4043 C C . SER B 1 206 ? 5.090 0.640 38.640 1.00 16.43 448 SER B C 1
ATOM 4044 O O . SER B 1 206 ? 5.162 1.417 39.599 1.00 17.20 448 SER B O 1
ATOM 4047 N N . PHE B 1 207 ? 3.989 -0.029 38.314 1.00 17.09 449 PHE B N 1
ATOM 4048 C CA . PHE B 1 207 ? 2.768 0.039 39.109 1.00 17.76 449 PHE B CA 1
ATOM 4049 C C . PHE B 1 207 ? 2.693 -1.109 40.127 1.00 17.80 449 PHE B C 1
ATOM 4050 O O . PHE B 1 207 ? 1.732 -1.193 40.885 1.00 17.26 449 PHE B O 1
ATOM 4058 N N . GLU B 1 208 ? 3.714 -1.970 40.132 1.00 19.35 450 GLU B N 1
ATOM 4059 C CA . GLU B 1 208 ? 3.839 -3.073 41.095 1.00 21.79 450 GLU B CA 1
ATOM 4060 C C . GLU B 1 208 ? 5.034 -2.814 41.987 1.00 20.91 450 GLU B C 1
ATOM 4061 O O . GLU B 1 208 ? 5.918 -2.058 41.612 1.00 19.43 450 GLU B O 1
ATOM 4067 N N . LYS B 1 209 ? 5.074 -3.471 43.149 1.00 20.03 451 LYS B N 1
ATOM 4068 C CA . LYS B 1 209 ? 6.280 -3.478 43.969 1.00 20.76 451 LYS B CA 1
ATOM 4069 C C . LYS B 1 209 ? 7.408 -4.111 43.178 1.00 19.84 451 LYS B C 1
ATOM 4070 O O . LYS B 1 209 ? 7.246 -5.188 42.626 1.00 19.36 451 LYS B O 1
ATOM 4076 N N . GLN B 1 210 ? 8.543 -3.433 43.127 1.00 19.75 452 GLN B N 1
ATOM 4077 C CA . GLN B 1 210 ? 9.677 -3.862 42.323 1.00 20.30 452 GLN B CA 1
ATOM 4078 C C . GLN B 1 210 ? 10.936 -3.191 42.861 1.00 20.29 452 GLN B C 1
ATOM 4079 O O . GLN B 1 210 ? 11.143 -1.993 42.662 1.00 19.73 452 GLN B O 1
ATOM 4085 N N . ALA B 1 211 ? 11.775 -3.958 43.553 1.00 18.83 453 ALA B N 1
ATOM 4086 C CA . ALA B 1 211 ? 12.889 -3.379 44.309 1.00 18.99 453 ALA B CA 1
ATOM 4087 C C . ALA B 1 211 ? 14.016 -2.840 43.429 1.00 18.92 453 ALA B C 1
ATOM 4088 O O . ALA B 1 211 ? 14.805 -1.991 43.858 1.00 17.84 453 ALA B O 1
ATOM 4090 N N . VAL B 1 212 ? 14.105 -3.358 42.207 1.00 18.70 454 VAL B N 1
ATOM 4091 C CA . VAL B 1 212 ? 15.141 -2.960 41.254 1.00 20.07 454 VAL B CA 1
ATOM 4092 C C . VAL B 1 212 ? 14.457 -2.917 39.885 1.00 20.94 454 VAL B C 1
ATOM 4093 O O . VAL B 1 212 ? 13.705 -3.831 39.546 1.00 21.11 454 VAL B O 1
ATOM 4097 N N . ALA B 1 213 ? 14.649 -1.849 39.113 1.00 23.13 455 ALA B N 1
ATOM 4098 C CA . ALA B 1 213 ? 14.082 -1.845 37.751 1.00 25.10 455 ALA B CA 1
ATOM 4099 C C . ALA B 1 213 ? 14.993 -2.661 36.841 1.00 25.45 455 ALA B C 1
ATOM 4100 O O . ALA B 1 213 ? 16.203 -2.444 36.844 1.00 23.71 455 ALA B O 1
ATOM 4102 N N . PRO B 1 214 ? 14.424 -3.649 36.105 1.00 28.27 456 PRO B N 1
ATOM 4103 C CA . PRO B 1 214 ? 15.273 -4.543 35.296 1.00 28.70 456 PRO B CA 1
ATOM 4104 C C . PRO B 1 214 ? 15.825 -3.905 34.027 1.00 29.55 456 PRO B C 1
ATOM 4105 O O . PRO B 1 214 ? 16.838 -4.374 33.487 1.00 30.35 456 PRO B O 1
ATOM 4109 N N . GLN B 1 215 ? 15.174 -2.846 33.557 1.00 28.97 457 GLN B N 1
ATOM 4110 C CA . GLN B 1 215 ? 15.472 -2.319 32.228 1.00 27.87 457 GLN B CA 1
ATOM 4111 C C . GLN B 1 215 ? 15.081 -0.859 32.091 1.00 25.25 457 GLN B C 1
ATOM 4112 O O . GLN B 1 215 ? 13.980 -0.464 32.462 1.00 25.41 457 GLN B O 1
ATOM 4118 N N . GLY B 1 216 ? 15.998 -0.068 31.552 1.00 20.98 458 GLY B N 1
ATOM 4119 C CA . GLY B 1 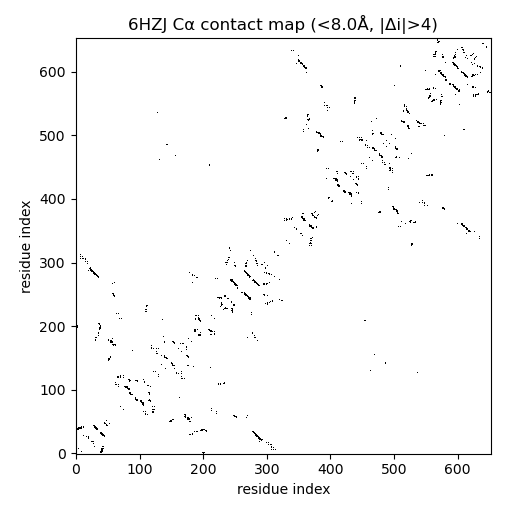216 ? 15.717 1.317 31.227 1.00 17.95 458 GLY B CA 1
ATOM 4120 C C . GLY B 1 216 ? 16.302 1.649 29.871 1.00 16.24 458 GLY B C 1
ATOM 4121 O O . GLY B 1 216 ? 16.728 0.761 29.131 1.00 16.26 458 GLY B O 1
ATOM 4122 N N . LYS B 1 217 ? 16.327 2.932 29.546 1.00 14.19 459 LYS B N 1
ATOM 4123 C CA . LYS B 1 217 ? 16.909 3.383 28.285 1.00 13.39 459 LYS B CA 1
ATOM 4124 C C . LYS B 1 217 ? 17.780 4.603 28.568 1.00 13.11 459 LYS B C 1
ATOM 4125 O O . LYS B 1 217 ? 17.278 5.600 29.090 1.00 13.07 459 LYS B O 1
ATOM 4131 N N . ARG B 1 218 ? 19.069 4.540 28.236 1.00 13.01 460 ARG B N 1
ATOM 4132 C CA . ARG B 1 218 ? 19.933 5.686 28.482 1.00 13.26 460 ARG B CA 1
ATOM 4133 C C . ARG B 1 218 ? 19.592 6.859 27.563 1.00 13.55 460 ARG B C 1
ATOM 4134 O O . ARG B 1 218 ? 19.517 6.703 26.336 1.00 13.78 460 ARG B O 1
ATOM 4142 N N . ILE B 1 219 ? 19.370 8.013 28.181 1.00 14.01 461 ILE B N 1
ATOM 4143 C CA . ILE B 1 219 ? 19.125 9.277 27.483 1.00 14.33 461 ILE B CA 1
ATOM 4144 C C . ILE B 1 219 ? 20.346 10.200 27.587 1.00 13.81 461 ILE B C 1
ATOM 4145 O O . ILE B 1 219 ? 20.703 10.852 26.603 1.00 13.12 461 ILE B O 1
ATOM 4150 N N . PHE B 1 220 ? 20.982 10.238 28.764 1.00 12.73 462 PHE B N 1
ATOM 4151 C CA . PHE B 1 220 ? 22.182 11.062 29.003 1.00 12.23 462 PHE B CA 1
ATOM 4152 C C . PHE B 1 220 ? 23.304 10.233 29.619 1.00 12.10 462 PHE B C 1
ATOM 4153 O O . PHE B 1 220 ? 23.043 9.223 30.279 1.00 11.92 462 PHE B O 1
ATOM 4161 N N . LYS B 1 221 ? 24.547 10.675 29.442 1.00 12.07 463 LYS B N 1
ATOM 4162 C CA . LYS B 1 221 ? 25.679 10.115 30.188 1.00 13.01 463 LYS B CA 1
ATOM 4163 C C . LYS B 1 221 ? 25.414 10.242 31.683 1.00 13.16 463 LYS B C 1
ATOM 4164 O O . LYS B 1 221 ? 24.757 11.189 32.128 1.00 12.61 463 LYS B O 1
ATOM 4170 N N . GLU B 1 222 ? 25.926 9.287 32.452 1.00 14.03 464 GLU B N 1
ATOM 4171 C CA . GLU B 1 222 ? 25.897 9.378 33.905 1.00 15.24 464 GLU B CA 1
ATOM 4172 C C . GLU B 1 222 ? 26.418 10.740 34.379 1.00 14.08 464 GLU B C 1
ATOM 4173 O O . GLU B 1 222 ? 25.789 11.393 35.216 1.00 13.15 464 GLU B O 1
ATOM 4179 N N . SER B 1 223 ? 27.564 11.154 33.837 1.00 13.30 465 SER B N 1
ATOM 4180 C CA . SER B 1 223 ? 28.211 12.392 34.259 1.00 13.15 465 SER B CA 1
ATOM 4181 C C . SER B 1 223 ? 27.335 13.620 34.008 1.00 12.81 465 SER B C 1
ATOM 4182 O O . SER B 1 223 ? 27.329 14.544 34.829 1.00 13.06 465 SER B O 1
ATOM 4185 N N . THR B 1 224 ? 26.599 13.617 32.891 1.00 12.44 466 THR B N 1
ATOM 4186 C CA . THR B 1 224 ? 25.667 14.702 32.540 1.00 11.94 466 THR B CA 1
ATOM 4187 C C . THR B 1 224 ? 24.503 14.776 33.530 1.00 12.28 466 THR B C 1
ATOM 4188 O O . THR B 1 224 ? 24.177 15.862 34.031 1.00 11.77 466 THR B O 1
ATOM 4192 N N . ALA B 1 225 ? 23.874 13.632 33.806 1.00 12.71 467 ALA B N 1
ATOM 4193 C CA . ALA B 1 225 ? 22.728 13.598 34.734 1.00 12.85 467 ALA B CA 1
ATOM 4194 C C . ALA B 1 225 ? 23.143 14.132 36.111 1.00 13.40 467 ALA B C 1
ATOM 4195 O O . ALA B 1 225 ? 22.428 14.917 36.737 1.00 12.91 467 ALA B O 1
ATOM 4197 N N . ARG B 1 226 ? 24.320 13.716 36.553 1.00 14.38 468 ARG B N 1
ATOM 4198 C CA . ARG B 1 226 ? 24.839 14.119 37.855 1.00 15.45 468 ARG B CA 1
ATOM 4199 C C . ARG B 1 226 ? 25.126 15.613 37.932 1.00 14.67 468 ARG B C 1
ATOM 4200 O O . ARG B 1 226 ? 24.751 16.249 38.896 1.00 14.05 468 ARG B O 1
ATOM 4208 N N . GLU B 1 227 ? 25.812 16.141 36.917 1.00 15.02 469 GLU B N 1
ATOM 4209 C CA . GLU B 1 227 ? 26.068 17.582 36.742 1.00 15.92 469 GLU B CA 1
ATOM 4210 C C . GLU B 1 227 ? 24.753 18.361 36.795 1.00 14.21 469 GLU B C 1
ATOM 4211 O O . GLU B 1 227 ? 24.635 19.348 37.528 1.00 14.18 469 GLU B O 1
ATOM 4217 N N . VAL B 1 228 ? 23.760 17.915 36.028 1.00 13.15 470 VAL B N 1
ATOM 4218 C CA . VAL B 1 228 ? 22.453 18.582 35.972 1.00 12.59 470 VAL B CA 1
ATOM 4219 C C . VAL B 1 228 ? 21.666 18.547 37.294 1.00 12.92 470 VAL B C 1
ATOM 4220 O O . VAL B 1 228 ? 21.070 19.557 37.680 1.00 12.23 470 VAL B O 1
ATOM 4224 N N . ARG B 1 229 ? 21.642 17.400 37.972 1.00 11.93 471 ARG B N 1
ATOM 4225 C CA . ARG B 1 229 ? 21.045 17.347 39.320 1.00 12.22 471 ARG B CA 1
ATOM 4226 C C . ARG B 1 229 ? 21.665 18.430 40.240 1.00 12.32 471 ARG B C 1
ATOM 4227 O O . ARG B 1 229 ? 20.930 19.142 40.946 1.00 12.78 471 ARG B O 1
ATOM 4235 N N . ASN B 1 230 ? 22.990 18.566 40.200 1.00 12.95 472 ASN B N 1
ATOM 4236 C CA . ASN B 1 230 ? 23.709 19.561 41.018 1.00 13.80 472 ASN B CA 1
ATOM 4237 C C . ASN B 1 230 ? 23.355 20.999 40.651 1.00 12.59 472 ASN B C 1
ATOM 4238 O O . ASN B 1 230 ? 23.154 21.821 41.532 1.00 11.50 472 ASN B O 1
ATOM 4243 N N . LEU B 1 231 ? 23.244 21.283 39.351 1.00 11.71 473 LEU B N 1
ATOM 4244 C CA . LEU B 1 231 ? 22.784 22.586 38.873 1.00 11.37 473 LEU B CA 1
ATOM 4245 C C . LEU B 1 231 ? 21.363 22.877 39.334 1.00 10.59 473 LEU B C 1
ATOM 4246 O O . LEU B 1 231 ? 21.042 24.008 39.676 1.00 10.87 473 LEU B O 1
ATOM 4251 N N . MET B 1 232 ? 20.519 21.853 39.355 1.00 10.14 474 MET B N 1
ATOM 4252 C CA . MET B 1 232 ? 19.110 22.038 39.722 1.00 9.41 474 MET B CA 1
ATOM 4253 C C . MET B 1 232 ? 18.876 22.435 41.198 1.00 9.38 474 MET B C 1
ATOM 4254 O O . MET B 1 232 ? 17.810 22.952 41.560 1.00 9.40 474 MET B O 1
ATOM 4259 N N . VAL B 1 233 ? 19.869 22.184 42.039 1.00 9.46 475 VAL B N 1
ATOM 4260 C CA . VAL B 1 233 ? 19.844 22.616 43.458 1.00 9.48 475 VAL B CA 1
ATOM 4261 C C . VAL B 1 233 ? 19.732 24.150 43.551 1.00 9.76 475 VAL B C 1
ATOM 4262 O O . VAL B 1 233 ? 19.064 24.678 44.450 1.00 9.89 475 VAL B O 1
ATOM 4266 N N . SER B 1 234 ? 20.328 24.850 42.588 1.00 9.78 476 SER B N 1
ATOM 4267 C CA . SER B 1 234 ? 20.268 26.328 42.528 1.00 10.02 476 SER B CA 1
ATOM 4268 C C . SER B 1 234 ? 18.840 26.845 42.372 1.00 10.04 476 SER B C 1
ATOM 4269 O O . SER B 1 234 ? 18.554 27.999 42.724 1.00 10.02 476 SER B O 1
ATOM 4272 N N . VAL B 1 235 ? 17.929 26.006 41.883 1.00 10.04 477 VAL B N 1
ATOM 4273 C CA . VAL B 1 235 ? 16.540 26.430 41.719 1.00 10.28 477 VAL B CA 1
ATOM 4274 C C . VAL B 1 235 ? 15.849 26.662 43.078 1.00 10.87 477 VAL B C 1
ATOM 4275 O O . VAL B 1 235 ? 14.998 27.552 43.212 1.00 10.54 477 VAL B O 1
ATOM 4279 N N . THR B 1 236 ? 16.213 25.869 44.079 1.00 10.54 478 THR B N 1
ATOM 4280 C CA . THR B 1 236 ? 15.487 25.930 45.355 1.00 11.24 478 THR B CA 1
ATOM 4281 C C . THR B 1 236 ? 16.237 26.756 46.389 1.00 11.65 478 THR B C 1
ATOM 4282 O O . THR B 1 236 ? 15.666 27.097 47.417 1.00 12.28 478 THR B O 1
ATOM 4286 N N . GLU B 1 237 ? 17.508 27.052 46.118 1.00 12.48 479 GLU B N 1
ATOM 4287 C CA . GLU B 1 237 ? 18.331 27.898 46.988 1.00 12.94 479 GLU B CA 1
ATOM 4288 C C . GLU B 1 237 ? 18.036 29.377 46.705 1.00 12.93 479 GLU B C 1
ATOM 4289 O O . GLU B 1 237 ? 17.495 29.692 45.629 1.00 13.53 479 GLU B O 1
ATOM 4295 N N . PRO B 1 238 ? 18.345 30.288 47.666 1.00 12.89 480 PRO B N 1
ATOM 4296 C CA . PRO B 1 238 ? 18.117 31.714 47.389 1.00 13.16 480 PRO B CA 1
ATOM 4297 C C . PRO B 1 238 ? 18.780 32.163 46.078 1.00 13.30 480 PRO B C 1
ATOM 4298 O O . PRO B 1 238 ? 19.921 31.765 45.757 1.00 12.40 480 PRO B O 1
ATOM 4302 N N . GLY B 1 239 ? 18.035 32.957 45.323 1.00 13.91 481 GLY B N 1
ATOM 4303 C CA . GLY B 1 239 ? 18.428 33.346 43.968 1.00 14.47 481 GLY B CA 1
ATOM 4304 C C . GLY B 1 239 ? 17.652 32.563 42.909 1.00 14.53 481 GLY B C 1
ATOM 4305 O O . GLY B 1 239 ? 17.556 32.988 41.745 1.00 14.27 481 GLY B O 1
ATOM 4306 N N . GLY B 1 240 ? 17.091 31.419 43.313 1.00 14.49 482 GLY B N 1
ATOM 4307 C CA . GLY B 1 240 ? 16.362 30.550 42.386 1.00 13.76 482 GLY B CA 1
ATOM 4308 C C . GLY B 1 240 ? 14.891 30.870 42.331 1.00 13.62 482 GLY B C 1
ATOM 4309 O O . GLY B 1 240 ? 14.379 31.611 43.163 1.00 13.95 482 GLY B O 1
ATOM 4310 N N . THR B 1 241 ? 14.215 30.292 41.349 1.00 13.18 483 THR B N 1
ATOM 4311 C CA . THR B 1 241 ? 12.813 30.557 41.080 1.00 12.89 483 THR B CA 1
ATOM 4312 C C . THR B 1 241 ? 11.884 29.587 41.811 1.00 12.79 483 THR B C 1
ATOM 4313 O O . THR B 1 241 ? 10.652 29.746 41.789 1.00 13.52 483 THR B O 1
ATOM 4317 N N . GLY B 1 242 ? 12.455 28.564 42.438 1.00 12.88 484 GLY B N 1
ATOM 4318 C CA . GLY B 1 242 ? 11.645 27.554 43.139 1.00 11.88 484 GLY B CA 1
ATOM 4319 C C . GLY B 1 242 ? 11.997 27.468 44.625 1.00 11.92 484 GLY B C 1
ATOM 4320 O O . GLY B 1 242 ? 11.992 26.377 45.200 1.00 12.19 484 GLY B O 1
ATOM 4321 N N . THR B 1 243 ? 12.302 28.603 45.252 1.00 11.29 485 THR B N 1
ATOM 4322 C CA . THR B 1 243 ? 12.611 28.622 46.704 1.00 11.96 485 THR B CA 1
ATOM 4323 C C . THR B 1 243 ? 11.455 28.150 47.582 1.00 12.23 485 THR B C 1
ATOM 4324 O O . THR B 1 243 ? 11.678 27.694 48.711 1.00 12.96 485 THR B O 1
ATOM 4328 N N . ALA B 1 244 ? 10.234 28.224 47.057 1.00 12.46 486 ALA B N 1
ATOM 4329 C CA . ALA B 1 244 ? 9.044 27.772 47.782 1.00 13.55 486 ALA B CA 1
ATOM 4330 C C . ALA B 1 244 ? 9.061 26.259 48.031 1.00 13.62 486 ALA B C 1
ATOM 4331 O O . ALA B 1 244 ? 8.346 25.764 48.900 1.00 13.49 486 ALA B O 1
ATOM 4333 N N . GLY B 1 245 ? 9.881 25.540 47.264 1.00 13.74 487 GLY B N 1
ATOM 4334 C CA . GLY B 1 245 ? 10.058 24.087 47.435 1.00 13.63 487 GLY B CA 1
ATOM 4335 C C . GLY B 1 245 ? 11.315 23.637 48.167 1.00 13.89 487 GLY B C 1
ATOM 4336 O O . GLY B 1 245 ? 11.622 22.433 48.220 1.00 14.25 487 GLY B O 1
ATOM 4337 N N . ALA B 1 246 ? 12.029 24.593 48.752 1.00 13.04 488 ALA B N 1
ATOM 4338 C CA . ALA B 1 246 ? 13.155 24.299 49.635 1.00 12.71 488 ALA B CA 1
ATOM 4339 C C . ALA B 1 246 ? 12.707 23.364 50.768 1.00 12.71 488 ALA B C 1
ATOM 4340 O O . ALA B 1 246 ? 11.613 23.530 51.326 1.00 13.46 488 ALA B O 1
ATOM 4342 N N . VAL B 1 247 ? 13.541 22.370 51.068 1.00 12.41 489 VAL B N 1
ATOM 4343 C CA . VAL B 1 247 ? 13.290 21.411 52.159 1.00 12.15 489 VAL B CA 1
ATOM 4344 C C . VAL B 1 247 ? 14.448 21.480 53.142 1.00 11.94 489 VAL B C 1
ATOM 4345 O O . VAL B 1 247 ? 15.619 21.274 52.773 1.00 11.16 489 VAL B O 1
ATOM 4349 N N . ASP B 1 248 ? 14.131 21.782 54.397 1.00 11.81 490 ASP B N 1
ATOM 4350 C CA . ASP B 1 248 ? 15.152 21.936 55.428 1.00 12.25 490 ASP B CA 1
ATOM 4351 C C . ASP B 1 248 ? 16.061 20.710 55.490 1.00 11.75 490 ASP B C 1
ATOM 4352 O O . ASP B 1 248 ? 15.563 19.589 55.544 1.00 12.14 490 ASP B O 1
ATOM 4357 N N . GLY B 1 249 ? 17.377 20.932 55.491 1.00 11.73 491 GLY B N 1
ATOM 4358 C CA . GLY B 1 249 ? 18.352 19.856 55.654 1.00 11.67 491 GLY B CA 1
ATOM 4359 C C . GLY B 1 249 ? 18.716 19.095 54.387 1.00 12.01 491 GLY B C 1
ATOM 4360 O O . GLY B 1 249 ? 19.547 18.178 54.425 1.00 11.70 491 GLY B O 1
ATOM 4361 N N . PHE B 1 250 ? 18.125 19.480 53.253 1.00 11.49 492 PHE B N 1
ATOM 4362 C CA . PHE B 1 250 ? 18.387 18.760 51.993 1.00 11.83 492 PHE B CA 1
ATOM 4363 C C . PHE B 1 250 ? 18.735 19.667 50.814 1.00 11.98 492 PHE B C 1
ATOM 4364 O O . PHE B 1 250 ? 18.326 20.834 50.781 1.00 12.41 492 PHE B O 1
ATOM 4372 N N . ASP B 1 251 ? 19.516 19.124 49.873 1.00 12.22 493 ASP B N 1
ATOM 4373 C CA . ASP B 1 251 ? 19.694 19.765 48.569 1.00 12.13 493 ASP B CA 1
ATOM 4374 C C . ASP B 1 251 ? 18.578 19.221 47.661 1.00 11.53 493 ASP B C 1
ATOM 4375 O O . ASP B 1 251 ? 18.507 18.009 47.432 1.00 11.48 493 ASP B O 1
ATOM 4380 N N . VAL B 1 252 ? 17.710 20.115 47.179 1.00 11.02 494 VAL B N 1
ATOM 4381 C CA . VAL B 1 252 ? 16.522 19.750 46.396 1.00 10.87 494 VAL B CA 1
ATOM 4382 C C . VAL B 1 252 ? 16.691 20.311 44.960 1.00 10.74 494 VAL B C 1
ATOM 4383 O O . VAL B 1 252 ? 16.819 21.531 44.770 1.00 10.32 494 VAL B O 1
ATOM 4387 N N . GLY B 1 253 ? 16.717 19.425 43.964 1.00 10.50 495 GLY B N 1
ATOM 4388 C CA . GLY B 1 253 ? 16.641 19.854 42.549 1.00 10.41 495 GLY B CA 1
ATOM 4389 C C . GLY B 1 253 ? 15.182 19.902 42.120 1.00 10.89 495 GLY B C 1
ATOM 4390 O O . GLY B 1 253 ? 14.431 18.950 42.367 1.00 11.50 495 GLY B O 1
ATOM 4391 N N . ALA B 1 254 ? 14.755 20.997 41.480 1.00 11.00 496 ALA B N 1
ATOM 4392 C CA . ALA B 1 254 ? 13.325 21.173 41.181 1.00 11.30 496 ALA B CA 1
ATOM 4393 C C . ALA B 1 254 ? 13.098 22.194 40.073 1.00 11.65 496 ALA B C 1
ATOM 4394 O O . ALA B 1 254 ? 14.029 22.917 39.718 1.00 12.04 496 ALA B O 1
ATOM 4396 N N . LYS B 1 255 ? 11.868 22.229 39.563 1.00 11.84 497 LYS B N 1
ATOM 4397 C CA . LYS B 1 255 ? 11.361 23.265 38.639 1.00 12.20 497 LYS B CA 1
ATOM 4398 C C . LYS B 1 255 ? 9.887 23.541 38.903 1.00 12.62 497 LYS B C 1
ATOM 4399 O O . LYS B 1 255 ? 9.176 22.680 39.418 1.00 12.33 497 LYS B O 1
ATOM 4405 N N . THR B 1 256 ? 9.439 24.746 38.536 1.00 13.05 498 THR B N 1
ATOM 4406 C CA . THR B 1 256 ? 8.033 25.139 38.581 1.00 14.59 498 THR B CA 1
ATOM 4407 C C . THR B 1 256 ? 7.395 25.084 37.198 1.00 15.51 498 THR B C 1
ATOM 4408 O O . THR B 1 256 ? 8.090 25.027 36.185 1.00 15.82 498 THR B O 1
ATOM 4412 N N . GLY B 1 257 ? 6.068 25.100 37.159 1.00 16.19 499 GLY B N 1
ATOM 4413 C CA . GLY B 1 257 ? 5.352 25.233 35.900 1.00 17.57 499 GLY B CA 1
ATOM 4414 C C . GLY B 1 257 ? 4.208 26.211 36.085 1.00 18.00 499 GLY B C 1
ATOM 4415 O O . GLY B 1 257 ? 3.466 26.126 37.060 1.00 17.99 499 GLY B O 1
ATOM 4416 N N . THR B 1 258 ? 4.082 27.163 35.169 1.00 18.52 500 THR B N 1
ATOM 4417 C CA . THR B 1 258 ? 2.906 28.037 35.159 1.00 18.80 500 THR B CA 1
ATOM 4418 C C . THR B 1 258 ? 2.421 28.126 33.719 1.00 18.65 500 THR B C 1
ATOM 4419 O O . THR B 1 258 ? 3.147 28.612 32.863 1.00 19.02 500 THR B O 1
ATOM 4423 N N . ALA B 1 259 ? 1.210 27.638 33.467 1.00 18.59 501 ALA B N 1
ATOM 4424 C CA . ALA B 1 259 ? 0.617 27.661 32.134 1.00 18.28 501 ALA B CA 1
ATOM 4425 C C . ALA B 1 259 ? -0.786 28.238 32.179 1.00 18.26 501 ALA B C 1
ATOM 4426 O O . ALA B 1 259 ? -1.480 28.114 33.190 1.00 17.43 501 ALA B O 1
ATOM 4428 N N . ARG B 1 260 ? -1.195 28.867 31.081 1.00 18.66 502 ARG B N 1
ATOM 4429 C CA . ARG B 1 260 ? -2.602 29.138 30.863 1.00 19.32 502 ARG B CA 1
ATOM 4430 C C . ARG B 1 260 ? -3.272 27.841 30.441 1.00 20.39 502 ARG B C 1
ATOM 4431 O O . ARG B 1 260 ? -2.760 27.120 29.576 1.00 19.23 502 ARG B O 1
ATOM 4439 N N . LYS B 1 261 ? -4.427 27.562 31.036 1.00 21.57 503 LYS B N 1
ATOM 4440 C CA . LYS B 1 261 ? -5.199 26.377 30.700 1.00 23.81 503 LYS B CA 1
ATOM 4441 C C . LYS B 1 261 ? -5.697 26.424 29.258 1.00 24.17 503 LYS B C 1
ATOM 4442 O O . LYS B 1 261 ? -6.147 27.466 28.769 1.00 23.06 503 LYS B O 1
ATOM 4448 N N . LEU B 1 262 ? -5.588 25.286 28.582 1.00 24.09 504 LEU B N 1
ATOM 4449 C CA . LEU B 1 262 ? -6.077 25.155 27.220 1.00 24.93 504 LEU B CA 1
ATOM 4450 C C . LEU B 1 262 ? -7.485 24.582 27.271 1.00 26.37 504 LEU B C 1
ATOM 4451 O O . LEU B 1 262 ? -7.704 23.510 27.835 1.00 27.10 504 LEU B O 1
ATOM 4456 N N . VAL B 1 263 ? -8.431 25.327 26.702 1.00 27.14 505 VAL B N 1
ATOM 4457 C CA . VAL B 1 263 ? -9.836 24.924 26.592 1.00 26.99 505 VAL B CA 1
ATOM 4458 C C . VAL B 1 263 ? -10.188 24.900 25.102 1.00 27.73 505 VAL B C 1
ATOM 4459 O O . VAL B 1 263 ? -10.119 25.936 24.432 1.00 28.26 505 VAL B O 1
ATOM 4463 N N . ASN B 1 264 ? -10.551 23.723 24.587 1.00 28.40 506 ASN B N 1
ATOM 4464 C CA . ASN B 1 264 ? -10.815 23.538 23.149 1.00 28.46 506 ASN B CA 1
ATOM 4465 C C . ASN B 1 264 ? -9.613 23.945 22.293 1.00 27.61 506 ASN B C 1
ATOM 4466 O O . ASN B 1 264 ? -9.777 24.421 21.161 1.00 27.26 506 ASN B O 1
ATOM 4471 N N . GLY B 1 265 ? -8.414 23.783 22.855 1.00 25.26 507 GLY B N 1
ATOM 4472 C CA . GLY B 1 265 ? -7.170 24.103 22.160 1.00 24.19 507 GLY B CA 1
ATOM 4473 C C . GLY B 1 265 ? -6.763 25.565 22.178 1.00 22.70 507 GLY B C 1
ATOM 4474 O O . GLY B 1 265 ? -5.785 25.945 21.533 1.00 23.58 507 GLY B O 1
ATOM 4475 N N . ARG B 1 266 ? -7.505 26.388 22.915 1.00 21.94 508 ARG B N 1
ATOM 4476 C CA . ARG B 1 266 ? -7.215 27.810 22.994 1.00 20.79 508 ARG B CA 1
ATOM 4477 C C . ARG B 1 266 ? -6.886 28.218 24.412 1.00 20.42 508 ARG B C 1
ATOM 4478 O O . ARG B 1 266 ? -7.549 27.795 25.350 1.00 20.08 508 ARG B O 1
ATOM 4486 N N . TYR B 1 267 ? -5.852 29.039 24.567 1.00 19.78 509 TYR B N 1
ATOM 4487 C CA . TYR B 1 267 ? -5.506 29.549 25.895 1.00 19.63 509 TYR B CA 1
ATOM 4488 C C . TYR B 1 267 ? -6.614 30.412 26.483 1.00 20.35 509 TYR B C 1
ATOM 4489 O O . TYR B 1 267 ? -7.182 31.269 25.792 1.00 20.44 509 TYR B O 1
ATOM 4498 N N . VAL B 1 268 ? -6.922 30.181 27.758 1.00 20.72 510 VAL B N 1
ATOM 4499 C CA . VAL B 1 268 ? -7.844 31.054 28.495 1.00 21.26 510 VAL B CA 1
ATOM 4500 C C . VAL B 1 268 ? -6.986 31.867 29.463 1.00 21.60 510 VAL B C 1
ATOM 4501 O O . VAL B 1 268 ? -6.341 31.306 30.350 1.00 21.94 510 VAL B O 1
ATOM 4505 N N . ASP B 1 269 ? -6.973 33.185 29.265 1.00 20.94 511 ASP B N 1
ATOM 4506 C CA . ASP B 1 269 ? -6.034 34.075 29.935 1.00 22.05 511 ASP B CA 1
ATOM 4507 C C . ASP B 1 269 ? -6.200 34.164 31.453 1.00 21.29 511 ASP B C 1
ATOM 4508 O O . ASP B 1 269 ? -5.239 34.468 32.152 1.00 21.34 511 ASP B O 1
ATOM 4513 N N . ASN B 1 270 ? -7.409 33.898 31.949 1.00 21.03 512 ASN B N 1
ATOM 4514 C CA . ASN B 1 270 ? -7.670 33.924 33.397 1.00 21.00 512 ASN B CA 1
ATOM 4515 C C . ASN B 1 270 ? -7.911 32.557 34.047 1.00 21.09 512 ASN B C 1
ATOM 4516 O O . ASN B 1 270 ? -8.541 32.465 35.100 1.00 21.72 512 ASN B O 1
ATOM 4521 N N . LYS B 1 271 ? -7.412 31.497 33.409 1.00 20.20 513 LYS B N 1
ATOM 4522 C CA . LYS B 1 271 ? -7.368 30.167 34.016 1.00 19.30 513 LYS B CA 1
ATOM 4523 C C . LYS B 1 271 ? -5.948 29.678 33.873 1.00 18.76 513 LYS B C 1
ATOM 4524 O O . LYS B 1 271 ? -5.418 29.630 32.756 1.00 18.20 513 LYS B O 1
ATOM 4530 N N . HIS B 1 272 ? -5.335 29.347 35.004 1.00 18.40 514 HIS B N 1
ATOM 4531 C CA . HIS B 1 272 ? -3.961 28.863 35.033 1.00 18.26 514 HIS B CA 1
ATOM 4532 C C . HIS B 1 272 ? -3.824 27.501 35.664 1.00 17.66 514 HIS B C 1
ATOM 4533 O O . HIS B 1 272 ? -4.733 27.008 36.339 1.00 18.58 514 HIS B O 1
ATOM 4540 N N . VAL B 1 273 ? -2.683 26.867 35.411 1.00 17.13 515 VAL B N 1
ATOM 4541 C CA . VAL B 1 273 ? -2.317 25.593 36.018 1.00 16.29 515 VAL B CA 1
ATOM 4542 C C . VAL B 1 273 ? -0.914 25.790 36.608 1.00 15.20 515 VAL B C 1
ATOM 4543 O O . VAL B 1 273 ? 0.003 26.269 35.925 1.00 14.91 515 VAL B O 1
ATOM 4547 N N . GLY B 1 274 ? -0.763 25.436 37.882 1.00 14.70 516 GLY B N 1
ATOM 4548 C CA . GLY B 1 274 ? 0.503 25.565 38.591 1.00 15.16 516 GLY B CA 1
ATOM 4549 C C . GLY B 1 274 ? 1.090 24.200 38.891 1.00 15.18 516 GLY B C 1
ATOM 4550 O O . GLY B 1 274 ? 0.392 23.315 39.395 1.00 15.41 516 GLY B O 1
ATOM 4551 N N . THR B 1 275 ? 2.364 24.048 38.553 1.00 14.51 517 THR B N 1
ATOM 4552 C CA . THR B 1 275 ? 3.111 22.796 38.706 1.00 14.51 517 THR B CA 1
ATOM 4553 C C . THR B 1 275 ? 4.395 23.008 39.519 1.00 13.84 517 THR B C 1
ATOM 4554 O O . THR B 1 275 ? 5.044 24.053 39.450 1.00 13.13 517 THR B O 1
ATOM 4558 N N . PHE B 1 276 ? 4.747 22.002 40.310 1.00 13.00 518 PHE B N 1
ATOM 4559 C CA . PHE B 1 276 ? 6.043 21.993 40.964 1.00 11.73 518 PHE B CA 1
ATOM 4560 C C . PHE B 1 276 ? 6.524 20.553 40.970 1.00 11.34 518 PHE B C 1
ATOM 4561 O O . PHE B 1 276 ? 5.814 19.648 41.401 1.00 11.11 518 PHE B O 1
ATOM 4569 N N . ILE B 1 277 ? 7.745 20.345 40.491 1.00 10.96 519 ILE B N 1
ATOM 4570 C CA . ILE B 1 277 ? 8.262 18.989 40.394 1.00 10.66 519 ILE B CA 1
ATOM 4571 C C . ILE B 1 277 ? 9.723 18.974 40.786 1.00 10.51 519 ILE B C 1
ATOM 4572 O O . ILE B 1 277 ? 10.481 19.892 40.444 1.00 10.61 519 ILE B O 1
ATOM 4577 N N . GLY B 1 278 ? 10.128 17.943 41.517 1.00 10.51 520 GLY B N 1
ATOM 4578 C CA . GLY B 1 278 ? 11.529 17.892 41.944 1.00 10.21 520 GLY B CA 1
ATOM 4579 C C . GLY B 1 278 ? 11.939 16.618 42.665 1.00 10.31 520 GLY B C 1
ATOM 4580 O O . GLY B 1 278 ? 11.140 15.698 42.810 1.00 10.24 520 GLY B O 1
ATOM 4581 N N . PHE B 1 279 ? 13.194 16.571 43.107 1.00 10.33 521 PHE B N 1
ATOM 4582 C CA . PHE B 1 279 ? 13.741 15.344 43.646 1.00 10.61 521 PHE B CA 1
ATOM 4583 C C . PHE B 1 279 ? 14.807 15.625 44.703 1.00 10.94 521 PHE B C 1
ATOM 4584 O O . PHE B 1 279 ? 15.498 16.648 44.664 1.00 11.33 521 PHE B O 1
ATOM 4592 N N . ALA B 1 280 ? 14.961 14.695 45.640 1.00 10.87 522 ALA B N 1
ATOM 4593 C CA . ALA B 1 280 ? 15.916 14.888 46.727 1.00 10.97 522 ALA B CA 1
ATOM 4594 C C . ALA B 1 280 ? 16.170 13.533 47.395 1.00 11.19 522 ALA B C 1
ATOM 4595 O O . ALA B 1 280 ? 15.334 12.646 47.278 1.00 11.19 522 ALA B O 1
ATOM 4597 N N . PRO B 1 281 ? 17.338 13.352 48.039 1.00 11.49 523 PRO B N 1
ATOM 4598 C CA . PRO B 1 281 ? 18.502 14.251 48.043 1.00 11.65 523 PRO B CA 1
ATOM 4599 C C . PRO B 1 281 ? 18.952 14.427 46.597 1.00 11.85 523 PRO B C 1
ATOM 4600 O O . PRO B 1 281 ? 18.889 13.472 45.833 1.00 11.96 523 PRO B O 1
ATOM 4604 N N . ALA B 1 282 ? 19.362 15.629 46.197 1.00 11.93 524 ALA B N 1
ATOM 4605 C CA . ALA B 1 282 ? 19.712 15.838 44.781 1.00 12.05 524 ALA B CA 1
ATOM 4606 C C . ALA B 1 282 ? 20.896 14.990 44.297 1.00 12.19 524 ALA B C 1
ATOM 4607 O O . ALA B 1 282 ? 20.916 14.576 43.131 1.00 12.19 524 ALA B O 1
ATOM 4609 N N . LYS B 1 283 ? 21.861 14.704 45.174 1.00 12.28 525 LYS B N 1
ATOM 4610 C CA . LYS B 1 283 ? 23.035 13.903 44.794 1.00 13.17 525 LYS B CA 1
ATOM 4611 C C . LYS B 1 283 ? 22.715 12.391 44.693 1.00 12.91 525 LYS B C 1
ATOM 4612 O O . LYS B 1 283 ? 23.180 11.709 43.776 1.00 13.19 525 LYS B O 1
ATOM 4618 N N . ASN B 1 284 ? 21.926 11.898 45.643 1.00 12.44 526 ASN B N 1
ATOM 4619 C CA . ASN B 1 284 ? 21.503 10.500 45.695 1.00 12.37 526 ASN B CA 1
ATOM 4620 C C . ASN B 1 284 ? 19.989 10.486 45.827 1.00 11.35 526 ASN B C 1
ATOM 4621 O O . ASN B 1 284 ? 19.459 10.318 46.924 1.00 10.91 526 ASN B O 1
ATOM 4626 N N . PRO B 1 285 ? 19.277 10.699 44.711 1.00 11.15 527 PRO B N 1
ATOM 4627 C CA . PRO B 1 285 ? 17.831 10.898 44.797 1.00 10.95 527 PRO B CA 1
ATOM 4628 C C . PRO B 1 285 ? 17.077 9.726 45.406 1.00 11.31 527 PRO B C 1
ATOM 4629 O O . PRO B 1 285 ? 17.388 8.566 45.107 1.00 11.70 527 PRO B O 1
ATOM 4633 N N . ARG B 1 286 ? 16.111 10.046 46.262 1.00 11.54 528 ARG B N 1
ATOM 4634 C CA . ARG B 1 286 ? 15.258 9.043 46.887 1.00 11.92 528 ARG B CA 1
ATOM 4635 C C . ARG B 1 286 ? 13.879 9.003 46.240 1.00 11.71 528 ARG B C 1
ATOM 4636 O O . ARG B 1 286 ? 13.395 7.920 45.894 1.00 11.83 528 ARG B O 1
ATOM 4644 N N . VAL B 1 287 ? 13.247 10.175 46.083 1.00 11.70 529 VAL B N 1
ATOM 4645 C CA . VAL B 1 287 ? 11.928 10.265 45.460 1.00 11.79 529 VAL B CA 1
ATOM 4646 C C . VAL B 1 287 ? 11.846 11.437 44.483 1.00 11.25 529 VAL B C 1
ATOM 4647 O O . VAL B 1 287 ? 12.672 12.352 44.543 1.00 11.10 529 VAL B O 1
ATOM 4651 N N . ILE B 1 288 ? 10.846 11.359 43.589 1.00 10.87 530 ILE B N 1
ATOM 4652 C CA . ILE B 1 288 ? 10.442 12.452 42.718 1.00 10.83 530 ILE B CA 1
ATOM 4653 C C . ILE B 1 288 ? 9.055 12.782 43.193 1.00 10.65 530 ILE B C 1
ATOM 4654 O O . ILE B 1 288 ? 8.247 11.866 43.393 1.00 11.31 530 ILE B O 1
ATOM 4659 N N . VAL B 1 289 ? 8.807 14.069 43.429 1.00 11.17 531 VAL B N 1
ATOM 4660 C CA . VAL B 1 289 ? 7.525 14.537 43.900 1.00 10.85 531 VAL B CA 1
ATOM 4661 C C . VAL B 1 289 ? 6.987 15.566 42.904 1.00 10.95 531 VAL B C 1
ATOM 4662 O O . VAL B 1 289 ? 7.629 16.569 42.641 1.00 10.71 531 VAL B O 1
ATOM 4666 N N . ALA B 1 290 ? 5.794 15.328 42.379 1.00 11.34 532 ALA B N 1
ATOM 4667 C CA . ALA B 1 290 ? 5.249 16.187 41.332 1.00 12.03 532 ALA B CA 1
ATOM 4668 C C . ALA B 1 290 ? 3.853 16.618 41.711 1.00 12.43 532 ALA B C 1
ATOM 4669 O O . ALA B 1 290 ? 2.991 15.790 42.008 1.00 12.43 532 ALA B O 1
ATOM 4671 N N . VAL B 1 291 ? 3.638 17.927 41.721 1.00 13.11 533 VAL B N 1
ATOM 4672 C CA . VAL B 1 291 ? 2.347 18.475 42.131 1.00 13.33 533 VAL B CA 1
ATOM 4673 C C . VAL B 1 291 ? 1.795 19.396 41.058 1.00 14.05 533 VAL B C 1
ATOM 4674 O O . VAL B 1 291 ? 2.529 20.196 40.505 1.00 14.07 533 VAL B O 1
ATOM 4678 N N . THR B 1 292 ? 0.505 19.282 40.774 1.00 14.92 534 THR B N 1
ATOM 4679 C CA . THR B 1 292 ? -0.181 20.256 39.928 1.00 15.94 534 THR B CA 1
ATOM 4680 C C . THR B 1 292 ? -1.468 20.762 40.586 1.00 16.45 534 THR B C 1
ATOM 4681 O O . THR B 1 292 ? -2.228 19.995 41.177 1.00 17.17 534 THR B O 1
ATOM 4685 N N . ILE B 1 293 ? -1.696 22.065 40.488 1.00 16.40 535 ILE B N 1
ATOM 4686 C CA . ILE B 1 293 ? -2.929 22.649 40.974 1.00 16.87 535 ILE B CA 1
ATOM 4687 C C . ILE B 1 293 ? -3.636 23.254 39.765 1.00 16.60 535 ILE B C 1
ATOM 4688 O O . ILE B 1 293 ? -3.085 24.137 39.082 1.00 16.16 535 ILE B O 1
ATOM 4693 N N . ASP B 1 294 ? -4.844 22.739 39.506 1.00 17.18 536 ASP B N 1
ATOM 4694 C CA . ASP B 1 294 ? -5.641 23.101 38.337 1.00 19.38 536 ASP B CA 1
ATOM 4695 C C . ASP B 1 294 ? -6.609 24.217 38.702 1.00 19.58 536 ASP B C 1
ATOM 4696 O O . ASP B 1 294 ? -7.488 24.046 39.558 1.00 18.91 536 ASP B O 1
ATOM 4701 N N . GLU B 1 295 ? -6.404 25.357 38.046 1.00 19.99 537 GLU B N 1
ATOM 4702 C CA . GLU B 1 295 ? -7.218 26.563 38.190 1.00 20.18 537 GLU B CA 1
ATOM 4703 C C . GLU B 1 295 ? -7.384 27.063 39.624 1.00 19.91 537 GLU B C 1
ATOM 4704 O O . GLU B 1 295 ? -8.497 27.079 40.148 1.00 19.77 537 GLU B O 1
ATOM 4710 N N . PRO B 1 296 ? -6.280 27.493 40.249 1.00 20.19 538 PRO B N 1
ATOM 4711 C CA . PRO B 1 296 ? -6.382 28.189 41.544 1.00 20.52 538 PRO B CA 1
ATOM 4712 C C . PRO B 1 296 ? -7.080 29.547 41.371 1.00 20.89 538 PRO B C 1
ATOM 4713 O O . PRO B 1 296 ? -6.959 30.173 40.314 1.00 20.25 538 PRO B O 1
ATOM 4717 N N . THR B 1 297 ? -7.830 29.981 42.379 1.00 21.97 539 THR B N 1
ATOM 4718 C CA . THR B 1 297 ? -8.589 31.233 42.269 1.00 22.60 539 THR B CA 1
ATOM 4719 C C . THR B 1 297 ? -8.296 32.194 43.423 1.00 24.37 539 THR B C 1
ATOM 4720 O O . THR B 1 297 ? -8.710 33.356 43.397 1.00 25.20 539 THR B O 1
ATOM 4724 N N . ALA B 1 298 ? -7.574 31.703 44.427 1.00 26.01 540 ALA B N 1
ATOM 4725 C CA . ALA B 1 298 ? -7.242 32.482 45.608 1.00 26.11 540 ALA B CA 1
ATOM 4726 C C . ALA B 1 298 ? -5.754 32.379 45.902 1.00 27.46 540 ALA B C 1
ATOM 4727 O O . ALA B 1 298 ? -5.157 31.308 45.759 1.00 27.47 540 ALA B O 1
ATOM 4729 N N . HIS B 1 299 ? -5.166 33.505 46.300 1.00 27.52 541 HIS B N 1
ATOM 4730 C CA . HIS B 1 299 ? -3.748 33.596 46.696 1.00 27.67 541 HIS B CA 1
ATOM 4731 C C . HIS B 1 299 ? -2.760 33.234 45.606 1.00 28.18 541 HIS B C 1
ATOM 4732 O O . HIS B 1 299 ? -1.760 32.549 45.872 1.00 27.33 541 HIS B O 1
ATOM 4739 N N . GLY B 1 300 ? -3.019 33.694 44.380 1.00 26.47 542 GLY B N 1
ATOM 4740 C CA . GLY B 1 300 ? -2.053 33.563 43.283 1.00 25.56 542 GLY B CA 1
ATOM 4741 C C . GLY B 1 300 ? -2.269 32.349 42.390 1.00 24.80 542 GLY B C 1
ATOM 4742 O O . GLY B 1 300 ? -3.174 31.556 42.621 1.00 24.28 542 GLY B O 1
ATOM 4743 N N . TYR B 1 301 ? -1.436 32.215 41.357 1.00 24.56 543 TYR B N 1
ATOM 4744 C CA . TYR B 1 301 ? -1.570 31.112 40.398 1.00 24.83 543 TYR B CA 1
ATOM 4745 C C . TYR B 1 301 ? -0.237 30.530 39.913 1.00 24.57 543 TYR B C 1
ATOM 4746 O O . TYR B 1 301 ? -0.222 29.473 39.286 1.00 24.85 543 TYR B O 1
ATOM 4755 N N . TYR B 1 302 ? 0.873 31.208 40.196 1.00 24.28 544 TYR B N 1
ATOM 4756 C CA . TYR B 1 302 ? 2.188 30.721 39.779 1.00 24.51 544 TYR B CA 1
ATOM 4757 C C . TYR B 1 302 ? 2.552 29.358 40.389 1.00 22.12 544 TYR B C 1
ATOM 4758 O O . TYR B 1 302 ? 2.192 29.071 41.530 1.00 20.96 544 TYR B O 1
ATOM 4767 N N . GLY B 1 303 ? 3.247 28.527 39.614 1.00 20.35 545 GLY B N 1
ATOM 4768 C CA . GLY B 1 303 ? 3.693 27.205 40.085 1.00 19.18 545 GLY B CA 1
ATOM 4769 C C . GLY B 1 303 ? 4.282 27.179 41.490 1.00 18.10 545 GLY B C 1
ATOM 4770 O O . GLY B 1 303 ? 3.864 26.373 42.335 1.00 18.10 545 GLY B O 1
ATOM 4771 N N . GLY B 1 304 ? 5.261 28.050 41.744 1.00 17.37 546 GLY B N 1
ATOM 4772 C CA . GLY B 1 304 ? 5.926 28.097 43.053 1.00 17.29 546 GLY B CA 1
ATOM 4773 C C . GLY B 1 304 ? 4.979 28.516 44.156 1.00 17.74 546 GLY B C 1
ATOM 4774 O O . GLY B 1 304 ? 5.036 27.995 45.280 1.00 16.35 546 GLY B O 1
ATOM 4775 N N . VAL B 1 305 ? 4.078 29.430 43.793 1.00 17.82 547 VAL B N 1
ATOM 4776 C CA . VAL B 1 305 ? 3.087 30.016 44.686 1.00 17.81 547 VAL B CA 1
ATOM 4777 C C . VAL B 1 305 ? 2.007 29.021 45.112 1.00 18.13 547 VAL B C 1
ATOM 4778 O O . VAL B 1 305 ? 1.586 29.020 46.279 1.00 18.65 547 VAL B O 1
ATOM 4782 N N . VAL B 1 306 ? 1.562 28.170 44.189 1.00 16.90 548 VAL B N 1
ATOM 4783 C CA . VAL B 1 306 ? 0.466 27.254 44.497 1.00 16.69 548 VAL B CA 1
ATOM 4784 C C . VAL B 1 306 ? 0.915 25.805 44.739 1.00 16.57 548 VAL B C 1
ATOM 4785 O O . VAL B 1 306 ? 0.287 25.090 45.514 1.00 16.75 548 VAL B O 1
ATOM 4789 N N . ALA B 1 307 ? 2.006 25.385 44.103 1.00 15.78 549 ALA B N 1
ATOM 4790 C CA . ALA B 1 307 ? 2.426 23.986 44.181 1.00 15.36 549 ALA B CA 1
ATOM 4791 C C . ALA B 1 307 ? 3.680 23.786 45.027 1.00 15.09 549 ALA B C 1
ATOM 4792 O O . ALA B 1 307 ? 3.982 22.656 45.423 1.00 15.31 549 ALA B O 1
ATOM 4794 N N . GLY B 1 308 ? 4.401 24.874 45.294 1.00 14.55 550 GLY B N 1
ATOM 4795 C CA . GLY B 1 308 ? 5.663 24.811 46.043 1.00 14.25 550 GLY B CA 1
ATOM 4796 C C . GLY B 1 308 ? 5.475 24.294 47.466 1.00 14.16 550 GLY B C 1
ATOM 4797 O O . GLY B 1 308 ? 6.281 23.499 47.951 1.00 14.10 550 GLY B O 1
ATOM 4798 N N . SER B 1 309 ? 4.420 24.765 48.130 1.00 14.04 551 SER B N 1
ATOM 4799 C CA . SER B 1 309 ? 4.137 24.397 49.523 1.00 14.46 551 SER B CA 1
ATOM 4800 C C . SER B 1 309 ? 3.792 22.905 49.694 1.00 14.72 551 SER B C 1
ATOM 4801 O O . SER B 1 309 ? 4.484 22.214 50.460 1.00 14.52 551 SER B O 1
ATOM 4804 N N . PRO B 1 310 ? 2.761 22.393 48.959 1.00 13.80 552 PRO B N 1
ATOM 4805 C CA . PRO B 1 310 ? 2.506 20.957 48.977 1.00 13.52 552 PRO B CA 1
ATOM 4806 C C . PRO B 1 310 ? 3.719 20.122 48.605 1.00 13.40 552 PRO B C 1
ATOM 4807 O O . PRO B 1 310 ? 3.956 19.099 49.225 1.00 12.46 552 PRO B O 1
ATOM 4811 N N . PHE B 1 311 ? 4.467 20.543 47.590 1.00 13.55 553 PHE B N 1
ATOM 4812 C CA . PHE B 1 311 ? 5.686 19.831 47.245 1.00 13.51 553 PHE B CA 1
ATOM 4813 C C . PHE B 1 311 ? 6.649 19.742 48.427 1.00 13.99 553 PHE B C 1
ATOM 4814 O O . PHE B 1 311 ? 7.188 18.672 48.739 1.00 13.20 553 PHE B O 1
ATOM 4822 N N . LYS B 1 312 ? 6.893 20.885 49.062 1.00 14.75 554 LYS B N 1
ATOM 4823 C CA . LYS B 1 312 ? 7.847 20.969 50.149 1.00 15.13 554 LYS B CA 1
ATOM 4824 C C . LYS B 1 312 ? 7.432 20.032 51.291 1.00 14.78 554 LYS B C 1
ATOM 4825 O O . LYS B 1 312 ? 8.254 19.320 51.850 1.00 13.95 554 LYS B O 1
ATOM 4831 N N . LYS B 1 313 ? 6.141 20.015 51.602 1.00 14.37 555 LYS B N 1
ATOM 4832 C CA . LYS B 1 313 ? 5.645 19.235 52.720 1.00 14.84 555 LYS B CA 1
ATOM 4833 C C . LYS B 1 313 ? 5.604 17.734 52.399 1.00 14.15 555 LYS B C 1
ATOM 4834 O O . LYS B 1 313 ? 5.890 16.912 53.265 1.00 14.10 555 LYS B O 1
ATOM 4840 N N . ILE B 1 314 ? 5.262 17.395 51.155 1.00 13.35 556 ILE B N 1
ATOM 4841 C CA . ILE B 1 314 ? 5.246 15.995 50.712 1.00 13.04 556 ILE B CA 1
ATOM 4842 C C . ILE B 1 314 ? 6.673 15.457 50.606 1.00 13.16 556 ILE B C 1
ATOM 4843 O O . ILE B 1 314 ? 6.933 14.308 50.989 1.00 13.02 556 ILE B O 1
ATOM 4848 N N . MET B 1 315 ? 7.595 16.283 50.112 1.00 12.77 557 MET B N 1
ATOM 4849 C CA . MET B 1 315 ? 8.994 15.881 50.011 1.00 12.53 557 MET B CA 1
ATOM 4850 C C . MET B 1 315 ? 9.639 15.701 51.394 1.00 12.54 557 MET B C 1
ATOM 4851 O O . MET B 1 315 ? 10.193 14.630 51.685 1.00 12.29 557 MET B O 1
ATOM 4856 N N . GLY B 1 316 ? 9.543 16.732 52.239 1.00 12.56 558 GLY B N 1
ATOM 4857 C CA . GLY B 1 316 ? 10.092 16.657 53.603 1.00 12.60 558 GLY B CA 1
ATOM 4858 C C . GLY B 1 316 ? 9.489 15.478 54.363 1.00 12.21 558 GLY B C 1
ATOM 4859 O O . GLY B 1 316 ? 10.213 14.700 54.982 1.00 12.90 558 GLY B O 1
ATOM 4860 N N . GLY B 1 317 ? 8.170 15.340 54.284 1.00 12.33 559 GLY B N 1
ATOM 4861 C CA . GLY B 1 317 ? 7.456 14.235 54.919 1.00 12.06 559 GLY B CA 1
ATOM 4862 C C . GLY B 1 317 ? 7.929 12.882 54.425 1.00 12.24 559 GLY B C 1
ATOM 4863 O O . GLY B 1 317 ? 8.168 11.969 55.226 1.00 12.17 559 GLY B O 1
ATOM 4864 N N . SER B 1 318 ? 8.104 12.768 53.103 1.00 11.86 560 SER B N 1
ATOM 4865 C CA . SER B 1 318 ? 8.478 11.505 52.473 1.00 12.10 560 SER B CA 1
ATOM 4866 C C . SER B 1 318 ? 9.880 11.067 52.852 1.00 11.97 560 SER B C 1
ATOM 4867 O O . SER B 1 318 ? 10.091 9.903 53.166 1.00 12.45 560 SER B O 1
ATOM 4870 N N . LEU B 1 319 ? 10.833 11.995 52.833 1.00 11.77 561 LEU B N 1
ATOM 4871 C CA . LEU B 1 319 ? 12.198 11.678 53.198 1.00 12.11 561 LEU B CA 1
ATOM 4872 C C . LEU B 1 319 ? 12.253 11.185 54.646 1.00 12.23 561 LEU B C 1
ATOM 4873 O O . LEU B 1 319 ? 12.932 10.208 54.940 1.00 11.77 561 LEU B O 1
ATOM 4878 N N . ASN B 1 320 ? 11.492 11.835 55.520 1.00 12.98 562 ASN B N 1
ATOM 4879 C CA . ASN B 1 320 ? 11.375 11.395 56.912 1.00 13.15 562 ASN B CA 1
ATOM 4880 C C . ASN B 1 320 ? 10.757 9.990 57.052 1.00 13.77 562 ASN B C 1
ATOM 4881 O O . ASN B 1 320 ? 11.328 9.125 57.735 1.00 13.29 562 ASN B O 1
ATOM 4886 N N . ILE B 1 321 ? 9.597 9.776 56.419 1.00 13.85 563 ILE B N 1
ATOM 4887 C CA . ILE B 1 321 ? 8.952 8.454 56.349 1.00 14.78 563 ILE B CA 1
ATOM 4888 C C . ILE B 1 321 ? 9.878 7.345 55.850 1.00 14.89 563 ILE B C 1
ATOM 4889 O O . ILE B 1 321 ? 9.896 6.246 56.418 1.00 14.96 563 ILE B O 1
ATOM 4894 N N . LEU B 1 322 ? 10.639 7.631 54.792 1.00 14.36 564 LEU B N 1
ATOM 4895 C CA . LEU B 1 322 ? 11.561 6.654 54.198 1.00 14.31 564 LEU B CA 1
ATOM 4896 C C . LEU B 1 322 ? 12.915 6.563 54.897 1.00 14.54 564 LEU B C 1
ATOM 4897 O O . LEU B 1 322 ? 13.808 5.858 54.428 1.00 14.16 564 LEU B O 1
ATOM 4902 N N . GLY B 1 323 ? 13.062 7.262 56.022 1.00 14.33 565 GLY B N 1
ATOM 4903 C CA . GLY B 1 323 ? 14.281 7.160 56.827 1.00 14.16 565 GLY B CA 1
ATOM 4904 C C . GLY B 1 323 ? 15.532 7.729 56.197 1.00 14.47 565 GLY B C 1
ATOM 4905 O O . GLY B 1 323 ? 16.633 7.220 56.415 1.00 14.88 565 GLY B O 1
ATOM 4906 N N . ILE B 1 324 ? 15.385 8.803 55.425 1.00 13.87 566 ILE B N 1
ATOM 4907 C CA . ILE B 1 324 ? 16.546 9.463 54.834 1.00 14.16 566 ILE B CA 1
ATOM 4908 C C . ILE B 1 324 ? 16.899 10.684 55.680 1.00 14.52 566 ILE B C 1
ATOM 4909 O O . ILE B 1 324 ? 16.056 11.537 55.927 1.00 15.90 566 ILE B O 1
ATOM 4914 N N . SER B 1 325 ? 18.148 10.762 56.122 1.00 15.52 567 SER B N 1
ATOM 4915 C CA . SER B 1 325 ? 18.559 11.832 57.034 1.00 15.90 567 SER B CA 1
ATOM 4916 C C . SER B 1 325 ? 19.144 13.034 56.288 1.00 14.86 567 SER B C 1
ATOM 4917 O O . SER B 1 325 ? 19.722 12.876 55.210 1.00 14.22 567 SER B O 1
ATOM 4920 N N . PRO B 1 326 ? 18.977 14.248 56.854 1.00 14.32 568 PRO B N 1
ATOM 4921 C CA . PRO B 1 326 ? 19.523 15.461 56.242 1.00 13.48 568 PRO B CA 1
ATOM 4922 C C . PRO B 1 326 ? 20.997 15.367 55.872 1.00 13.31 568 PRO B C 1
ATOM 4923 O O . PRO B 1 326 ? 21.768 14.726 56.584 1.00 13.10 568 PRO B O 1
ATOM 4927 N N . THR B 1 327 ? 21.372 15.977 54.750 1.00 13.56 569 THR B N 1
ATOM 4928 C CA . THR B 1 327 ? 22.773 15.993 54.296 1.00 13.40 569 THR B CA 1
ATOM 4929 C C . THR B 1 327 ? 23.452 17.327 54.579 1.00 13.71 569 THR B C 1
ATOM 4930 O O . THR B 1 327 ? 24.671 17.479 54.393 1.00 12.77 569 THR B O 1
ATOM 4934 N N . LYS B 1 328 ? 22.665 18.295 55.027 1.00 13.51 570 LYS B N 1
ATOM 4935 C CA . LYS B 1 328 ? 23.186 19.616 55.395 1.00 13.98 570 LYS B CA 1
ATOM 4936 C C . LYS B 1 328 ? 22.469 20.100 56.663 1.00 13.68 570 LYS B C 1
ATOM 4937 O O . LYS B 1 328 ? 21.398 19.573 57.000 1.00 14.00 570 LYS B O 1
ATOM 4943 N N . PRO B 1 329 ? 23.040 21.107 57.362 1.00 13.61 571 PRO B N 1
ATOM 4944 C CA . PRO B 1 329 ? 22.460 21.530 58.648 1.00 13.84 571 PRO B CA 1
ATOM 4945 C C . PRO B 1 329 ? 21.011 21.966 58.520 1.00 13.66 571 PRO B C 1
ATOM 4946 O O . PRO B 1 329 ? 20.658 22.720 57.601 1.00 13.77 571 PRO B O 1
ATOM 4950 N N . LEU B 1 330 ? 20.169 21.485 59.427 1.00 13.62 572 LEU B N 1
ATOM 4951 C CA . LEU B 1 330 ? 18.811 21.989 59.531 1.00 14.02 572 LEU B CA 1
ATOM 4952 C C . LEU B 1 330 ? 18.883 23.438 60.032 1.00 13.99 572 LEU B C 1
ATOM 4953 O O . LEU B 1 330 ? 19.857 23.813 60.687 1.00 14.19 572 LEU B O 1
ATOM 4958 N N . THR B 1 331 ? 17.898 24.257 59.718 1.00 14.59 573 THR B N 1
ATOM 4959 C CA . THR B 1 331 ? 17.738 25.594 60.289 1.00 14.11 573 THR B CA 1
ATOM 4960 C C . THR B 1 331 ? 16.568 25.685 61.274 1.00 14.32 573 THR B C 1
ATOM 4961 O O . THR B 1 331 ? 16.354 26.710 61.847 1.00 14.30 573 THR B O 1
ATOM 4965 N N . ALA B 1 332 ? 15.795 24.625 61.373 1.00 30.00 574 ALA B N 1
ATOM 4966 C CA . ALA B 1 332 ? 14.703 24.512 62.295 1.00 30.00 574 ALA B CA 1
ATOM 4967 C C . ALA B 1 332 ? 14.716 23.073 62.855 1.00 30.00 574 ALA B C 1
ATOM 4968 O O . ALA B 1 332 ? 15.576 22.328 62.582 1.00 30.00 574 ALA B O 1
ATOM 4970 N N . ALA B 1 333 ? 13.817 22.648 63.684 1.00 30.00 575 ALA B N 1
ATOM 4971 C CA . ALA B 1 333 ? 12.418 22.883 63.952 1.00 30.00 575 ALA B CA 1
ATOM 4972 C C . ALA B 1 333 ? 11.334 22.633 62.988 1.00 30.00 575 ALA B C 1
ATOM 4973 O O . ALA B 1 333 ? 10.256 23.143 63.176 1.00 30.00 575 ALA B O 1
#

Foldseek 3Di:
DQLEDVLLQVLLAVLQVVLCVQLVFPWKWKWKAFLFQLATHYTDIDPQRQLFQPKDQFFLLLQLLLLLVCVQVVVAHQPDKDQQAWDADVPRIAHQPQDDDRIGGSLLCLQRSRLSVLLVSLVSDQLQVVLVLCVVLQFLNWLPPVRPNGDSWDRDDSVPDDSVRSSVVSRRPPTIDRNSSSQQSCSCLQNQQWRASHDNHHDPHGPDTHGHGHSVSSLVSLVSQLSQCDPSGVQVLQDEFQARKGKDKRKDFDDDPNDGDPQWIKIKIWIFPNSNNTGMIMIMIGGGRNPQDGHNNRSVRNSNNSSRNSVCVVVVHGGPDHGPDD/DFQLEDVLLQVLLAVLQVVLCVQLVFPWKWKWKAFLFAQATHYTDIDPPSQLFAPKDQCFLLLQLLLLLVLCQVVVAHQPDKAQLDWDADVPRIAHQPQDDDRIGGSLLCLQSSRLSVSLVSLVSDALVVVLVLCVVLQFQNWLPPVDPNGGSWAGDDSVPDDSVRSSVVSRRPPTIDRNSSSQQSCSCLQNQQWRASHGSHHDPHHPDTHGHGHSVSSQVSLVSQLSQCDPSGVQVLQDAFLARKRKDKHKAADADVNDGDPQWIKIKIWIFPSSNNTGMIMIMMGGGRNHQDGYNNRSVNNSNNSSRNSVCVVVVHGGPGHGPDD

Solvent-accessible surface area: 26091 Å² total; per-residue (Å²): 55,182,4,29,29,118,134,0,20,75,25,0,79,94,18,0,75,111,8,23,129,125,8,120,15,134,4,2,5,0,0,0,0,12,0,78,16,0,22,0,13,0,11,0,20,13,159,156,35,33,0,1,29,33,60,28,14,0,0,17,0,0,8,0,0,0,1,0,39,0,17,34,58,62,82,11,74,77,136,59,180,7,85,5,89,92,61,151,38,61,122,31,78,5,124,24,116,85,27,130,109,78,26,16,53,0,106,6,0,0,39,28,11,0,42,0,0,0,2,57,0,0,73,81,9,20,24,13,59,0,15,24,5,1,16,50,3,5,0,28,5,87,8,63,26,72,57,119,63,21,20,36,19,68,26,59,19,33,61,129,29,150,72,46,44,21,4,42,6,0,22,0,58,29,0,22,2,0,4,0,5,0,0,4,1,0,0,0,0,0,44,12,0,28,0,2,33,18,13,38,96,160,45,96,117,20,113,124,41,10,125,17,3,112,78,74,5,0,118,59,0,5,64,11,0,15,1,0,7,55,125,40,14,46,0,66,44,0,41,11,56,0,14,38,2,0,0,1,19,2,27,10,101,45,61,104,134,74,186,76,40,112,122,87,22,21,0,4,0,0,0,0,0,11,0,134,109,5,69,0,0,0,0,0,11,0,12,23,14,111,22,111,39,90,130,0,11,82,0,0,0,42,5,0,80,92,0,0,23,22,0,0,120,54,34,68,41,83,60,91,83,118,85,131,69,135,151,14,161,0,16,19,117,134,0,19,75,24,0,80,98,23,0,61,115,8,21,128,126,10,121,15,132,2,1,5,0,0,0,0,12,0,77,16,0,16,0,11,0,13,0,20,13,158,147,35,37,0,3,22,35,74,25,12,0,0,17,0,0,7,0,0,1,0,0,37,0,17,32,62,62,85,10,74,77,134,58,179,8,78,4,98,70,58,140,34,61,114,29,104,8,146,18,130,86,26,135,112,81,28,15,55,0,108,6,1,0,30,29,11,0,40,0,0,0,1,56,0,0,72,81,11,30,31,15,62,0,15,26,6,0,18,47,3,5,0,28,7,94,9,64,20,70,41,117,61,26,13,35,12,81,24,74,16,32,62,130,24,174,100,49,34,18,6,42,0,0,24,0,60,30,0,23,1,2,3,1,5,0,0,5,1,0,0,0,0,0,46,15,0,28,0,2,33,16,13,43,94,117,60,90,118,20,114,103,32,11,130,18,3,109,73,75,6,0,116,66,0,5,84,11,0,15,1,0,6,57,125,40,14,47,0,65,45,0,44,12,58,0,12,50,2,0,0,0,18,3,28,10,99,38,55,54,145,64,184,82,41,104,131,72,30,19,0,3,0,0,0,0,0,12,1,152,102,6,62,0,0,0,0,0,10,0,20,16,13,110,26,108,39,85,128,0,13,81,0,0,0,42,5,0,82,78,0,0,24,21,0,0,118,52,34,64,55,82,61,93,82,114,102,131,56,149

Secondary structure (DSSP, 8-state):
-TT--HHHHHHHHHHHHHHHHHTT-SEEEEEEEETTT-BEEEEEE----HHHH-EE--GGGGHHHHHHHHHHTTSS-SS-EEE-S-EEETTEEE---S---SEEEHHHHHHTT-HHHHHHHHTTS-HHHHHHHHHHTTTT-------TT----B---GGG--HHHHHHHHTT-S-BEEHHHHHHHHHHHHTTTEE---BSS--SS----EE-S-HHHHHHHHHHHGGGTSTTSTTGGG--TTS--EEEEEEEEEEEESEEEEEEEEEEEEEEESSSS--EEEEEEEES--SS--SHHHHHHHHHHHHHHHHHHHTTPPPSS--S--/--TT--HHHHHHHHHHHHHHHHHTT-SEEEEEEEETTT-BEEEEEE----HHHH-EE--GGGGHHHHHHHHHHTTSS-SS-EEE-S-EEETTEEE---S---SEEEHHHHHHHT-HHHHHHHHTTS-HHHHHHHHHHTTTT-----S-TT----B---GGG--HHHHHHHHTT-S-BEEHHHHHHHHHHHHTTTEE---BSS--SS-S--EE-S-HHHHHHHHHHHGGGTSTTSTTGGG--TTS--EEEEEEEEEEETTEEEEEEEEEEEEEEESSSS--EEEEEEEES--SS--SHHHHHHHHHHHHHHHHHHHTTPPPSS-----

Nearest PDB structures (foldseek):
  6hzj-assembly1_A  TM=1.003E+00  e=1.316E-65  Neisseria gonorrhoeae FA6140
  6p55-assembly1_A  TM=9.741E-01  e=2.917E-59  Neisseria gonorrhoeae
  6vbm-assembly2_B  TM=9.727E-01  e=1.927E-57  Neisseria gonorrhoeae
  8vep-assembly1_A  TM=9.674E-01  e=2.147E-53  Neisseria gonorrhoeae
  6vbl-assembly1_A  TM=9.594E-01  e=3.776E-52  Neisseria gonorrhoeae

B-factor: mean 16.73, std 7.15, range [7.32, 68.94]

Organism: Neisseria gonorrhoeae (NCBI:txid485)

InterPro domains:
  IPR001460 Penicillin-binding protein, transpeptidase [PF00905] (263-557)
  IPR005311 Penicillin-binding protein, dimerisation domain [PF03717] (71-220)
  IPR012338 Beta-lactamase/transpeptidase-like [G3DSA:3.40.710.10] (299-479)
  IPR012338 Beta-lactamase/transpeptidase-like [SSF56601] (188-571)
  IPR036138 Penicillin-binding protein, dimerisation domain superfamily [SSF56519] (66-237)
  IPR037532 Peptidoglycan D,D-transpeptidase FtsI [MF_02080] (17-573)
  IPR050515 Class D beta-lactamase/transpeptidase [PTHR30627] (22-570)

CATH classification: 3.40.710.10

Radius of gyration: 27.24 Å; Cα contacts (8 Å, |Δi|>4): 1640; chains: 2; bounding box: 48×64×89 Å

Sequence (653 aa):
PRSLDQRIQTLAYEELNKAVEYHQAKAGTVVVLDARTGEILALANTPRNRAVTDMIEPGSAIKPFVIAKALDAGKTDLNERLNTQPYKIGPSPVRDDTHVYPSLDVRGIMQKSSNVGTSKLSARFGAEEMYDFYHELGIGVRMHSGFPGETAGLLRNWRRWRPIEQATMSFGYGLQLSLLQLARAYTALTHDGVLLPLSFEEKQAVAPQGKRIFKESTAREVRNLMVSVTEPGGTGTAGAVDGFDVGAKTGTARKLVNGRYVDNKHVGTFIGFAPAKNPRVIVAVTIDEPTAHGYYGGVVAGSPFKKIMGGSLNILGISPTKPLTAADPRSLDQRIQTLAYEELNKAVEYHQAKAGTVVVLDARTGEILALANTPRNRAVTDMIEPGSAIKPFVIAKALDAGKTDLNERLNTQPYKIGPSPVRDDTHVYPSLDVRGIMQKSSNVGTSKLSARFGAEEMYDFYHELGIGVRMHSGFPGETAGLLRNWRRWRPIEQATMSFGYGLQLSLLQLARAYTALTHDGVLLPLSFEKQAVAPQGKRIFKESTAREVRNLMVSVTEPGGTGTAGAVDGFDVGAKTGTARKLVNGRYVDNKHVGTFIGFAPAKNPRVIVAVTIDEPTAHGYYGGVVAGSPFKKIMGGSLNILGISPTKPLTAA